Protein AF-D2VSF1-F1 (afdb_monomer)

Secondary structure (DSSP, 8-state):
--HHHHHHHHHHHHHHHHSSS-----------------EEEEEEEEEETTTTEEEEEEEEEE----TT------EEEEEEEEE-SSS-EEEEEEEEEEEPTTS-EEEEEEEEEEEEEEEEEEE--S-SSSPPTTSS-EEEEEEEGGGS-PPPPEEEEEESTT-TT-EEEEEEEEEEETTTEEEEEEEEEESS-EE---SSSPPPTT-EEEE-TTEEEEEEEEES---SSSS-EEEEEEEEEESSEEEEPPPPS--SEE-TT---SSEEEEEEE---HHHHS-TT---PPEEEEEESEEEEE-TT-TT--EEEEEEEPPPEEPPHHHHHHHHTTS-TT-EEEEEEEEESS--SEEEE--EEEE-SS---------------S-SSS--

Foldseek 3Di:
DDPVVVVVVVVVVVVVVVVPPPPPPPPPPPPVPPPVPDFQWDWDWDADDQQQKIKIKTATPDDDPDPVPQPQWFFRIWMWMAGQQFFGKIKIKTWTWHDDVVDDIFIFIFIKMKTFFKKWKKFDDQPDAFDEDPGPIGTPDMDTSRPFDKDRKDKDWADPPPDPRKIKIKIKIWTDDPQFWIKIKIKIAISAKDFDDDLAFDDDPLETEIHGNQKIKMKIKIAQGDDPDDRIWMKTKMKMWGAADKDKDDADDDDSYDYQQHHHPQKTKIWHPHPCCVRRVDPPRQYWIKMKMWTQWWFADAPVGSSDTDTFGKDKYDKDADDPVVVVVCCVVPPVNIGMTIMMIITSDDGRMIMIMMMIGTDSGRDPPPPPPDDPPDDPDDDPDDD

Organism: Naegleria gruberi (NCBI:txid5762)

Structure (mmCIF, N/CA/C/O backbone):
data_AF-D2VSF1-F1
#
_entry.id   AF-D2VSF1-F1
#
loop_
_atom_site.group_PDB
_atom_site.id
_atom_site.type_symbol
_atom_site.label_atom_id
_atom_site.label_alt_id
_atom_site.label_comp_id
_atom_site.label_asym_id
_atom_site.label_entity_id
_atom_site.label_seq_id
_atom_site.pdbx_PDB_ins_code
_atom_site.Cartn_x
_atom_site.Cartn_y
_atom_site.Cartn_z
_atom_site.occupancy
_atom_site.B_iso_or_equiv
_atom_site.auth_seq_id
_atom_site.auth_comp_id
_atom_site.auth_asym_id
_atom_site.auth_atom_id
_atom_site.pdbx_PDB_model_num
ATOM 1 N N . MET A 1 1 ? 59.001 -53.960 -41.174 1.00 55.03 1 MET A N 1
ATOM 2 C CA . MET A 1 1 ? 58.136 -52.784 -41.436 1.00 55.03 1 MET A CA 1
ATOM 3 C C . MET A 1 1 ? 59.018 -51.552 -41.547 1.00 55.03 1 MET A C 1
ATOM 5 O O . MET A 1 1 ? 59.875 -51.377 -40.692 1.00 55.03 1 MET A O 1
ATOM 9 N N . SER A 1 2 ? 58.902 -50.761 -42.620 1.00 62.88 2 SER A N 1
ATOM 10 C CA . SER A 1 2 ? 59.811 -49.626 -42.839 1.00 62.88 2 SER A CA 1
ATOM 11 C C . SER A 1 2 ? 59.546 -48.510 -41.823 1.00 62.88 2 SER A C 1
ATOM 13 O O . SER A 1 2 ? 58.395 -48.259 -41.464 1.00 62.88 2 SER A O 1
ATOM 15 N N . LYS A 1 3 ? 60.606 -47.824 -41.374 1.00 51.16 3 LYS A N 1
ATOM 16 C CA . LYS A 1 3 ? 60.522 -46.691 -40.429 1.00 51.16 3 LYS A CA 1
ATOM 17 C C . LYS A 1 3 ? 59.534 -45.610 -40.903 1.00 51.16 3 LYS A C 1
ATOM 19 O O . LYS A 1 3 ? 58.868 -44.990 -40.086 1.00 51.16 3 LYS A O 1
ATOM 24 N N . LEU A 1 4 ? 59.354 -45.482 -42.220 1.00 53.81 4 LEU A N 1
ATOM 25 C CA . LEU A 1 4 ? 58.380 -44.592 -42.851 1.00 53.81 4 LEU A CA 1
ATOM 26 C C . LEU A 1 4 ? 56.918 -44.966 -42.536 1.00 53.81 4 LEU A C 1
ATOM 28 O O . LEU A 1 4 ? 56.099 -44.080 -42.331 1.00 53.81 4 LEU A O 1
ATOM 32 N N . ARG A 1 5 ? 56.584 -46.263 -42.437 1.00 55.62 5 ARG A N 1
ATOM 33 C CA . ARG A 1 5 ? 55.226 -46.725 -42.086 1.00 55.62 5 ARG A CA 1
ATOM 34 C C . ARG A 1 5 ? 54.900 -46.525 -40.606 1.00 55.62 5 ARG A C 1
ATOM 36 O O . ARG A 1 5 ? 53.745 -46.294 -40.280 1.00 55.62 5 ARG A O 1
ATOM 43 N N . ILE A 1 6 ? 55.907 -46.569 -39.732 1.00 63.84 6 ILE A N 1
ATOM 44 C CA . ILE A 1 6 ? 55.744 -46.275 -38.300 1.00 63.84 6 ILE A CA 1
ATOM 45 C C . ILE A 1 6 ? 55.536 -44.770 -38.098 1.00 63.84 6 ILE A C 1
ATOM 47 O O . ILE A 1 6 ? 54.641 -44.379 -37.362 1.00 63.84 6 ILE A O 1
ATOM 51 N N . ILE A 1 7 ? 56.288 -43.925 -38.810 1.00 64.69 7 ILE A N 1
ATOM 52 C CA . ILE A 1 7 ? 56.118 -42.465 -38.752 1.00 64.69 7 ILE A CA 1
ATOM 53 C C . ILE A 1 7 ? 54.753 -42.050 -39.319 1.00 64.69 7 ILE A C 1
ATOM 55 O O . ILE A 1 7 ? 54.056 -41.267 -38.686 1.00 64.69 7 ILE A O 1
ATOM 59 N N . LEU A 1 8 ? 54.321 -42.623 -40.449 1.00 57.59 8 LEU A N 1
ATOM 60 C CA . LEU A 1 8 ? 52.982 -42.371 -40.998 1.00 57.59 8 LEU A CA 1
ATOM 61 C C . LEU A 1 8 ? 51.867 -42.852 -40.065 1.00 57.59 8 LEU A C 1
ATOM 63 O O . LEU A 1 8 ? 50.892 -42.134 -39.901 1.00 57.59 8 LEU A O 1
ATOM 67 N N . ALA A 1 9 ? 52.018 -44.008 -39.411 1.00 60.66 9 ALA A N 1
ATOM 68 C CA . ALA A 1 9 ? 51.038 -44.493 -38.439 1.00 60.66 9 ALA A CA 1
ATOM 69 C C . ALA A 1 9 ? 50.979 -43.613 -37.178 1.00 60.66 9 ALA A C 1
ATOM 71 O O . ALA A 1 9 ? 49.891 -43.333 -36.691 1.00 60.66 9 ALA A O 1
ATOM 72 N N . VAL A 1 10 ? 52.119 -43.120 -36.683 1.00 62.31 10 VAL A N 1
ATOM 73 C CA . VAL A 1 10 ? 52.165 -42.199 -35.533 1.00 62.31 10 VAL A CA 1
ATOM 74 C C . VAL A 1 10 ? 51.590 -40.828 -35.898 1.00 62.31 10 VAL A C 1
ATOM 76 O O . VAL A 1 10 ? 50.830 -40.274 -35.115 1.00 62.31 10 VAL A O 1
ATOM 79 N N . VAL A 1 11 ? 51.863 -40.301 -37.096 1.00 60.03 11 VAL A N 1
ATOM 80 C CA . VAL A 1 11 ? 51.269 -39.034 -37.563 1.00 60.03 11 VAL A CA 1
ATOM 81 C C . VAL A 1 11 ? 49.761 -39.179 -37.789 1.00 60.03 11 VAL A C 1
ATOM 83 O O . VAL A 1 11 ? 49.018 -38.279 -37.410 1.00 60.03 11 VAL A O 1
ATOM 86 N N . LEU A 1 12 ? 49.287 -40.316 -38.315 1.00 50.84 12 LEU A N 1
ATOM 87 C CA . LEU A 1 12 ? 47.851 -40.571 -38.479 1.00 50.84 12 LEU A CA 1
ATOM 88 C C . LEU A 1 12 ? 47.144 -40.732 -37.124 1.00 50.84 12 LEU A C 1
ATOM 90 O O . LEU A 1 12 ? 46.068 -40.182 -36.937 1.00 50.84 12 LEU A O 1
ATOM 94 N N . VAL A 1 13 ? 47.756 -41.427 -36.157 1.00 58.25 13 VAL A N 1
ATOM 95 C CA . VAL A 1 13 ? 47.206 -41.580 -34.798 1.00 58.25 13 VAL A CA 1
ATOM 96 C C . VAL A 1 13 ? 47.237 -40.252 -34.032 1.00 58.25 13 VAL A C 1
ATOM 98 O O . VAL A 1 13 ? 46.279 -39.950 -33.328 1.00 58.25 13 VAL A O 1
ATOM 101 N N . CYS A 1 14 ? 48.255 -39.407 -34.224 1.00 47.03 14 CYS A N 1
ATOM 102 C CA . CYS A 1 14 ? 48.289 -38.055 -33.657 1.00 47.03 14 CYS A CA 1
ATOM 103 C C . CYS A 1 14 ? 47.292 -37.097 -34.335 1.00 47.03 14 CYS A C 1
ATOM 105 O O . CYS A 1 14 ? 46.719 -36.262 -33.645 1.00 47.03 14 CYS A O 1
ATOM 107 N N . MET A 1 15 ? 47.025 -37.227 -35.642 1.00 43.91 15 MET A N 1
ATOM 108 C CA . MET A 1 15 ? 45.975 -36.452 -36.325 1.00 43.91 15 MET A CA 1
ATOM 109 C C . MET A 1 15 ? 44.565 -36.928 -35.952 1.00 43.91 15 MET A C 1
ATOM 111 O O . MET A 1 15 ? 43.674 -36.100 -35.807 1.00 43.91 15 MET A O 1
ATOM 115 N N . VAL A 1 16 ? 44.358 -38.227 -35.712 1.00 48.66 16 VAL A N 1
ATOM 116 C CA . VAL A 1 16 ? 43.071 -38.763 -35.227 1.00 48.66 16 VAL A CA 1
ATOM 117 C C . VAL A 1 16 ? 42.854 -38.436 -33.742 1.00 48.66 16 VAL A C 1
ATOM 119 O O . VAL A 1 16 ? 41.737 -38.111 -33.355 1.00 48.66 16 VAL A O 1
ATOM 122 N N . ALA A 1 17 ? 43.909 -38.398 -32.919 1.00 45.25 17 ALA A N 1
ATOM 123 C CA . ALA A 1 17 ? 43.830 -37.900 -31.541 1.00 45.25 17 ALA A CA 1
ATOM 124 C C . ALA A 1 17 ? 43.623 -36.372 -31.470 1.00 45.25 17 ALA A C 1
ATOM 126 O O . ALA A 1 17 ? 42.933 -35.898 -30.571 1.00 45.25 17 ALA A O 1
ATOM 127 N N . ALA A 1 18 ? 44.138 -35.608 -32.444 1.00 39.97 18 ALA A N 1
ATOM 128 C CA . ALA A 1 18 ? 43.873 -34.172 -32.585 1.00 39.97 18 ALA A CA 1
ATOM 129 C C . ALA A 1 18 ? 42.490 -33.857 -33.197 1.00 39.97 18 ALA A C 1
ATOM 131 O O . ALA A 1 18 ? 41.959 -32.779 -32.958 1.00 39.97 18 ALA A O 1
ATOM 132 N N . CYS A 1 19 ? 41.872 -34.798 -33.922 1.00 37.53 19 CYS A N 1
ATOM 133 C CA . CYS A 1 19 ? 40.499 -34.684 -34.434 1.00 37.53 19 CYS A CA 1
ATOM 134 C C . CYS A 1 19 ? 39.425 -35.275 -33.500 1.00 37.53 19 CYS A C 1
ATOM 136 O O . CYS A 1 19 ? 38.246 -35.218 -33.835 1.00 37.53 19 CYS A O 1
ATOM 138 N N . CYS A 1 20 ? 39.789 -35.834 -32.340 1.00 36.44 20 CYS A N 1
ATOM 139 C CA . CYS A 1 20 ? 38.831 -36.400 -31.376 1.00 36.44 20 CYS A CA 1
ATOM 140 C C . CYS A 1 20 ? 38.914 -35.795 -29.963 1.00 36.44 20 CYS A C 1
ATOM 142 O O . CYS A 1 20 ? 38.270 -36.305 -29.050 1.00 36.44 20 CYS A O 1
ATOM 144 N N . ILE A 1 21 ? 39.635 -34.684 -29.772 1.00 42.47 21 ILE A N 1
ATOM 145 C CA . ILE A 1 21 ? 39.568 -33.865 -28.549 1.00 42.47 21 ILE A CA 1
ATOM 146 C C . ILE A 1 21 ? 39.620 -32.376 -28.934 1.00 42.47 21 ILE A C 1
ATOM 148 O O . ILE A 1 21 ? 40.636 -31.721 -28.739 1.00 42.47 21 ILE A O 1
ATOM 152 N N . ALA A 1 22 ? 38.538 -31.875 -29.542 1.00 33.41 22 ALA A N 1
ATOM 153 C CA . ALA A 1 22 ? 38.068 -30.479 -29.475 1.00 33.41 22 ALA A CA 1
ATOM 154 C C . ALA A 1 22 ? 36.765 -30.285 -30.287 1.00 33.41 22 ALA A C 1
ATOM 156 O O . ALA A 1 22 ? 36.610 -29.316 -31.015 1.00 33.41 22 ALA A O 1
ATOM 157 N N . GLU A 1 23 ? 35.801 -31.194 -30.142 1.00 33.19 23 GLU A N 1
ATOM 158 C CA . GLU A 1 23 ? 34.385 -30.804 -30.172 1.00 33.19 23 GLU A CA 1
ATOM 159 C C . GLU A 1 23 ? 33.809 -31.089 -28.786 1.00 33.19 23 GLU A C 1
ATOM 161 O O . GLU A 1 23 ? 32.826 -31.795 -28.588 1.00 33.19 23 GLU A O 1
ATOM 166 N N . THR A 1 24 ? 34.437 -30.494 -27.772 1.00 27.78 24 THR A N 1
ATOM 167 C CA . THR A 1 24 ? 33.608 -29.892 -26.742 1.00 27.78 24 THR A CA 1
ATOM 168 C C . THR A 1 24 ? 32.911 -28.730 -27.437 1.00 27.78 24 THR A C 1
ATOM 170 O O . THR A 1 24 ? 33.431 -27.617 -27.480 1.00 27.78 24 THR A O 1
ATOM 173 N N . THR A 1 25 ? 31.702 -28.966 -27.952 1.00 27.11 25 THR A N 1
ATOM 174 C CA . THR A 1 25 ? 30.642 -28.020 -27.616 1.00 27.11 25 THR A CA 1
ATOM 175 C C . THR A 1 25 ? 30.768 -27.855 -26.114 1.00 27.11 25 THR A C 1
ATOM 177 O O . THR A 1 25 ? 30.358 -28.724 -25.343 1.00 27.11 25 THR A O 1
ATOM 180 N N . GLU A 1 26 ? 31.416 -26.773 -25.691 1.00 26.78 26 GLU A N 1
ATOM 181 C CA . GLU A 1 26 ? 30.979 -26.122 -24.484 1.00 26.78 26 GLU A CA 1
ATOM 182 C C . GLU A 1 26 ? 29.477 -25.939 -24.708 1.00 26.78 26 GLU A C 1
ATOM 184 O O . GLU A 1 26 ? 29.020 -24.967 -25.304 1.00 26.78 26 GLU A O 1
ATOM 189 N N . SER A 1 27 ? 28.674 -26.883 -24.215 1.00 27.27 27 SER A N 1
ATOM 190 C CA . SER A 1 27 ? 27.456 -26.484 -23.549 1.00 27.27 27 SER A CA 1
ATOM 191 C C . SER A 1 27 ? 27.945 -25.665 -22.361 1.00 27.27 27 SER A C 1
ATOM 193 O O . SER A 1 27 ? 27.996 -26.133 -21.223 1.00 27.27 27 SER A O 1
ATOM 195 N N . GLY A 1 28 ? 28.389 -24.441 -22.653 1.00 23.45 28 GLY A N 1
ATOM 196 C CA . GLY A 1 28 ? 28.283 -23.366 -21.717 1.00 23.45 28 GLY A CA 1
ATOM 197 C C . GLY A 1 28 ? 26.812 -23.386 -21.379 1.00 23.45 28 GLY A C 1
ATOM 198 O O . GLY A 1 28 ? 25.969 -22.936 -22.154 1.00 23.45 28 GLY A O 1
ATOM 199 N N . GLU A 1 29 ? 26.482 -23.970 -20.231 1.00 25.25 29 GLU A N 1
ATOM 200 C CA . GLU A 1 29 ? 25.423 -23.376 -19.459 1.00 25.25 29 GLU A CA 1
ATOM 201 C C . GLU A 1 29 ? 25.827 -21.909 -19.383 1.00 25.25 29 GLU A C 1
ATOM 203 O O . GLU A 1 29 ? 26.704 -21.527 -18.603 1.00 25.25 29 GLU A O 1
ATOM 208 N N . TRP A 1 30 ? 25.220 -21.083 -20.234 1.00 23.14 30 TRP A N 1
ATOM 209 C CA . TRP A 1 30 ? 25.065 -19.679 -19.946 1.00 23.14 30 TRP A CA 1
ATOM 210 C C . TRP A 1 30 ? 24.215 -19.650 -18.683 1.00 23.14 30 TRP A C 1
ATOM 212 O O . TRP A 1 30 ? 23.006 -19.436 -18.700 1.00 23.14 30 TRP A O 1
ATOM 222 N N . LYS A 1 31 ? 24.857 -19.901 -17.543 1.00 26.09 31 LYS A N 1
ATOM 223 C CA . LYS A 1 31 ? 24.429 -19.332 -16.289 1.00 26.09 31 LYS A CA 1
ATOM 224 C C . LYS A 1 31 ? 24.621 -17.854 -16.517 1.00 26.09 31 LYS A C 1
ATOM 226 O O . LYS A 1 31 ? 25.702 -17.313 -16.290 1.00 26.09 31 LYS A O 1
ATOM 231 N N . VAL A 1 32 ? 23.562 -17.222 -17.014 1.00 25.12 32 VAL A N 1
ATOM 232 C CA . VAL A 1 32 ? 23.366 -15.791 -16.889 1.00 25.12 32 VAL A CA 1
ATOM 233 C C . VAL A 1 32 ? 23.395 -15.534 -15.388 1.00 25.12 32 VAL A C 1
ATOM 235 O O . VAL A 1 32 ? 22.385 -15.577 -14.690 1.00 25.12 32 VAL A O 1
ATOM 238 N N . LYS A 1 33 ? 24.598 -15.329 -14.851 1.00 24.02 33 LYS A N 1
ATOM 239 C CA . LYS A 1 33 ? 24.764 -14.590 -13.617 1.00 24.02 33 LYS A CA 1
ATOM 240 C C . LYS A 1 33 ? 24.340 -13.185 -13.996 1.00 24.02 33 LYS A C 1
ATOM 242 O O . LYS A 1 33 ? 25.132 -12.430 -14.553 1.00 24.02 33 LYS A O 1
ATOM 247 N N . LEU A 1 34 ? 23.074 -12.874 -13.728 1.00 29.50 34 LEU A N 1
ATOM 248 C CA . LEU A 1 34 ? 22.579 -11.509 -13.651 1.00 29.50 34 LEU A CA 1
ATOM 249 C C . LEU A 1 34 ? 23.421 -10.804 -12.580 1.00 29.50 34 LEU A C 1
ATOM 251 O O . LEU A 1 34 ? 23.081 -10.796 -11.400 1.00 29.50 34 LEU A O 1
ATOM 255 N N . ARG A 1 35 ? 24.582 -10.273 -12.969 1.00 27.84 35 ARG A N 1
ATOM 256 C CA . ARG A 1 35 ? 25.297 -9.298 -12.157 1.00 27.84 35 ARG A CA 1
ATOM 257 C C . ARG A 1 35 ? 24.507 -8.013 -12.291 1.00 27.84 35 ARG A C 1
ATOM 259 O O . ARG A 1 35 ? 24.671 -7.264 -13.248 1.00 27.84 35 ARG A O 1
ATOM 266 N N . ASN A 1 36 ? 23.634 -7.782 -11.324 1.00 36.19 36 ASN A N 1
ATOM 267 C CA . ASN A 1 36 ? 22.882 -6.546 -11.153 1.00 36.19 36 ASN A CA 1
ATOM 268 C C . ASN A 1 36 ? 23.808 -5.401 -10.672 1.00 36.19 36 ASN A C 1
ATOM 270 O O . ASN A 1 36 ? 23.429 -4.616 -9.811 1.00 36.19 36 ASN A O 1
ATOM 274 N N . GLU A 1 37 ? 25.061 -5.353 -11.148 1.00 36.34 37 GLU A N 1
ATOM 275 C CA . GLU A 1 37 ? 26.127 -4.554 -10.531 1.00 36.34 37 GLU A CA 1
ATOM 276 C C . GLU A 1 37 ? 26.201 -3.097 -11.018 1.00 36.34 37 GLU A C 1
ATOM 278 O O . GLU A 1 37 ? 26.925 -2.340 -10.396 1.00 36.34 37 GLU A O 1
ATOM 283 N N . ASP A 1 38 ? 25.445 -2.627 -12.024 1.00 43.88 38 ASP A N 1
ATOM 284 C CA . ASP A 1 38 ? 25.627 -1.238 -12.510 1.00 43.88 38 ASP A CA 1
ATOM 285 C C . ASP A 1 38 ? 24.365 -0.551 -13.089 1.00 43.88 38 ASP A C 1
ATOM 287 O O . ASP A 1 38 ? 24.422 0.140 -14.109 1.00 43.88 38 ASP A O 1
ATOM 291 N N . CYS A 1 39 ? 23.203 -0.666 -12.435 1.00 48.56 39 CYS A N 1
ATOM 292 C CA . CYS A 1 39 ? 22.117 0.305 -12.649 1.00 48.56 39 CYS A CA 1
ATOM 293 C C . CYS A 1 39 ? 22.216 1.404 -11.587 1.00 48.56 39 CYS A C 1
ATOM 295 O O . CYS A 1 39 ? 21.611 1.310 -10.520 1.00 48.56 39 CYS A O 1
ATOM 297 N N . LYS A 1 40 ? 22.975 2.469 -11.873 1.00 51.78 40 LYS A N 1
ATOM 298 C CA . LYS A 1 40 ? 22.904 3.683 -11.051 1.00 51.78 40 LYS A CA 1
ATOM 299 C C . LYS A 1 40 ? 21.584 4.378 -11.346 1.00 51.78 40 LYS A C 1
ATOM 301 O O . LYS A 1 40 ? 21.291 4.675 -12.505 1.00 51.78 40 LYS A O 1
ATOM 306 N N . ARG A 1 41 ? 20.791 4.607 -10.302 1.00 59.03 41 ARG A N 1
ATOM 307 C CA . ARG A 1 41 ? 19.526 5.323 -10.419 1.00 59.03 41 ARG A CA 1
ATOM 308 C C . ARG A 1 41 ? 19.670 6.735 -9.885 1.00 59.03 41 ARG A C 1
ATOM 310 O O . ARG A 1 41 ? 20.079 6.927 -8.742 1.00 59.03 41 ARG A O 1
ATOM 317 N N . GLU A 1 42 ? 19.334 7.710 -10.714 1.00 66.31 42 GLU A N 1
ATOM 318 C CA . GLU A 1 42 ? 19.114 9.076 -10.255 1.00 66.31 42 GLU A CA 1
ATOM 319 C C . GLU A 1 42 ? 17.679 9.169 -9.738 1.00 66.31 42 GLU A C 1
ATOM 321 O O . GLU A 1 42 ? 16.765 8.640 -10.370 1.00 66.31 42 GLU A O 1
ATOM 326 N N . MET A 1 43 ? 17.482 9.796 -8.578 1.00 72.12 43 MET A N 1
ATOM 327 C CA . MET A 1 43 ? 16.149 10.059 -8.044 1.00 72.12 43 MET A CA 1
ATOM 328 C C . MET A 1 43 ? 15.854 11.550 -8.080 1.00 72.12 43 MET A C 1
ATOM 330 O O . MET A 1 43 ? 16.570 12.346 -7.465 1.00 72.12 43 MET A O 1
ATOM 334 N N . LYS A 1 44 ? 14.775 11.911 -8.768 1.00 77.94 44 LYS A N 1
ATOM 335 C CA . LYS A 1 44 ? 14.203 13.253 -8.768 1.00 77.94 44 LYS A CA 1
ATOM 336 C C . LYS A 1 44 ? 12.928 13.242 -7.959 1.00 77.94 44 LYS A C 1
ATOM 338 O O . LYS A 1 44 ? 12.171 12.278 -7.973 1.00 77.94 44 LYS A O 1
ATOM 343 N N . PHE A 1 45 ? 12.725 14.329 -7.237 1.00 81.75 45 PHE A N 1
ATOM 344 C CA . PHE A 1 45 ? 11.588 14.490 -6.360 1.00 81.75 45 PHE A CA 1
ATOM 345 C C . PHE A 1 45 ? 10.859 15.781 -6.702 1.00 81.75 45 PHE A C 1
ATOM 347 O O . PHE A 1 45 ? 11.501 16.819 -6.887 1.00 81.75 45 PHE A O 1
ATOM 354 N N . SER A 1 46 ? 9.533 15.719 -6.743 1.00 86.12 46 SER A N 1
ATOM 355 C CA . SER A 1 46 ? 8.688 16.897 -6.872 1.00 86.12 46 SER A CA 1
ATOM 356 C C . SER A 1 46 ? 7.456 16.812 -5.970 1.00 86.12 46 SER A C 1
ATOM 358 O O . SER A 1 46 ? 6.971 15.729 -5.633 1.00 86.12 46 SER A O 1
ATOM 360 N N . LEU A 1 47 ? 6.974 17.987 -5.563 1.00 87.19 47 LEU A N 1
ATOM 361 C CA . LEU A 1 47 ? 5.682 18.172 -4.913 1.00 87.19 47 LEU A CA 1
ATOM 362 C C . LEU A 1 47 ? 4.795 19.003 -5.827 1.00 87.19 47 LEU A C 1
ATOM 364 O O . LEU A 1 47 ? 5.230 20.020 -6.369 1.00 87.19 47 LEU A O 1
ATOM 368 N N . SER A 1 48 ? 3.541 18.598 -5.947 1.00 87.12 48 SER A N 1
ATOM 369 C CA . SER A 1 48 ? 2.523 19.319 -6.702 1.00 87.12 48 SER A CA 1
ATOM 370 C C . SER A 1 48 ? 1.206 19.364 -5.923 1.00 87.12 48 SER A C 1
ATOM 372 O O . SER A 1 48 ? 1.102 18.852 -4.801 1.00 87.12 48 SER A O 1
ATOM 374 N N . ASP A 1 49 ? 0.213 20.069 -6.477 1.00 84.50 49 ASP A N 1
ATOM 375 C CA . ASP A 1 49 ? -1.131 20.190 -5.897 1.00 84.50 49 ASP A CA 1
ATOM 376 C C . ASP A 1 49 ? -1.128 20.642 -4.427 1.00 84.50 49 ASP A C 1
ATOM 378 O O . ASP A 1 49 ? -1.686 19.985 -3.551 1.00 84.50 49 ASP A O 1
ATOM 382 N N . SER A 1 50 ? -0.447 21.752 -4.128 1.00 87.00 50 SER A N 1
ATOM 383 C CA . SER A 1 50 ? -0.309 22.260 -2.751 1.00 87.00 50 SER A CA 1
ATOM 384 C C . SER A 1 50 ? 0.283 21.224 -1.778 1.00 87.00 50 SER A C 1
ATOM 386 O O . SER A 1 50 ? -0.110 21.156 -0.609 1.00 87.00 50 SER A O 1
ATOM 388 N N . ASN A 1 51 ? 1.245 20.433 -2.267 1.00 89.31 51 ASN A N 1
ATOM 389 C CA . ASN A 1 51 ? 1.931 19.348 -1.561 1.00 89.31 51 ASN A CA 1
ATOM 390 C C . ASN A 1 51 ? 0.996 18.184 -1.198 1.00 89.31 51 ASN A C 1
ATOM 392 O O . ASN A 1 51 ? 1.114 17.600 -0.121 1.00 89.31 51 ASN A O 1
ATOM 396 N N . LYS A 1 52 ? 0.037 17.865 -2.074 1.00 90.25 52 LYS A N 1
ATOM 397 C CA . LYS A 1 52 ? -0.871 16.707 -1.947 1.00 90.25 52 LYS A CA 1
ATOM 398 C C . LYS A 1 52 ? -0.513 15.545 -2.855 1.00 90.25 52 LYS A C 1
ATOM 400 O O . LYS A 1 52 ? -1.047 14.451 -2.676 1.00 90.25 52 LYS A O 1
ATOM 405 N N . VAL A 1 53 ? 0.410 15.781 -3.777 1.00 88.00 53 VAL A N 1
ATOM 406 C CA . VAL A 1 53 ? 0.997 14.767 -4.639 1.00 88.00 53 VAL A CA 1
ATOM 407 C C . VAL A 1 53 ? 2.513 14.880 -4.528 1.00 88.00 53 VAL A C 1
ATOM 409 O O . VAL A 1 53 ? 3.077 15.972 -4.623 1.00 88.00 53 VAL A O 1
ATOM 412 N N . ALA A 1 54 ? 3.155 13.748 -4.268 1.00 85.50 54 ALA A N 1
ATOM 413 C CA . ALA A 1 54 ? 4.595 13.579 -4.253 1.00 85.50 54 ALA A CA 1
ATOM 414 C C . ALA A 1 54 ? 4.984 12.594 -5.349 1.00 85.50 54 ALA A C 1
ATOM 416 O O . ALA A 1 54 ? 4.499 11.462 -5.376 1.00 85.50 54 ALA A O 1
ATOM 417 N N . GLU A 1 55 ? 5.882 13.017 -6.225 1.00 84.50 55 GLU A N 1
ATOM 418 C CA . GLU A 1 55 ? 6.405 12.188 -7.305 1.00 84.50 55 GLU A CA 1
ATOM 419 C C . GLU A 1 55 ? 7.889 11.956 -7.070 1.00 84.50 55 GLU A C 1
ATOM 421 O O . GLU A 1 55 ? 8.660 12.896 -6.852 1.00 84.50 55 GLU A O 1
ATOM 426 N N . ILE A 1 56 ? 8.277 10.684 -7.082 1.00 77.31 56 ILE A N 1
ATOM 427 C CA . ILE A 1 56 ? 9.663 10.250 -7.006 1.00 77.31 56 ILE A CA 1
ATOM 428 C C . ILE A 1 56 ? 9.965 9.498 -8.293 1.00 77.31 56 ILE A C 1
ATOM 430 O O . ILE A 1 56 ? 9.594 8.337 -8.465 1.00 77.31 56 ILE A O 1
ATOM 434 N N . GLU A 1 57 ? 10.648 10.168 -9.208 1.00 72.44 57 GLU A N 1
ATOM 435 C CA . GLU A 1 57 ? 11.114 9.561 -10.444 1.00 72.44 57 GLU A CA 1
ATOM 436 C C . GLU A 1 57 ? 12.499 8.963 -10.219 1.00 72.44 57 GLU A C 1
ATOM 438 O O . GLU A 1 57 ? 13.411 9.626 -9.731 1.00 72.44 57 GLU A O 1
ATOM 443 N N . SER A 1 58 ? 12.657 7.699 -10.582 1.00 69.00 58 SER A N 1
ATOM 444 C CA . SER A 1 58 ? 13.904 6.959 -10.568 1.00 69.00 58 SER A CA 1
ATOM 445 C C . SER A 1 58 ? 14.313 6.627 -12.001 1.00 69.00 58 SER A C 1
ATOM 447 O O . SER A 1 58 ? 13.782 5.709 -12.629 1.00 69.00 58 SER A O 1
ATOM 449 N N . THR A 1 59 ? 15.276 7.373 -12.528 1.00 63.03 59 THR A N 1
ATOM 450 C CA . THR A 1 59 ? 15.828 7.164 -13.871 1.00 63.03 59 THR A CA 1
ATOM 451 C C . THR A 1 59 ? 17.010 6.204 -13.767 1.00 63.03 59 THR A C 1
ATOM 453 O O . THR A 1 59 ? 18.000 6.493 -13.091 1.00 63.03 59 THR A O 1
ATOM 456 N N . GLY A 1 60 ? 16.914 5.040 -14.404 1.00 55.81 60 GLY A N 1
ATOM 457 C CA . GLY A 1 60 ? 17.962 4.026 -14.430 1.00 55.81 60 GLY A CA 1
ATOM 458 C C . GLY A 1 60 ? 18.952 4.254 -15.567 1.00 55.81 60 GLY A C 1
ATOM 459 O O . GLY A 1 60 ? 18.647 4.022 -16.732 1.00 55.81 60 GLY A O 1
ATOM 460 N N . GLY A 1 61 ? 20.189 4.618 -15.230 1.00 47.12 61 GLY A N 1
ATOM 461 C CA . GLY A 1 61 ? 21.323 4.564 -16.151 1.00 47.12 61 GLY A CA 1
ATOM 462 C C . GLY A 1 61 ? 21.905 3.153 -16.209 1.00 47.12 61 GLY A C 1
ATOM 463 O O . GLY A 1 61 ? 23.039 2.944 -15.783 1.00 47.12 61 GLY A O 1
ATOM 464 N N . CYS A 1 62 ? 21.135 2.166 -16.670 1.00 48.69 62 CYS A N 1
ATOM 465 C CA . CYS A 1 62 ? 21.649 0.807 -16.830 1.00 48.69 62 CYS A CA 1
ATOM 466 C C . CYS A 1 62 ? 22.588 0.772 -18.046 1.00 48.69 62 CYS A C 1
ATOM 468 O O . CYS A 1 62 ? 22.141 0.834 -19.193 1.00 48.69 62 CYS A O 1
ATOM 470 N N . LYS A 1 63 ? 23.906 0.697 -17.816 1.00 37.88 63 LYS A N 1
ATOM 471 C CA . LYS A 1 63 ? 24.876 0.496 -18.902 1.00 37.88 63 LYS A CA 1
ATOM 472 C C . LYS A 1 63 ? 24.754 -0.939 -19.416 1.00 37.88 63 LYS A C 1
ATOM 474 O O . LYS A 1 63 ? 25.369 -1.844 -18.861 1.00 37.88 63 LYS A O 1
ATOM 479 N N . SER A 1 64 ? 23.994 -1.149 -20.490 1.00 40.12 64 SER A N 1
ATOM 480 C CA . SER A 1 64 ? 24.157 -2.363 -21.296 1.00 40.12 64 SER A CA 1
ATOM 481 C C . SER A 1 64 ? 25.570 -2.353 -21.890 1.00 40.12 64 SER A C 1
ATOM 483 O O . SER A 1 64 ? 25.928 -1.428 -22.618 1.00 40.12 64 SER A O 1
ATOM 485 N N . LYS A 1 65 ? 26.390 -3.351 -21.549 1.00 35.12 65 LYS A N 1
ATOM 486 C CA . LYS A 1 65 ? 27.666 -3.639 -22.226 1.00 35.12 65 LYS A CA 1
ATOM 487 C C . LYS A 1 65 ? 27.510 -4.721 -23.302 1.00 35.12 65 LYS A C 1
ATOM 489 O O . LYS A 1 65 ? 28.509 -5.319 -23.685 1.00 35.12 65 LYS A O 1
ATOM 494 N N . ASP A 1 66 ? 26.290 -4.987 -23.768 1.00 38.81 66 ASP A N 1
ATOM 495 C CA . ASP A 1 66 ? 26.054 -6.017 -24.777 1.00 38.81 66 ASP A CA 1
ATOM 496 C C . ASP A 1 66 ? 25.901 -5.395 -26.184 1.00 38.81 66 ASP A C 1
ATOM 498 O O . ASP A 1 66 ? 24.946 -4.640 -26.410 1.00 38.81 66 ASP A O 1
ATOM 502 N N . PRO A 1 67 ? 26.836 -5.645 -27.123 1.00 33.00 67 PRO A N 1
ATOM 503 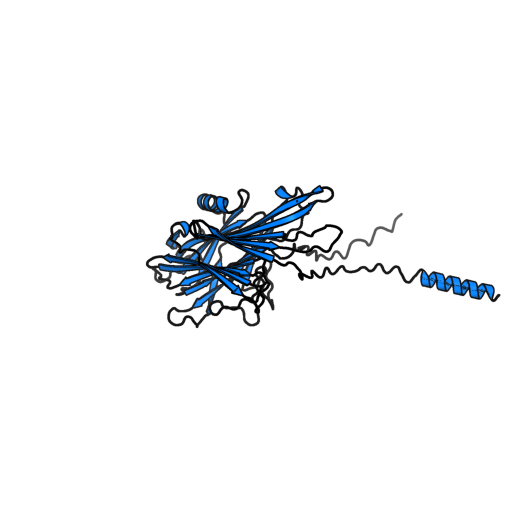C CA . PRO A 1 67 ? 26.798 -5.090 -28.477 1.00 33.00 67 PRO A CA 1
ATOM 504 C C . PRO A 1 67 ? 25.663 -5.644 -29.359 1.00 33.00 67 PRO A C 1
ATOM 506 O O . PRO A 1 67 ? 25.403 -5.066 -30.414 1.00 33.00 67 PRO A O 1
ATOM 509 N N . GLU A 1 68 ? 24.952 -6.701 -28.947 1.00 34.84 68 GLU A N 1
ATOM 510 C CA . GLU A 1 68 ? 23.884 -7.317 -29.758 1.00 34.84 68 GLU A CA 1
ATOM 511 C C . GLU A 1 68 ? 22.470 -6.758 -29.504 1.00 34.84 68 GLU A C 1
ATOM 513 O O . GLU A 1 68 ? 21.524 -7.078 -30.228 1.00 34.84 68 GLU A O 1
ATOM 518 N N . GLY A 1 69 ? 22.293 -5.856 -28.532 1.00 33.88 69 GLY A N 1
ATOM 519 C CA . GLY A 1 69 ? 21.055 -5.074 -28.389 1.00 33.88 69 GLY A CA 1
ATOM 520 C C . GLY A 1 69 ? 19.780 -5.877 -28.077 1.00 33.88 69 GLY A C 1
ATOM 521 O O . GLY A 1 69 ? 18.681 -5.321 -28.151 1.00 33.88 69 GLY A O 1
ATOM 522 N N . LEU A 1 70 ? 19.895 -7.153 -27.701 1.00 35.31 70 LEU A N 1
ATOM 523 C CA . LEU A 1 70 ? 18.811 -7.928 -27.099 1.00 35.31 70 LEU A CA 1
ATOM 524 C C . LEU A 1 70 ? 18.753 -7.613 -25.602 1.00 35.31 70 LEU A C 1
ATOM 526 O O . LEU A 1 70 ? 19.219 -8.368 -24.755 1.00 35.31 70 LEU A O 1
ATOM 530 N N . ILE A 1 71 ? 18.179 -6.461 -25.259 1.00 42.44 71 ILE A N 1
ATOM 531 C CA . ILE A 1 71 ? 17.810 -6.195 -23.870 1.00 42.44 71 ILE A CA 1
ATOM 532 C C . ILE A 1 71 ? 16.597 -7.075 -23.549 1.00 42.44 71 ILE A C 1
ATOM 534 O O . ILE A 1 71 ? 15.470 -6.768 -23.936 1.00 42.44 71 ILE A O 1
ATOM 538 N N . GLN A 1 72 ? 16.826 -8.167 -22.821 1.00 45.97 72 GLN A N 1
ATOM 539 C CA . GLN A 1 72 ? 15.802 -8.783 -21.980 1.00 45.97 72 GLN A CA 1
ATOM 540 C C . GLN A 1 72 ? 15.236 -7.667 -21.086 1.00 45.97 72 GLN A C 1
ATOM 542 O O . GLN A 1 72 ? 16.004 -7.063 -20.341 1.00 45.97 72 GLN A O 1
ATOM 547 N N . GLY A 1 73 ? 13.945 -7.334 -21.240 1.00 48.44 73 GLY A N 1
ATOM 548 C CA . GLY A 1 73 ? 13.336 -6.058 -20.830 1.00 48.44 73 GLY A CA 1
ATOM 549 C C . GLY A 1 73 ? 13.823 -5.520 -19.485 1.00 48.44 73 GLY A C 1
ATOM 550 O O . GLY A 1 73 ? 13.292 -5.871 -18.436 1.00 48.44 73 GLY A O 1
ATOM 551 N N . SER A 1 74 ? 14.837 -4.657 -19.499 1.00 57.19 74 SER A N 1
ATOM 552 C CA . SER A 1 74 ? 15.296 -3.963 -18.303 1.00 57.19 74 SER A CA 1
ATOM 553 C C . SER A 1 74 ? 14.509 -2.666 -18.170 1.00 57.19 74 SER A C 1
ATOM 555 O O . SER A 1 74 ? 14.115 -2.036 -19.158 1.00 57.19 74 SER A O 1
ATOM 557 N N . ILE A 1 75 ? 14.191 -2.293 -16.934 1.00 64.81 75 ILE A N 1
ATOM 558 C CA . ILE A 1 75 ? 13.404 -1.092 -16.680 1.00 64.81 75 ILE A CA 1
ATOM 559 C C . ILE A 1 75 ? 14.330 0.115 -16.777 1.00 64.81 75 ILE A C 1
ATOM 561 O O . ILE A 1 75 ? 15.238 0.265 -15.958 1.00 64.81 75 ILE A O 1
ATOM 565 N N . ALA A 1 76 ? 14.086 0.962 -17.776 1.00 64.31 76 ALA A N 1
ATOM 566 C CA . ALA A 1 76 ? 14.852 2.176 -18.007 1.00 64.31 76 ALA A CA 1
ATOM 567 C C . ALA A 1 76 ? 14.495 3.243 -16.969 1.00 64.31 76 ALA A C 1
ATOM 569 O O . ALA A 1 76 ? 15.384 3.805 -16.346 1.00 64.31 76 ALA A O 1
ATOM 570 N N . ASN A 1 77 ? 13.201 3.467 -16.727 1.00 70.62 77 ASN A N 1
ATOM 571 C CA . ASN A 1 77 ? 12.709 4.461 -15.772 1.00 70.62 77 ASN A CA 1
ATOM 572 C C . ASN A 1 77 ? 11.601 3.864 -14.912 1.00 70.62 77 ASN A C 1
ATOM 574 O O . ASN A 1 77 ? 10.749 3.141 -15.434 1.00 70.62 77 ASN A O 1
ATOM 578 N N . ILE A 1 78 ? 11.600 4.193 -13.623 1.00 77.94 78 ILE A N 1
ATOM 579 C CA . ILE A 1 78 ? 10.512 3.906 -12.689 1.00 77.94 78 ILE A CA 1
ATOM 580 C C . ILE A 1 78 ? 10.064 5.212 -12.063 1.00 77.94 78 ILE A C 1
ATOM 582 O O . ILE A 1 78 ? 10.841 5.883 -11.404 1.00 77.94 78 ILE A O 1
ATOM 586 N N . GLU A 1 79 ? 8.801 5.545 -12.224 1.00 84.62 79 GLU A N 1
ATOM 587 C CA . GLU A 1 79 ? 8.135 6.636 -11.541 1.00 84.62 79 GLU A CA 1
ATOM 588 C C . GLU A 1 79 ? 7.301 6.055 -10.405 1.00 84.62 79 GLU A C 1
ATOM 590 O O . GLU A 1 79 ? 6.473 5.161 -10.608 1.00 84.62 79 GLU A O 1
ATOM 595 N N . PHE A 1 80 ? 7.525 6.571 -9.206 1.00 87.38 80 PHE A N 1
ATOM 596 C CA . PHE A 1 80 ? 6.675 6.336 -8.060 1.00 87.38 80 PHE A CA 1
ATOM 597 C C . PHE A 1 80 ? 5.879 7.592 -7.742 1.00 87.38 80 PHE A C 1
ATOM 599 O O . PHE A 1 80 ? 6.409 8.700 -7.774 1.00 87.38 80 PHE A O 1
ATOM 606 N N . GLN A 1 81 ? 4.619 7.416 -7.372 1.00 89.25 81 GLN A N 1
ATOM 607 C CA . GLN A 1 81 ? 3.764 8.511 -6.936 1.00 89.25 81 GLN A CA 1
ATOM 608 C C . GLN A 1 81 ? 3.114 8.150 -5.604 1.00 89.25 81 GLN A C 1
ATOM 610 O O . GLN A 1 81 ? 2.661 7.021 -5.419 1.00 89.25 81 GLN A O 1
ATOM 615 N N . PHE A 1 82 ? 3.068 9.119 -4.696 1.00 90.12 82 PHE A N 1
ATOM 616 C CA . PHE A 1 82 ? 2.338 9.095 -3.434 1.00 90.12 82 PHE A CA 1
ATOM 617 C C . PHE A 1 82 ? 1.336 10.253 -3.448 1.00 90.12 82 PHE A C 1
ATOM 619 O O . PHE A 1 82 ? 1.727 11.418 -3.536 1.00 90.12 82 PHE A O 1
ATOM 626 N N . ASN A 1 83 ? 0.043 9.944 -3.412 1.00 91.69 83 ASN A N 1
ATOM 627 C CA . ASN A 1 83 ? -1.030 10.911 -3.635 1.00 91.69 83 ASN A CA 1
ATOM 628 C C . ASN A 1 83 ? -2.071 10.804 -2.517 1.00 91.69 83 ASN A C 1
ATOM 630 O O . ASN A 1 83 ? -2.542 9.714 -2.210 1.00 91.69 83 ASN A O 1
ATOM 634 N N . VAL A 1 84 ? -2.423 11.943 -1.916 1.00 92.75 84 VAL A N 1
ATOM 635 C CA . VAL A 1 84 ? -3.481 12.076 -0.896 1.00 92.75 84 VAL A CA 1
ATOM 636 C C . VAL A 1 84 ? -4.467 13.206 -1.229 1.00 92.75 84 VAL A C 1
ATOM 638 O O . VAL A 1 84 ? -5.142 13.740 -0.350 1.00 92.75 84 VAL A O 1
ATOM 641 N N . LYS A 1 85 ? -4.515 13.635 -2.496 1.00 88.38 85 LYS A N 1
ATOM 642 C CA . LYS A 1 85 ? -5.392 14.709 -2.987 1.00 88.38 85 LYS A CA 1
ATOM 643 C C . LYS A 1 85 ? -6.851 14.266 -3.080 1.00 88.38 85 LYS A C 1
ATOM 645 O O . LYS A 1 85 ? -7.739 15.037 -2.730 1.00 88.38 85 LYS A O 1
ATOM 650 N N . LYS A 1 86 ? -7.080 13.062 -3.608 1.00 84.31 86 LYS A N 1
ATOM 651 C CA . LYS A 1 86 ? -8.394 12.414 -3.713 1.00 84.31 86 LYS A CA 1
ATOM 652 C C . LYS A 1 86 ? -8.369 11.162 -2.833 1.00 84.31 86 LYS A C 1
ATOM 654 O O . LYS A 1 86 ? -8.375 11.264 -1.614 1.00 84.31 86 LYS A O 1
ATOM 659 N N . VAL A 1 87 ? -8.267 9.988 -3.452 1.00 86.56 87 VAL A N 1
ATOM 660 C CA . VAL A 1 87 ? -8.062 8.710 -2.771 1.00 86.56 87 VAL A CA 1
ATOM 661 C C . VAL A 1 87 ? -6.581 8.587 -2.387 1.00 86.56 87 VAL A C 1
ATOM 663 O O . VAL A 1 87 ? -5.732 8.746 -3.264 1.00 86.56 87 VAL A O 1
ATOM 666 N N . PRO A 1 88 ? -6.249 8.294 -1.117 1.00 92.44 88 PRO A N 1
ATOM 667 C CA . PRO A 1 88 ? -4.887 7.975 -0.703 1.00 92.44 88 PRO A CA 1
ATOM 668 C C . PRO A 1 88 ? -4.368 6.764 -1.469 1.00 92.44 88 PRO A C 1
ATOM 670 O O . PRO A 1 88 ? -4.918 5.665 -1.352 1.00 92.44 88 PRO A O 1
ATOM 673 N N . LEU A 1 89 ? -3.329 6.961 -2.270 1.00 92.19 89 LEU A N 1
ATOM 674 C CA . LEU A 1 89 ? -2.814 5.929 -3.155 1.00 92.19 89 LEU A CA 1
ATOM 675 C C . LEU A 1 89 ? -1.315 6.050 -3.388 1.00 92.19 89 LEU A C 1
ATOM 677 O O . LEU A 1 89 ? -0.695 7.104 -3.222 1.00 92.19 89 LEU A O 1
ATOM 681 N N . VAL A 1 90 ? -0.749 4.928 -3.809 1.00 91.00 90 VAL A N 1
ATOM 682 C CA . VAL A 1 90 ? 0.585 4.825 -4.373 1.00 91.00 90 VAL A CA 1
ATOM 683 C C . VAL A 1 90 ? 0.524 4.202 -5.746 1.00 91.00 90 VAL A C 1
ATOM 685 O O . VAL A 1 90 ? -0.263 3.295 -6.014 1.00 91.00 90 VAL A O 1
ATOM 688 N N . ARG A 1 91 ? 1.402 4.665 -6.620 1.00 88.88 91 ARG A N 1
ATOM 689 C CA . ARG A 1 91 ? 1.524 4.154 -7.977 1.00 88.88 91 ARG A CA 1
ATOM 690 C C . ARG A 1 91 ? 2.977 3.896 -8.299 1.00 88.88 91 ARG A C 1
ATOM 692 O O . ARG A 1 91 ? 3.853 4.655 -7.898 1.00 88.88 91 ARG A O 1
ATOM 699 N N . MET A 1 92 ? 3.197 2.837 -9.062 1.00 87.50 92 MET A N 1
ATOM 700 C CA . MET A 1 92 ? 4.430 2.596 -9.783 1.00 87.50 92 MET A CA 1
ATOM 701 C C . MET A 1 92 ? 4.110 2.565 -11.273 1.00 87.50 92 MET A C 1
ATOM 703 O O . MET A 1 92 ? 3.204 1.849 -11.708 1.00 87.50 92 MET A O 1
ATOM 707 N N . LYS A 1 93 ? 4.869 3.326 -12.052 1.00 84.56 93 LYS A N 1
ATOM 708 C CA . LYS A 1 93 ? 4.883 3.263 -13.508 1.00 84.56 93 LYS A CA 1
ATOM 709 C C . LYS A 1 93 ? 6.313 3.027 -13.958 1.00 84.56 93 LYS A C 1
ATOM 711 O O . LYS A 1 93 ? 7.220 3.737 -13.550 1.00 84.56 93 LYS A O 1
ATOM 716 N N . ALA A 1 94 ? 6.520 2.047 -14.814 1.00 78.19 94 ALA A N 1
ATOM 717 C CA . ALA A 1 94 ? 7.821 1.698 -15.338 1.00 78.19 94 ALA A CA 1
ATOM 718 C C . ALA A 1 94 ? 7.805 1.694 -16.865 1.00 78.19 94 ALA A C 1
ATOM 720 O O . ALA A 1 94 ? 6.825 1.301 -17.504 1.00 78.19 94 ALA A O 1
ATOM 721 N N . HIS A 1 95 ? 8.925 2.123 -17.434 1.00 75.75 95 HIS A N 1
ATOM 722 C CA . HIS A 1 95 ? 9.163 2.172 -18.867 1.00 75.75 95 HIS A CA 1
ATOM 723 C C . HIS A 1 95 ? 10.287 1.209 -19.231 1.00 75.75 95 HIS A C 1
ATOM 725 O O . HIS A 1 95 ? 11.374 1.255 -18.650 1.00 75.75 95 HIS A O 1
ATOM 731 N N . THR A 1 96 ? 10.043 0.358 -20.220 1.00 70.88 96 THR A N 1
ATOM 732 C CA . THR A 1 96 ? 11.057 -0.530 -20.796 1.00 70.88 96 THR A CA 1
ATOM 733 C C . THR A 1 96 ? 11.024 -0.446 -22.316 1.00 70.88 96 THR A C 1
ATOM 735 O O . THR A 1 96 ? 9.990 -0.128 -22.905 1.00 70.88 96 THR A O 1
ATOM 738 N N . ALA A 1 97 ? 12.159 -0.698 -22.958 1.00 69.06 97 ALA A N 1
ATOM 739 C CA . ALA A 1 97 ? 12.269 -0.757 -24.407 1.00 69.06 97 ALA A CA 1
ATOM 740 C C . ALA A 1 97 ? 12.476 -2.212 -24.828 1.00 69.06 97 ALA A C 1
ATOM 742 O O . ALA A 1 97 ? 13.371 -2.886 -24.324 1.00 69.06 97 ALA A O 1
ATOM 743 N N . VAL A 1 98 ? 11.652 -2.684 -25.759 1.00 67.44 98 VAL A N 1
ATOM 744 C CA . VAL A 1 98 ? 11.678 -4.062 -26.252 1.00 67.44 98 VAL A CA 1
ATOM 745 C C . VAL A 1 98 ? 11.899 -4.050 -27.752 1.00 67.44 98 VAL A C 1
ATOM 747 O O . VAL A 1 98 ? 11.195 -3.350 -28.480 1.00 67.44 98 VAL A O 1
ATOM 750 N N . LYS A 1 99 ? 12.838 -4.863 -28.229 1.00 64.56 99 LYS A N 1
ATOM 751 C CA . LYS A 1 99 ? 12.984 -5.162 -29.652 1.00 64.56 99 LYS A CA 1
ATOM 752 C C . LYS A 1 99 ? 12.119 -6.374 -29.993 1.00 64.56 99 LYS A C 1
ATOM 754 O O . LYS A 1 99 ? 12.294 -7.434 -29.405 1.00 64.56 99 LYS A O 1
ATOM 759 N N . VAL A 1 100 ? 11.165 -6.201 -30.902 1.00 65.50 100 VAL A N 1
ATOM 760 C CA . VAL A 1 100 ? 10.366 -7.313 -31.440 1.00 65.50 100 VAL A CA 1
ATOM 761 C C . VAL A 1 100 ? 11.142 -7.923 -32.606 1.00 65.50 100 VAL A C 1
ATOM 763 O O . VAL A 1 100 ? 11.734 -7.173 -33.381 1.00 65.50 100 VAL A O 1
ATOM 766 N N . ASP A 1 101 ? 11.162 -9.251 -32.731 1.00 62.59 101 ASP A N 1
ATOM 767 C CA . ASP A 1 101 ? 11.887 -9.948 -33.803 1.00 62.59 101 ASP A CA 1
ATOM 768 C C . ASP A 1 101 ? 11.570 -9.349 -35.180 1.00 62.59 101 ASP A C 1
ATOM 770 O O . ASP A 1 101 ? 10.408 -9.227 -35.570 1.00 62.59 101 ASP A O 1
ATOM 774 N N . ASN A 1 102 ? 12.619 -8.941 -35.904 1.00 64.31 102 ASN A N 1
ATOM 775 C CA . ASN A 1 102 ? 12.545 -8.264 -37.207 1.00 64.31 102 ASN A CA 1
ATOM 776 C C . ASN A 1 102 ? 11.693 -6.972 -37.244 1.00 64.31 102 ASN A C 1
ATOM 778 O O . ASN A 1 102 ? 11.320 -6.510 -38.322 1.00 64.31 102 ASN A O 1
ATOM 782 N N . GLY A 1 103 ? 11.397 -6.367 -36.089 1.00 64.19 103 GLY A N 1
ATOM 783 C CA . GLY A 1 103 ? 10.586 -5.157 -35.945 1.00 64.19 103 GLY A CA 1
ATOM 784 C C . GLY A 1 103 ? 11.310 -3.992 -35.253 1.00 64.19 103 GLY A C 1
ATOM 785 O O . GLY A 1 103 ? 12.445 -4.130 -34.787 1.00 64.19 103 GLY A O 1
ATOM 786 N N . PRO A 1 104 ? 10.665 -2.811 -35.178 1.00 66.19 104 PRO A N 1
ATOM 787 C CA . PRO A 1 104 ? 11.214 -1.660 -34.469 1.00 66.19 104 PRO A CA 1
ATOM 788 C C . PRO A 1 104 ? 11.242 -1.893 -32.953 1.00 66.19 104 PRO A C 1
ATOM 790 O O . PRO A 1 104 ? 10.415 -2.625 -32.404 1.00 66.19 104 PRO A O 1
ATOM 793 N N . THR A 1 105 ? 12.152 -1.204 -32.262 1.00 70.38 105 THR A N 1
ATOM 794 C CA . THR A 1 105 ? 12.114 -1.095 -30.800 1.00 70.38 105 THR A CA 1
ATOM 795 C C . THR A 1 105 ? 10.844 -0.366 -30.375 1.00 70.38 105 THR A C 1
ATOM 797 O O . THR A 1 105 ? 10.555 0.730 -30.858 1.00 70.38 105 THR A O 1
ATOM 800 N N . LYS A 1 106 ? 10.093 -0.959 -29.449 1.00 71.19 106 LYS A N 1
ATOM 801 C CA . LYS A 1 106 ? 8.868 -0.396 -28.883 1.00 71.19 106 LYS A CA 1
ATOM 802 C C . LYS A 1 106 ? 9.068 -0.064 -27.413 1.00 71.19 106 LYS A C 1
ATOM 804 O O . LYS A 1 106 ? 9.683 -0.831 -26.676 1.00 71.19 106 LYS A O 1
ATOM 809 N N . VAL A 1 107 ? 8.526 1.074 -26.989 1.00 73.69 107 VAL A N 1
ATOM 810 C CA . VAL A 1 107 ? 8.462 1.446 -25.573 1.00 73.69 107 VAL A CA 1
ATOM 811 C C . VAL A 1 107 ? 7.206 0.833 -24.978 1.00 73.69 107 VAL A C 1
ATOM 813 O O . VAL A 1 107 ? 6.109 1.031 -25.499 1.00 73.69 107 VAL A O 1
ATOM 816 N N . VAL A 1 108 ? 7.379 0.089 -23.894 1.00 73.44 108 VAL A N 1
ATOM 817 C CA . VAL A 1 108 ? 6.302 -0.575 -23.174 1.00 73.44 108 VAL A CA 1
ATOM 818 C C . VAL A 1 108 ? 6.183 0.026 -21.784 1.00 73.44 108 VAL A C 1
ATOM 820 O O . VAL A 1 108 ? 7.169 0.173 -21.057 1.00 73.44 108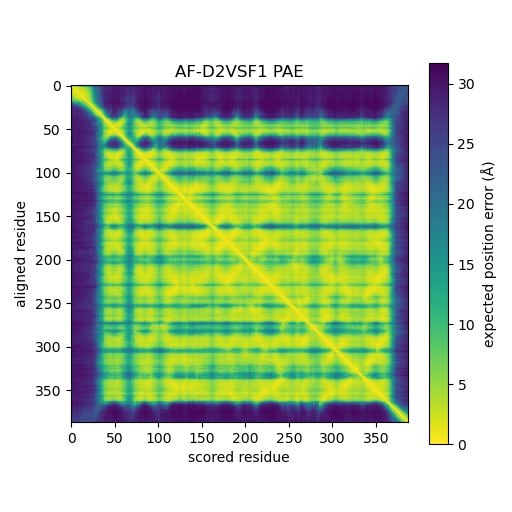 VAL A O 1
ATOM 823 N N . ASN A 1 109 ? 4.950 0.360 -21.428 1.00 77.81 109 ASN A N 1
ATOM 824 C CA . ASN A 1 109 ? 4.570 0.846 -20.117 1.00 77.81 109 ASN A CA 1
ATOM 825 C C . ASN A 1 109 ? 4.038 -0.323 -19.289 1.00 77.81 109 ASN A C 1
ATOM 827 O O . ASN A 1 109 ? 3.141 -1.056 -19.720 1.00 77.81 109 ASN A O 1
ATOM 831 N N . MET A 1 110 ? 4.571 -0.458 -18.084 1.00 79.50 110 MET A N 1
ATOM 832 C CA . MET A 1 110 ? 4.094 -1.383 -17.063 1.00 79.50 110 MET A CA 1
ATOM 833 C C . MET A 1 110 ? 3.899 -0.630 -15.752 1.00 79.50 110 MET A C 1
ATOM 835 O O . MET A 1 110 ? 4.370 0.494 -15.595 1.00 79.50 110 MET A O 1
ATOM 839 N N . GLY A 1 111 ? 3.194 -1.232 -14.807 1.00 81.19 111 GLY A N 1
ATOM 840 C CA . GLY A 1 111 ? 2.954 -0.592 -13.528 1.00 81.19 111 GLY A CA 1
ATOM 841 C C . GLY A 1 111 ? 1.704 -1.099 -12.846 1.00 81.19 111 GLY A C 1
ATOM 842 O O . GLY A 1 111 ? 0.971 -1.939 -13.374 1.00 81.19 111 GLY A O 1
ATOM 843 N N . GLY A 1 112 ? 1.472 -0.542 -11.671 1.00 86.38 112 GLY A N 1
ATOM 844 C CA . GLY A 1 112 ? 0.291 -0.793 -10.874 1.00 86.38 112 GLY A CA 1
ATOM 845 C C . GLY A 1 112 ? 0.055 0.353 -9.907 1.00 86.38 112 GLY A C 1
ATOM 846 O O . GLY A 1 112 ? 0.964 1.116 -9.573 1.00 86.38 112 GLY A O 1
ATOM 847 N N . LEU A 1 113 ? -1.186 0.467 -9.469 1.00 88.75 113 LEU A N 1
ATOM 848 C CA . LEU A 1 113 ? -1.609 1.387 -8.430 1.00 88.75 113 LEU A CA 1
ATOM 849 C C . LEU A 1 113 ? -2.242 0.590 -7.301 1.00 88.75 113 LEU A C 1
ATOM 851 O O . LEU A 1 113 ? -2.897 -0.431 -7.531 1.00 88.75 113 LEU A O 1
ATOM 855 N N . PHE A 1 114 ? -2.050 1.081 -6.089 1.00 90.12 114 PHE A N 1
ATOM 856 C CA . PHE A 1 114 ? -2.680 0.585 -4.884 1.00 90.12 114 PHE A CA 1
ATOM 857 C C . PHE A 1 114 ? -3.169 1.764 -4.043 1.00 90.12 114 PHE A C 1
ATOM 859 O O . PHE A 1 114 ? -2.434 2.730 -3.864 1.00 90.12 114 PHE A O 1
ATOM 866 N N . GLY A 1 115 ? -4.391 1.704 -3.525 1.00 91.50 115 GLY A N 1
ATOM 867 C CA . GLY A 1 115 ? -4.963 2.780 -2.722 1.00 91.50 115 GLY A CA 1
ATOM 868 C C . GLY A 1 115 ? -5.954 2.302 -1.673 1.00 91.50 115 GLY A C 1
ATOM 869 O O . GLY A 1 115 ? -6.307 1.122 -1.607 1.00 91.50 115 GLY A O 1
ATOM 870 N N . PHE A 1 116 ? -6.406 3.248 -0.857 1.00 94.12 116 PHE A N 1
ATOM 871 C CA . PHE A 1 116 ? -7.298 3.022 0.274 1.00 94.12 116 PHE A CA 1
ATOM 872 C C . PHE A 1 116 ? -8.560 3.857 0.099 1.00 94.12 116 PHE A C 1
ATOM 874 O O . PHE A 1 116 ? -8.510 5.082 0.118 1.00 94.12 116 PHE A O 1
ATOM 881 N N . GLU A 1 117 ? -9.704 3.203 -0.057 1.00 93.06 117 GLU A N 1
ATOM 882 C CA . GLU A 1 117 ? -10.970 3.887 -0.326 1.00 93.06 117 GLU A CA 1
ATOM 883 C C . GLU A 1 117 ? -11.733 4.200 0.951 1.00 93.06 117 GLU A C 1
ATOM 885 O O . GLU A 1 117 ? -12.300 5.278 1.096 1.00 93.06 117 GLU A O 1
ATOM 890 N N . ARG A 1 118 ? -11.791 3.240 1.878 1.00 95.06 118 ARG A N 1
ATOM 891 C CA . ARG A 1 118 ? -12.613 3.364 3.083 1.00 95.06 118 ARG A CA 1
ATOM 892 C C . ARG A 1 118 ? -11.929 2.756 4.279 1.00 95.06 118 ARG A C 1
ATOM 894 O O . ARG A 1 118 ? -11.362 1.671 4.187 1.00 95.06 118 ARG A O 1
ATOM 901 N N . LEU A 1 119 ? -12.093 3.418 5.411 1.00 97.56 119 LEU A N 1
ATOM 902 C CA . LEU A 1 119 ? -11.923 2.808 6.718 1.00 97.56 119 LEU A CA 1
ATOM 903 C C . LEU A 1 119 ? -13.314 2.449 7.244 1.00 97.56 119 LEU A C 1
ATOM 905 O O . LEU A 1 119 ? -14.263 3.226 7.090 1.00 97.56 119 LEU A O 1
ATOM 909 N N . PHE A 1 120 ? -13.469 1.264 7.819 1.00 97.75 120 PHE A N 1
ATOM 910 C CA . PHE A 1 120 ? -14.750 0.820 8.352 1.00 97.75 120 PHE A CA 1
ATOM 911 C C . PHE A 1 120 ? -14.590 -0.012 9.619 1.00 97.75 120 PHE A C 1
ATOM 913 O O . PHE A 1 120 ? -13.582 -0.671 9.852 1.00 97.75 120 PHE A O 1
ATOM 920 N N . GLU A 1 121 ? -15.611 0.060 10.454 1.00 97.56 121 GLU A N 1
ATOM 921 C CA . GLU A 1 121 ? -15.803 -0.747 11.644 1.00 97.56 121 GLU A CA 1
ATOM 922 C C . GLU A 1 121 ? -16.928 -1.738 11.341 1.00 97.56 121 GLU A C 1
ATOM 924 O O . GLU A 1 121 ? -17.980 -1.329 10.843 1.00 97.56 121 GLU A O 1
ATOM 929 N N . TYR A 1 122 ? -16.719 -3.025 11.606 1.00 97.19 122 TYR A N 1
ATOM 930 C CA . TYR A 1 122 ? -17.672 -4.086 11.277 1.00 97.19 122 TYR A CA 1
ATOM 931 C C . TYR A 1 122 ? -17.835 -5.087 12.419 1.00 97.19 122 TYR A C 1
ATOM 933 O O . TYR A 1 122 ? -16.945 -5.227 13.248 1.00 97.19 122 TYR A O 1
ATOM 941 N N . ILE A 1 123 ? -18.965 -5.784 12.471 1.00 95.88 123 ILE A N 1
ATOM 942 C CA . ILE A 1 123 ? -19.188 -6.931 13.357 1.00 95.88 123 ILE A CA 1
ATOM 943 C C . ILE A 1 123 ? -19.173 -8.185 12.489 1.00 95.88 123 ILE A C 1
ATOM 945 O O . ILE A 1 123 ? -19.946 -8.270 11.533 1.00 95.88 123 ILE A O 1
ATOM 949 N N . ASN A 1 124 ? -18.296 -9.128 12.835 1.00 92.94 124 ASN A N 1
ATOM 950 C CA . ASN A 1 124 ? -18.253 -10.447 12.217 1.00 92.94 124 ASN A CA 1
ATOM 951 C C . ASN A 1 124 ? -19.438 -11.280 12.720 1.00 92.94 124 ASN A C 1
ATOM 953 O O . ASN A 1 124 ? -19.541 -11.537 13.923 1.00 92.94 124 ASN A O 1
ATOM 957 N N . ASN A 1 125 ? -20.323 -11.671 11.809 1.00 91.62 125 ASN A N 1
ATOM 958 C CA . ASN A 1 125 ? -21.513 -12.464 12.128 1.00 91.62 125 ASN A CA 1
ATOM 959 C C . ASN A 1 125 ? -21.527 -13.827 11.435 1.00 91.62 125 ASN A C 1
ATOM 961 O O . ASN A 1 125 ? -22.347 -14.670 11.794 1.00 91.62 125 ASN A O 1
ATOM 965 N N . ASP A 1 126 ? -20.691 -14.034 10.417 1.00 86.50 126 ASP A N 1
ATOM 966 C CA . ASP A 1 126 ? -20.719 -15.256 9.609 1.00 86.50 126 ASP A CA 1
ATOM 967 C C . ASP A 1 126 ? -19.717 -16.329 10.067 1.00 86.50 126 ASP A C 1
ATOM 969 O O . ASP A 1 126 ? -19.748 -17.456 9.564 1.00 86.50 126 ASP A O 1
ATOM 973 N N . GLY A 1 127 ? -18.862 -16.003 11.043 1.00 83.88 127 GLY A N 1
ATOM 974 C CA . GLY A 1 127 ? -17.884 -16.922 11.621 1.00 83.88 127 GLY A CA 1
ATOM 975 C C . GLY A 1 127 ? -16.699 -17.225 10.703 1.00 83.88 127 GLY A C 1
ATOM 976 O O . GLY A 1 127 ? -15.941 -18.151 10.996 1.00 83.88 127 GLY A O 1
ATOM 977 N N . LYS A 1 128 ? -16.533 -16.485 9.600 1.00 89.69 128 LYS A N 1
ATOM 978 C CA . LYS A 1 128 ? -15.361 -16.570 8.722 1.00 89.69 128 LYS A CA 1
ATOM 979 C C . LYS A 1 128 ? -14.323 -15.534 9.122 1.00 89.69 128 LYS A C 1
ATOM 981 O O . LYS A 1 128 ? -14.647 -14.479 9.658 1.00 89.69 128 LYS A O 1
ATOM 986 N N . ASP A 1 129 ? -13.059 -15.824 8.843 1.00 90.88 129 ASP A N 1
ATOM 987 C CA . ASP A 1 129 ? -11.982 -14.896 9.164 1.00 90.88 129 ASP A CA 1
ATOM 988 C C . ASP A 1 129 ? -12.046 -13.650 8.275 1.00 90.88 129 ASP A C 1
ATOM 990 O O . ASP A 1 129 ? -11.899 -13.707 7.051 1.00 90.88 129 ASP A O 1
ATOM 994 N N . GLY A 1 130 ? -12.217 -12.502 8.925 1.00 92.00 130 GLY A N 1
ATOM 995 C CA . GLY A 1 130 ? -12.226 -11.190 8.298 1.00 92.00 130 GLY A CA 1
ATOM 996 C C . GLY A 1 130 ? -13.545 -10.843 7.623 1.00 92.00 130 GLY A C 1
ATOM 997 O O . GLY A 1 130 ? -14.420 -11.683 7.447 1.00 92.00 130 GLY A O 1
ATOM 998 N N . TYR A 1 131 ? -13.657 -9.582 7.218 1.00 94.50 131 TYR A N 1
ATOM 999 C CA . TYR A 1 131 ? -14.855 -9.037 6.600 1.00 94.50 131 TYR A CA 1
ATOM 1000 C C . TYR A 1 131 ? -15.180 -9.724 5.269 1.00 94.50 131 TYR A C 1
ATOM 1002 O O . TYR A 1 131 ? -14.377 -9.689 4.326 1.00 94.50 131 TYR A O 1
ATOM 1010 N N . GLN A 1 132 ? -16.387 -10.277 5.165 1.00 90.62 132 GLN A N 1
ATOM 1011 C CA . GLN A 1 132 ? -16.860 -10.949 3.959 1.00 90.62 132 GLN A CA 1
ATOM 1012 C C . GLN A 1 132 ? -17.786 -10.058 3.134 1.00 90.62 132 GLN A C 1
ATOM 1014 O O . GLN A 1 132 ? -18.899 -9.702 3.527 1.00 90.62 132 GLN A O 1
ATOM 1019 N N . VAL A 1 133 ? -17.353 -9.749 1.912 1.00 82.50 133 VAL A N 1
ATOM 1020 C CA . VAL A 1 133 ? -18.177 -9.024 0.941 1.00 82.50 133 VAL A CA 1
ATOM 1021 C C . VAL A 1 133 ? -19.379 -9.896 0.571 1.00 82.50 133 VAL A C 1
ATOM 1023 O O . VAL A 1 133 ? -19.209 -10.981 0.019 1.00 82.50 133 VAL A O 1
ATOM 1026 N N . ASN A 1 134 ? -20.589 -9.405 0.851 1.00 83.62 134 ASN A N 1
ATOM 1027 C CA . ASN A 1 134 ? -21.861 -10.133 0.709 1.00 83.62 134 ASN A CA 1
ATOM 1028 C C . ASN A 1 134 ? -22.080 -11.269 1.731 1.00 83.62 134 ASN A C 1
ATOM 1030 O O . ASN A 1 134 ? -22.952 -12.114 1.519 1.00 83.62 134 ASN A O 1
ATOM 1034 N N . GLY A 1 135 ? -21.303 -11.303 2.817 1.00 87.12 135 GLY A N 1
ATOM 1035 C CA . GLY A 1 135 ? -21.596 -12.131 3.987 1.00 87.12 135 GLY A CA 1
ATOM 1036 C C . GLY A 1 135 ? -22.714 -11.539 4.850 1.00 87.12 135 GLY A C 1
ATOM 1037 O O . GLY A 1 135 ? -23.424 -10.618 4.441 1.00 87.12 135 GLY A O 1
ATOM 1038 N N . THR A 1 136 ? -22.862 -12.058 6.069 1.00 92.62 136 THR A N 1
ATOM 1039 C CA . THR A 1 136 ? -23.809 -11.518 7.065 1.00 92.62 136 THR A CA 1
ATOM 1040 C C . THR A 1 136 ? -23.172 -10.487 8.001 1.00 92.62 136 THR A C 1
ATOM 1042 O O . THR A 1 136 ? -23.800 -10.062 8.972 1.00 92.62 136 THR A O 1
ATOM 1045 N N . ASP A 1 137 ? -21.928 -10.095 7.732 1.00 94.38 137 ASP A N 1
ATOM 1046 C CA . ASP A 1 137 ? -21.214 -9.071 8.488 1.00 94.38 137 ASP A CA 1
ATOM 1047 C C . ASP A 1 137 ? -21.902 -7.712 8.382 1.00 94.38 137 ASP A C 1
ATOM 1049 O O . ASP A 1 137 ? -22.385 -7.304 7.323 1.00 94.38 137 ASP A O 1
ATOM 1053 N N . THR A 1 138 ? -21.901 -6.973 9.488 1.00 94.50 138 THR A N 1
ATOM 1054 C CA . THR A 1 138 ? -22.558 -5.664 9.561 1.00 94.50 138 THR A CA 1
ATOM 1055 C C . THR A 1 138 ? -21.523 -4.562 9.682 1.00 94.50 138 THR A C 1
ATOM 1057 O O . THR A 1 138 ? -20.726 -4.565 10.616 1.00 94.50 138 THR A O 1
ATOM 1060 N N . ILE A 1 139 ? -21.573 -3.568 8.793 1.00 95.88 139 ILE A N 1
ATOM 1061 C CA . ILE A 1 139 ? -20.796 -2.332 8.945 1.00 95.88 139 ILE A CA 1
ATOM 1062 C C . ILE A 1 139 ? -21.470 -1.456 10.008 1.00 95.88 139 ILE A C 1
ATOM 1064 O O . ILE A 1 139 ? -22.613 -1.038 9.847 1.00 95.88 139 ILE A O 1
ATOM 1068 N N . VAL A 1 140 ? -20.742 -1.161 11.083 1.00 96.12 140 VAL A N 1
ATOM 1069 C CA . VAL A 1 140 ? -21.180 -0.301 12.195 1.00 96.12 140 VAL A CA 1
ATOM 1070 C C . VAL A 1 140 ? -20.955 1.172 11.864 1.00 96.12 140 VAL A C 1
ATOM 1072 O O . VAL A 1 140 ? -21.794 2.024 12.143 1.00 96.12 140 VAL A O 1
ATOM 1075 N N . ARG A 1 141 ? -19.806 1.479 11.258 1.00 96.31 141 ARG A N 1
ATOM 1076 C CA . ARG A 1 141 ? -19.399 2.832 10.869 1.00 96.31 141 ARG A CA 1
ATOM 1077 C C . ARG A 1 141 ? -18.429 2.745 9.699 1.00 96.31 141 ARG A C 1
ATOM 1079 O O . ARG A 1 141 ? -17.614 1.832 9.641 1.00 96.31 141 ARG A O 1
ATOM 1086 N N . SER A 1 142 ? -18.475 3.704 8.781 1.00 96.81 142 SER A N 1
ATOM 1087 C CA . SER A 1 142 ? -17.506 3.808 7.690 1.00 96.81 142 SER A CA 1
ATOM 1088 C C . SER A 1 142 ? -17.223 5.266 7.357 1.00 96.81 142 SER A C 1
ATOM 1090 O O . SER A 1 142 ? -18.077 6.128 7.552 1.00 96.81 142 SER A O 1
ATOM 1092 N N . ILE A 1 143 ? -16.016 5.531 6.870 1.00 96.56 143 ILE A N 1
ATOM 1093 C CA . ILE A 1 143 ? -15.607 6.821 6.329 1.00 96.56 143 ILE A CA 1
ATOM 1094 C C . ILE A 1 143 ? -14.947 6.601 4.974 1.00 96.56 143 ILE A C 1
ATOM 1096 O O . ILE A 1 143 ? -14.112 5.708 4.805 1.00 96.56 143 ILE A O 1
ATOM 1100 N N . ASP A 1 144 ? -15.342 7.427 4.014 1.00 94.44 144 ASP A N 1
ATOM 1101 C CA . ASP A 1 144 ? -14.708 7.494 2.707 1.00 94.44 144 ASP A CA 1
ATOM 1102 C C . ASP A 1 144 ? -13.435 8.335 2.807 1.00 94.44 144 ASP A C 1
ATOM 1104 O O . ASP A 1 144 ? -13.486 9.524 3.133 1.00 94.44 144 ASP A O 1
ATOM 1108 N N . LEU A 1 145 ? -12.288 7.713 2.544 1.00 94.19 145 LEU A N 1
ATOM 1109 C CA . LEU A 1 145 ? -10.979 8.341 2.690 1.00 94.19 145 LEU A CA 1
ATOM 1110 C C . LEU A 1 145 ? -10.747 9.455 1.661 1.00 94.19 145 LEU A C 1
ATOM 1112 O O . LEU A 1 145 ? -9.893 10.307 1.905 1.00 94.19 145 LEU A O 1
ATOM 1116 N N . SER A 1 146 ? -11.537 9.512 0.580 1.00 90.25 146 SER A N 1
ATOM 1117 C CA . SER A 1 146 ? -11.530 10.638 -0.365 1.00 90.25 146 SER A CA 1
ATOM 1118 C C . SER A 1 146 ? -12.153 11.918 0.201 1.00 90.25 146 SER A C 1
ATOM 1120 O O . SER A 1 146 ? -11.888 13.011 -0.294 1.00 90.25 146 SER A O 1
ATOM 1122 N N . THR A 1 147 ? -12.961 11.802 1.260 1.00 91.88 147 THR A N 1
ATOM 1123 C CA . THR A 1 147 ? -13.619 12.944 1.927 1.00 91.88 147 THR A CA 1
ATOM 1124 C C . THR A 1 147 ? -12.823 13.487 3.112 1.00 91.88 147 THR A C 1
ATOM 1126 O O . THR A 1 147 ? -13.179 14.508 3.702 1.00 91.88 147 THR A O 1
ATOM 1129 N N . VAL A 1 148 ? -11.739 12.804 3.476 1.00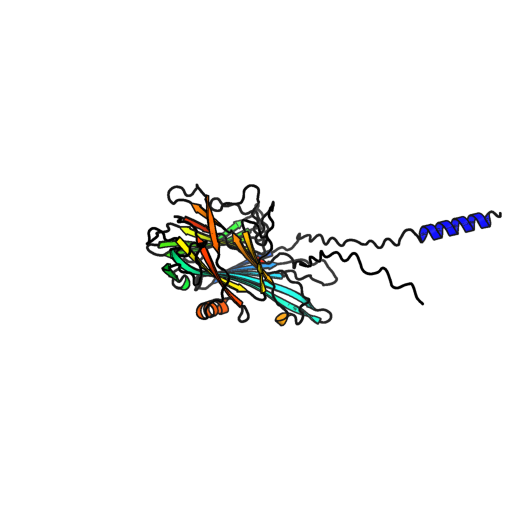 94.31 148 VAL A N 1
ATOM 1130 C CA . VAL A 1 148 ? -10.925 13.122 4.644 1.00 94.31 148 VAL A CA 1
ATOM 1131 C C . VAL A 1 148 ? -9.880 14.182 4.292 1.00 94.31 148 VAL A C 1
ATOM 1133 O O . VAL A 1 148 ? -9.192 14.100 3.277 1.00 94.31 148 VAL A O 1
ATOM 1136 N N . SER A 1 149 ? -9.710 15.175 5.167 1.00 94.44 149 SER A N 1
ATOM 1137 C CA . SER A 1 149 ? -8.666 16.190 5.006 1.00 94.44 149 SER A CA 1
ATOM 1138 C C . SER A 1 149 ? -7.309 15.666 5.476 1.00 94.44 149 SER A C 1
ATOM 1140 O O . SER A 1 149 ? -7.014 15.639 6.671 1.00 94.44 149 SER A O 1
ATOM 1142 N N . TRP A 1 150 ? -6.455 15.307 4.525 1.00 96.00 150 TRP A N 1
ATOM 1143 C CA . TRP A 1 150 ? -5.068 14.919 4.781 1.00 96.00 150 TRP A CA 1
ATOM 1144 C C . TRP A 1 150 ? -4.190 16.120 5.158 1.00 96.00 150 TRP A C 1
ATOM 1146 O O . TRP A 1 150 ? -4.504 17.267 4.831 1.00 96.00 150 TRP A O 1
ATOM 1156 N N . SER A 1 151 ? -3.044 15.885 5.789 1.00 96.88 151 SER A N 1
ATOM 1157 C CA . SER A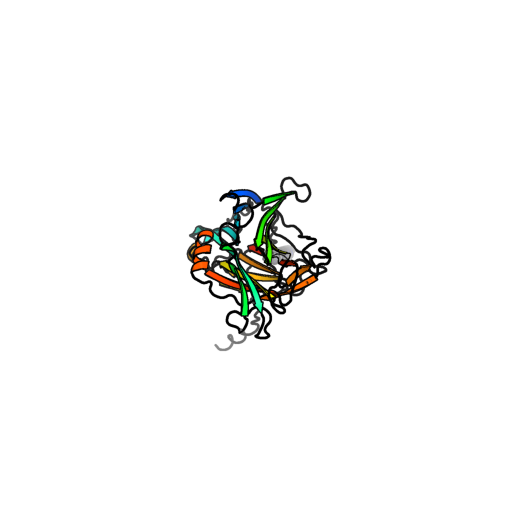 1 151 ? -1.988 16.884 5.952 1.00 96.88 151 SER A CA 1
ATOM 1158 C C . SER A 1 151 ? -1.270 17.119 4.622 1.00 96.88 151 SER A C 1
ATOM 1160 O O . SER A 1 151 ? -1.453 16.380 3.647 1.00 96.88 151 SER A O 1
ATOM 1162 N N . GLN A 1 152 ? -0.464 18.175 4.538 1.00 95.12 152 GLN A N 1
ATOM 1163 C CA . GLN A 1 152 ? 0.511 18.272 3.451 1.00 95.12 152 GLN A CA 1
ATOM 1164 C C . GLN A 1 152 ? 1.490 17.099 3.538 1.00 95.12 152 GLN A C 1
ATOM 1166 O O . GLN A 1 152 ? 1.760 16.590 4.631 1.00 95.12 152 GLN A O 1
ATOM 1171 N N . ILE A 1 153 ? 1.984 16.665 2.384 1.00 94.44 153 ILE A N 1
ATOM 1172 C CA . ILE A 1 153 ? 3.021 15.649 2.303 1.00 94.44 153 ILE A CA 1
ATOM 1173 C C . ILE A 1 153 ? 4.336 16.274 2.759 1.00 94.44 153 ILE A C 1
ATOM 1175 O O . ILE A 1 153 ? 4.769 17.301 2.235 1.00 94.44 153 ILE A O 1
ATOM 1179 N N . THR A 1 154 ? 4.982 15.624 3.718 1.00 92.12 154 THR A N 1
ATOM 1180 C CA . THR A 1 154 ? 6.355 15.922 4.124 1.00 92.12 154 THR A CA 1
ATOM 1181 C C . THR A 1 154 ? 7.283 14.874 3.543 1.00 92.12 154 THR A C 1
ATOM 1183 O O . THR A 1 154 ? 6.948 13.691 3.580 1.00 92.12 154 THR A O 1
ATOM 1186 N N . VAL A 1 155 ? 8.452 15.285 3.051 1.00 87.44 155 VAL A N 1
ATOM 1187 C CA . VAL A 1 155 ? 9.445 14.356 2.503 1.00 87.44 155 VAL A CA 1
ATOM 1188 C C . VAL A 1 155 ? 10.768 14.491 3.227 1.00 87.44 155 VAL A C 1
ATOM 1190 O O . VAL A 1 155 ? 11.296 15.591 3.384 1.00 87.44 155 VAL A O 1
ATOM 1193 N N . GLN A 1 156 ? 11.294 13.355 3.667 1.00 89.69 156 GLN A N 1
ATOM 1194 C CA . GLN A 1 156 ? 12.592 13.240 4.309 1.00 89.69 156 GLN A CA 1
ATOM 1195 C C . GLN A 1 156 ? 13.544 12.466 3.404 1.00 89.69 156 GLN A C 1
ATOM 1197 O O . GLN A 1 156 ? 13.170 11.464 2.797 1.00 89.69 156 GLN A O 1
ATOM 1202 N N . LYS A 1 157 ? 14.785 12.949 3.321 1.00 87.12 157 LYS A N 1
ATOM 1203 C CA . LYS A 1 157 ? 15.873 12.318 2.576 1.00 87.12 157 LYS A CA 1
ATOM 1204 C C . LYS A 1 157 ? 16.972 11.921 3.555 1.00 87.12 157 LYS A C 1
ATOM 1206 O O . LYS A 1 157 ? 17.599 12.792 4.157 1.00 87.12 157 LYS A O 1
ATOM 1211 N N . THR A 1 158 ? 17.238 10.626 3.657 1.00 86.25 158 THR A N 1
ATOM 1212 C CA . THR A 1 158 ? 18.243 10.059 4.564 1.00 86.25 158 THR A CA 1
ATOM 1213 C C . THR A 1 158 ? 19.388 9.464 3.759 1.00 86.25 158 THR A C 1
ATOM 1215 O O . THR A 1 158 ? 19.161 8.710 2.815 1.00 86.25 158 THR A O 1
ATOM 1218 N N . VAL A 1 159 ? 20.626 9.808 4.114 1.00 81.38 159 VAL A N 1
ATOM 1219 C CA . VAL A 1 159 ? 21.839 9.280 3.470 1.00 81.38 159 VAL A CA 1
ATOM 1220 C C . VAL A 1 159 ? 22.090 7.844 3.925 1.00 81.38 159 VAL A C 1
ATOM 1222 O O . VAL A 1 159 ? 22.076 7.561 5.120 1.00 81.38 159 VAL A O 1
ATOM 1225 N N . LEU A 1 160 ? 22.370 6.947 2.981 1.00 73.62 160 LEU A N 1
ATOM 1226 C CA . LEU A 1 160 ? 22.734 5.559 3.254 1.00 73.62 160 LEU A CA 1
ATOM 1227 C C . LEU A 1 160 ? 24.250 5.385 3.289 1.00 73.62 160 LEU A C 1
ATOM 1229 O O . LEU A 1 160 ? 24.950 5.813 2.370 1.00 73.62 160 LEU A O 1
ATOM 1233 N N . ASN A 1 161 ? 24.753 4.704 4.323 1.00 70.38 161 ASN A N 1
ATOM 1234 C CA . ASN A 1 161 ? 26.155 4.278 4.448 1.00 70.38 161 ASN A CA 1
ATOM 1235 C C . ASN A 1 161 ? 27.189 5.407 4.236 1.00 70.38 161 ASN A C 1
ATOM 1237 O O . ASN A 1 161 ? 28.281 5.160 3.733 1.00 70.38 161 ASN A O 1
ATOM 1241 N N . GLY A 1 162 ? 26.834 6.659 4.556 1.00 63.09 162 GLY A N 1
ATOM 1242 C CA . GLY A 1 162 ? 27.698 7.830 4.347 1.00 63.09 162 GLY A CA 1
ATOM 1243 C C . GLY A 1 162 ? 28.027 8.145 2.878 1.00 63.09 162 GLY A C 1
ATOM 1244 O O . GLY A 1 162 ? 28.900 8.968 2.614 1.00 63.09 162 GLY A O 1
ATOM 1245 N N . SER A 1 163 ? 27.352 7.505 1.918 1.00 65.12 163 SER A N 1
ATOM 1246 C CA . SER A 1 163 ? 27.575 7.688 0.482 1.00 65.12 163 SER A CA 1
ATOM 1247 C C . SER A 1 163 ? 26.777 8.876 -0.049 1.00 65.12 163 SER A C 1
ATOM 1249 O O . SER A 1 163 ? 25.566 8.952 0.139 1.00 65.12 163 SER A O 1
ATOM 1251 N N . SER A 1 164 ? 27.412 9.764 -0.819 1.00 66.69 164 SER A N 1
ATOM 1252 C CA . SER A 1 164 ? 26.723 10.883 -1.484 1.00 66.69 164 SER A CA 1
ATOM 1253 C C . SER A 1 164 ? 25.771 10.451 -2.608 1.00 66.69 164 SER A C 1
ATOM 1255 O O . SER A 1 164 ? 25.132 11.303 -3.217 1.00 66.69 164 SER A O 1
ATOM 1257 N N . ASN A 1 165 ? 25.697 9.152 -2.913 1.00 66.69 165 ASN A N 1
ATOM 1258 C CA . ASN A 1 165 ? 24.951 8.608 -4.048 1.00 66.69 165 ASN A CA 1
ATOM 1259 C C . ASN A 1 165 ? 23.915 7.553 -3.630 1.00 66.69 165 ASN A C 1
ATOM 1261 O O . ASN A 1 165 ? 23.365 6.870 -4.492 1.00 66.69 165 ASN A O 1
ATOM 1265 N N . SER A 1 166 ? 23.677 7.364 -2.329 1.00 71.12 166 SER A N 1
ATOM 1266 C CA . SER A 1 166 ? 22.699 6.392 -1.842 1.00 71.12 166 SER A CA 1
ATOM 1267 C C . SER A 1 166 ? 21.789 7.012 -0.794 1.00 71.12 166 SER A C 1
ATOM 1269 O O . SER A 1 166 ? 22.263 7.549 0.205 1.00 71.12 166 SER A O 1
ATOM 1271 N N . PHE A 1 167 ? 20.481 6.945 -1.026 1.00 79.62 167 PHE A N 1
ATOM 1272 C CA . PHE A 1 167 ? 19.484 7.616 -0.202 1.00 79.62 167 PHE A CA 1
ATOM 1273 C C . PHE A 1 167 ? 18.241 6.750 0.022 1.00 79.62 167 PHE A C 1
ATOM 1275 O O . PHE A 1 167 ? 17.885 5.911 -0.811 1.00 79.62 167 PHE A O 1
ATOM 1282 N N . ILE A 1 168 ? 17.562 7.004 1.138 1.00 84.88 168 ILE A N 1
ATOM 1283 C CA . ILE A 1 168 ? 16.158 6.653 1.356 1.00 84.88 168 ILE A CA 1
ATOM 1284 C C . ILE A 1 168 ? 15.346 7.942 1.289 1.00 84.88 168 ILE A C 1
ATOM 1286 O O . ILE A 1 168 ? 15.719 8.941 1.909 1.00 84.88 168 ILE A O 1
ATOM 1290 N N . TYR A 1 169 ? 14.242 7.901 0.553 1.00 87.19 169 TYR A N 1
ATOM 1291 C CA . TYR A 1 169 ? 13.227 8.943 0.561 1.00 87.19 169 TYR A CA 1
ATOM 1292 C C . TYR A 1 169 ? 11.981 8.396 1.249 1.00 87.19 169 TYR A C 1
ATOM 1294 O O . TYR A 1 169 ? 11.465 7.355 0.843 1.00 87.19 169 TYR A O 1
ATOM 1302 N N . GLU A 1 170 ? 11.503 9.099 2.272 1.00 90.94 170 GLU A N 1
ATOM 1303 C CA . GLU A 1 170 ? 10.222 8.826 2.922 1.00 90.94 170 GLU A CA 1
ATOM 1304 C C . GLU A 1 170 ? 9.289 10.016 2.704 1.00 90.94 170 GLU A C 1
ATOM 1306 O O . GLU A 1 170 ? 9.587 11.127 3.145 1.00 90.94 170 GLU A O 1
ATOM 1311 N N . ALA A 1 171 ? 8.166 9.784 2.029 1.00 91.25 171 ALA A N 1
ATOM 1312 C CA . ALA A 1 171 ? 7.072 10.736 1.906 1.00 91.25 171 ALA A CA 1
ATOM 1313 C C . ALA A 1 171 ? 5.941 10.331 2.847 1.00 91.25 171 ALA A C 1
ATOM 1315 O O . ALA A 1 171 ? 5.513 9.184 2.822 1.00 91.25 171 ALA A O 1
ATOM 1316 N N . SER A 1 172 ? 5.434 11.251 3.662 1.00 95.31 172 SER A N 1
ATOM 1317 C CA . SER A 1 172 ? 4.387 10.936 4.635 1.00 95.31 172 SER A CA 1
ATOM 1318 C C . SER A 1 172 ? 3.286 11.980 4.676 1.00 95.31 172 SER A C 1
ATOM 1320 O O . SER A 1 172 ? 3.546 13.178 4.559 1.00 95.31 172 SER A O 1
ATOM 1322 N N . SER A 1 173 ? 2.061 11.525 4.909 1.00 96.88 173 SER A N 1
ATOM 1323 C CA . SER A 1 173 ? 0.905 12.363 5.217 1.00 96.88 173 SER A CA 1
ATOM 1324 C C . SER A 1 173 ? 0.019 11.658 6.241 1.00 96.88 173 SER A C 1
ATOM 1326 O O . SER A 1 173 ? 0.092 10.440 6.419 1.00 96.88 173 SER A O 1
ATOM 1328 N N . GLN A 1 174 ? -0.806 12.420 6.943 1.00 97.62 174 GLN A N 1
ATOM 1329 C CA . GLN A 1 174 ? -1.731 11.882 7.930 1.00 97.62 174 GLN A CA 1
ATOM 1330 C C . GLN A 1 174 ? -3.065 12.613 7.909 1.00 97.62 174 GLN A C 1
ATOM 1332 O O . GLN A 1 174 ? -3.145 13.777 7.525 1.00 97.62 174 GLN A O 1
ATOM 1337 N N . ALA A 1 175 ? -4.097 11.950 8.401 1.00 97.44 175 ALA A N 1
ATOM 1338 C CA . ALA A 1 175 ? -5.396 12.529 8.649 1.00 97.44 175 ALA A CA 1
ATOM 1339 C C . ALA A 1 175 ? -5.916 12.130 10.029 1.00 97.44 175 ALA A C 1
ATOM 1341 O O . ALA A 1 175 ? -5.794 10.980 10.451 1.00 97.44 175 ALA A O 1
ATOM 1342 N N . THR A 1 176 ? -6.544 13.081 10.715 1.00 97.44 176 THR A N 1
ATOM 1343 C CA . THR A 1 176 ? -7.263 12.816 11.962 1.00 97.44 176 THR A CA 1
ATOM 1344 C C . THR A 1 176 ? -8.736 12.613 11.645 1.00 97.44 176 THR A C 1
ATOM 1346 O O . THR A 1 176 ? -9.405 13.525 11.160 1.00 97.44 176 THR A O 1
ATOM 1349 N N . ILE A 1 177 ? -9.251 11.425 11.941 1.00 96.25 177 ILE A N 1
ATOM 1350 C CA . ILE A 1 177 ? -10.660 11.075 11.786 1.00 96.25 177 ILE A CA 1
ATOM 1351 C C . ILE A 1 177 ? -11.309 11.266 13.155 1.00 96.25 177 ILE A C 1
ATOM 1353 O O . ILE A 1 177 ? -11.071 10.494 14.088 1.00 96.25 177 ILE A O 1
ATOM 1357 N N . ALA A 1 178 ? -12.075 12.351 13.289 1.00 94.12 178 ALA A N 1
ATOM 1358 C CA . ALA A 1 178 ? -12.624 12.789 14.568 1.00 94.12 178 ALA A CA 1
ATOM 1359 C C . ALA A 1 178 ? -13.397 11.664 15.276 1.00 94.12 178 ALA A C 1
ATOM 1361 O O . ALA A 1 178 ? -14.212 10.975 14.664 1.00 94.12 178 ALA A O 1
ATOM 1362 N N . ASN A 1 179 ? -13.138 11.499 16.578 1.00 92.38 179 ASN A N 1
ATOM 1363 C CA . ASN A 1 179 ? -13.746 10.466 17.428 1.00 92.38 179 ASN A CA 1
ATOM 1364 C C . ASN A 1 179 ? -13.544 9.027 16.913 1.00 92.38 179 ASN A C 1
ATOM 1366 O O . ASN A 1 179 ? -14.361 8.141 17.184 1.00 92.38 179 ASN A O 1
ATOM 1370 N N . TRP A 1 180 ? -12.481 8.787 16.141 1.00 95.75 180 TRP A N 1
ATOM 1371 C CA . TRP A 1 180 ? -12.171 7.458 15.633 1.00 95.75 180 TRP A CA 1
ATOM 1372 C C . TRP A 1 180 ? -10.692 7.112 15.731 1.00 95.75 180 TRP A C 1
ATOM 1374 O O . TRP A 1 180 ? -10.358 6.218 16.495 1.00 95.75 180 TRP A O 1
ATOM 1384 N N . CYS A 1 181 ? -9.815 7.762 14.970 1.00 97.38 181 CYS A N 1
ATOM 1385 C CA . CYS A 1 181 ? -8.389 7.427 14.937 1.00 97.38 181 CYS A CA 1
ATOM 1386 C C . CYS A 1 181 ? -7.582 8.486 14.180 1.00 97.38 181 CYS A C 1
ATOM 1388 O O . CYS A 1 181 ? -8.136 9.323 13.464 1.00 97.38 181 CYS A O 1
ATOM 1390 N N . THR A 1 182 ? -6.259 8.384 14.249 1.00 97.94 182 THR A N 1
ATOM 1391 C CA . THR A 1 182 ? -5.362 9.025 13.280 1.00 97.94 182 THR A CA 1
ATOM 1392 C C . THR A 1 182 ? -4.902 7.987 12.268 1.00 97.94 182 THR A C 1
ATOM 1394 O O . THR A 1 182 ? -4.385 6.943 12.660 1.00 97.94 182 THR A O 1
ATOM 1397 N N . PHE A 1 183 ? -5.071 8.288 10.983 1.00 97.75 183 PHE A N 1
ATOM 1398 C CA . PHE A 1 183 ? -4.578 7.490 9.865 1.00 97.75 183 PHE A CA 1
ATOM 1399 C C . PHE A 1 183 ? -3.329 8.170 9.311 1.00 97.75 183 PHE A C 1
ATOM 1401 O O . PHE A 1 183 ? -3.406 9.278 8.783 1.00 97.75 183 PHE A O 1
ATOM 1408 N N . LYS A 1 184 ? -2.178 7.511 9.394 1.00 97.19 184 LYS A N 1
ATOM 1409 C CA . LYS A 1 184 ? -0.931 7.956 8.775 1.00 97.19 184 LYS A CA 1
ATOM 1410 C C . LYS A 1 184 ? -0.526 6.999 7.661 1.00 97.19 184 LYS A C 1
ATOM 1412 O O . LYS A 1 184 ? -0.624 5.785 7.801 1.00 97.19 184 LYS A O 1
ATOM 1417 N N . MET A 1 185 ? -0.046 7.564 6.563 1.00 95.62 185 MET A N 1
ATOM 1418 C CA . MET A 1 185 ? 0.493 6.827 5.430 1.00 95.62 185 MET A CA 1
ATOM 1419 C C . MET A 1 185 ? 1.892 7.363 5.120 1.00 95.62 185 MET A C 1
ATOM 1421 O O . MET A 1 185 ? 2.064 8.569 4.929 1.00 95.62 185 MET A O 1
ATOM 1425 N N . SER A 1 186 ? 2.882 6.475 5.084 1.00 93.75 186 SER A N 1
ATOM 1426 C CA . SER A 1 186 ? 4.263 6.779 4.690 1.00 93.75 186 SER A CA 1
ATOM 1427 C C . SER A 1 186 ? 4.667 5.898 3.513 1.00 93.75 186 SER A C 1
ATOM 1429 O O . SER A 1 186 ? 4.500 4.688 3.584 1.00 93.75 186 SER A O 1
ATOM 1431 N N . ALA A 1 187 ? 5.231 6.473 2.460 1.00 91.69 187 ALA A N 1
ATOM 1432 C CA . ALA A 1 187 ? 5.806 5.781 1.315 1.00 91.69 187 ALA A CA 1
ATOM 1433 C C . ALA A 1 187 ? 7.333 5.904 1.341 1.00 91.69 187 ALA A C 1
ATOM 1435 O O . ALA A 1 187 ? 7.864 7.008 1.446 1.00 91.69 187 ALA A O 1
ATOM 1436 N N . VAL A 1 188 ? 8.031 4.778 1.224 1.00 90.19 188 VAL A N 1
ATOM 1437 C CA . VAL A 1 188 ? 9.486 4.672 1.334 1.00 90.19 188 VAL A CA 1
ATOM 1438 C C . VAL A 1 188 ? 10.056 4.050 0.066 1.00 90.19 188 VAL A C 1
ATOM 1440 O O . VAL A 1 188 ? 9.654 2.958 -0.343 1.00 90.19 188 VAL A O 1
ATOM 1443 N N . VAL A 1 189 ? 11.031 4.731 -0.530 1.00 87.88 189 VAL A N 1
ATOM 1444 C CA . VAL A 1 189 ? 11.812 4.246 -1.676 1.00 87.88 189 VAL A CA 1
ATOM 1445 C C . VAL A 1 189 ? 13.299 4.421 -1.403 1.00 87.88 189 VAL A C 1
ATOM 1447 O O . VAL A 1 189 ? 13.711 5.321 -0.667 1.00 87.88 189 VAL A O 1
ATOM 1450 N N . SER A 1 190 ? 14.124 3.576 -2.016 1.00 83.94 190 SER A N 1
ATOM 1451 C CA . SER A 1 190 ? 15.577 3.674 -1.902 1.00 83.94 190 SER A CA 1
ATOM 1452 C C . SER A 1 190 ? 16.257 3.635 -3.262 1.00 83.94 190 SER A C 1
ATOM 1454 O O . SER A 1 190 ? 15.805 2.965 -4.185 1.00 83.94 190 SER A O 1
ATOM 1456 N N . THR A 1 191 ? 17.373 4.348 -3.392 1.00 77.19 191 THR A N 1
ATOM 1457 C CA . THR A 1 191 ? 18.242 4.279 -4.576 1.00 77.19 191 THR A CA 1
ATOM 1458 C C . THR A 1 191 ? 18.994 2.952 -4.687 1.00 77.19 191 THR A C 1
ATOM 1460 O O . THR A 1 191 ? 19.492 2.634 -5.764 1.00 77.19 191 THR A O 1
ATOM 1463 N N . SER A 1 192 ? 19.106 2.207 -3.583 1.00 74.50 192 SER A N 1
ATOM 1464 C CA . SER A 1 192 ? 19.882 0.968 -3.469 1.00 74.50 192 SER A CA 1
ATOM 1465 C C . SER A 1 192 ? 19.065 -0.110 -2.753 1.00 74.50 192 SER A C 1
ATOM 1467 O O . SER A 1 192 ? 18.059 0.189 -2.116 1.00 74.50 192 SER A O 1
ATOM 1469 N N . GLU A 1 193 ? 19.477 -1.371 -2.865 1.00 81.38 193 GLU A N 1
ATOM 1470 C CA . GLU A 1 193 ? 18.914 -2.421 -2.014 1.00 81.38 193 GLU A CA 1
ATOM 1471 C C . GLU A 1 193 ? 19.330 -2.156 -0.560 1.00 81.38 193 GLU A C 1
ATOM 1473 O O . GLU A 1 193 ? 20.509 -1.912 -0.284 1.00 81.38 193 GLU A O 1
ATOM 1478 N N . VAL A 1 194 ? 18.362 -2.136 0.355 1.00 81.81 194 VAL A N 1
ATOM 1479 C CA . VAL A 1 194 ? 18.598 -1.861 1.777 1.00 81.81 194 VAL A CA 1
ATOM 1480 C C . VAL A 1 194 ? 17.823 -2.820 2.658 1.00 81.81 194 VAL A C 1
ATOM 1482 O O . VAL A 1 194 ? 16.679 -3.167 2.370 1.00 81.81 194 VAL A O 1
ATOM 1485 N N . GLN A 1 195 ? 18.429 -3.197 3.779 1.00 85.81 195 GLN A N 1
ATOM 1486 C CA . GLN A 1 195 ? 17.713 -3.870 4.848 1.00 85.81 195 GLN A CA 1
ATOM 1487 C C . GLN A 1 195 ? 16.774 -2.877 5.536 1.00 85.81 195 GLN A C 1
ATOM 1489 O O . GLN A 1 195 ? 17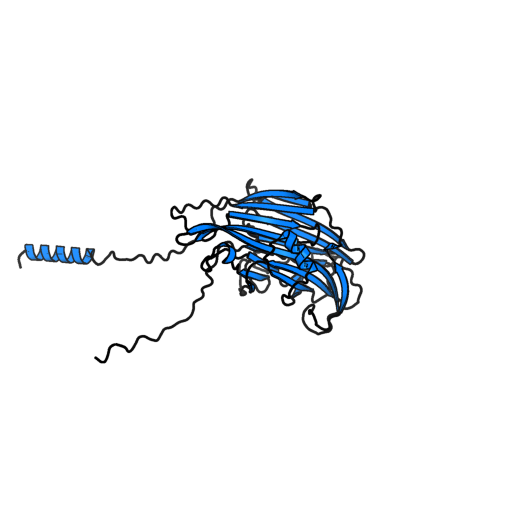.183 -1.780 5.924 1.00 85.81 195 GLN A O 1
ATOM 1494 N N . VAL A 1 196 ? 15.519 -3.278 5.716 1.00 78.88 196 VAL A N 1
ATOM 1495 C CA . VAL A 1 196 ? 14.532 -2.500 6.460 1.00 78.88 196 VAL A CA 1
ATOM 1496 C C . VAL A 1 196 ? 14.494 -3.007 7.894 1.00 78.88 196 VAL A C 1
ATOM 1498 O O . VAL A 1 196 ? 14.171 -4.162 8.160 1.00 78.88 196 VAL A O 1
ATOM 1501 N N . THR A 1 197 ? 14.807 -2.120 8.830 1.00 73.81 197 THR A N 1
ATOM 1502 C CA . THR A 1 197 ? 14.604 -2.338 10.263 1.00 73.81 197 THR A CA 1
ATOM 1503 C C . THR A 1 197 ? 13.742 -1.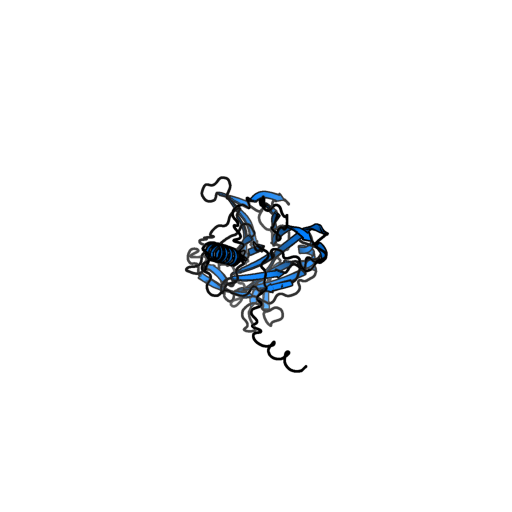212 10.802 1.00 73.81 197 THR A C 1
ATOM 1505 O O . THR A 1 197 ? 14.071 -0.042 10.609 1.00 73.81 197 THR A O 1
ATOM 1508 N N . SER A 1 198 ? 12.655 -1.543 11.493 1.00 75.31 198 SER A N 1
ATOM 1509 C CA . SER A 1 198 ? 11.791 -0.558 12.139 1.00 75.31 198 SER A CA 1
ATOM 1510 C C . SER A 1 198 ? 11.405 -1.048 13.527 1.00 75.31 198 SER A C 1
ATOM 1512 O O . SER A 1 198 ? 11.139 -2.226 13.742 1.00 75.31 198 SER A O 1
ATOM 1514 N N . ASN A 1 199 ? 11.376 -0.120 14.478 1.00 74.19 199 ASN A N 1
ATOM 1515 C CA . ASN A 1 199 ? 10.949 -0.360 15.853 1.00 74.19 199 ASN A CA 1
ATOM 1516 C C . ASN A 1 199 ? 9.421 -0.335 16.016 1.00 74.19 199 ASN A C 1
ATOM 1518 O O . ASN A 1 199 ? 8.945 -0.280 17.142 1.00 74.19 199 ASN A O 1
ATOM 1522 N N . LYS A 1 200 ? 8.660 -0.305 14.917 1.00 77.00 200 LYS A N 1
ATOM 1523 C CA . LYS A 1 200 ? 7.189 -0.348 14.912 1.00 77.00 200 LYS A CA 1
ATOM 1524 C C . LYS A 1 200 ? 6.621 -1.510 14.100 1.00 77.00 200 LYS A C 1
ATOM 1526 O O . LYS A 1 200 ? 5.426 -1.775 14.168 1.00 77.00 200 LYS A O 1
ATOM 1531 N N . THR A 1 201 ? 7.462 -2.196 13.331 1.00 81.94 201 THR A N 1
ATOM 1532 C CA . THR A 1 201 ? 7.067 -3.309 12.466 1.00 81.94 201 THR A CA 1
ATOM 1533 C C . THR A 1 201 ? 7.805 -4.564 12.896 1.00 81.94 201 THR A C 1
ATOM 1535 O O . THR A 1 201 ? 9.028 -4.549 13.026 1.00 81.94 201 THR A O 1
ATOM 1538 N N . LEU A 1 202 ? 7.079 -5.657 13.096 1.00 83.25 202 LEU A N 1
ATOM 1539 C CA . LEU A 1 202 ? 7.679 -6.954 13.366 1.00 83.25 202 LEU A CA 1
ATOM 1540 C C . LEU A 1 202 ? 8.170 -7.584 12.071 1.00 83.25 202 LEU A C 1
ATOM 1542 O O . LEU A 1 202 ? 7.399 -7.755 11.133 1.00 83.25 202 LEU A O 1
ATOM 1546 N N . SER A 1 203 ? 9.427 -8.010 12.062 1.00 74.31 203 SER A N 1
ATOM 1547 C CA . SER A 1 203 ? 9.934 -8.966 11.085 1.00 74.31 203 SER A CA 1
ATOM 1548 C C . SER A 1 203 ? 9.831 -10.390 11.636 1.00 74.31 203 SER A C 1
ATOM 1550 O O . SER A 1 203 ? 9.714 -10.615 12.846 1.00 74.31 203 SER A O 1
ATOM 1552 N N . ARG A 1 204 ? 9.855 -11.384 10.745 1.00 76.00 204 ARG A N 1
ATOM 1553 C CA . ARG A 1 204 ? 9.992 -12.786 11.149 1.00 76.00 204 ARG A CA 1
ATOM 1554 C C . ARG A 1 204 ? 11.394 -13.013 11.718 1.00 76.00 204 ARG A C 1
ATOM 1556 O O . ARG A 1 204 ? 12.385 -12.561 11.149 1.00 76.00 204 ARG A O 1
ATOM 1563 N N . SER A 1 205 ? 11.478 -13.726 12.842 1.00 78.69 205 SER A N 1
ATOM 1564 C CA . SER A 1 205 ? 12.767 -14.056 13.459 1.00 78.69 205 SER A CA 1
ATOM 1565 C C . SER A 1 205 ? 13.668 -14.803 12.469 1.00 78.69 205 SER A C 1
ATOM 1567 O O . SER A 1 205 ? 13.225 -15.750 11.821 1.00 78.69 205 SER A O 1
ATOM 1569 N N . GLY A 1 206 ? 14.923 -14.366 12.352 1.00 77.75 206 GLY A N 1
ATOM 1570 C CA . GLY A 1 206 ? 15.904 -14.948 11.433 1.00 77.75 206 GLY A CA 1
ATOM 1571 C C . GLY A 1 206 ? 15.717 -14.581 9.959 1.00 77.75 206 GLY A C 1
ATOM 1572 O O . GLY A 1 206 ? 16.383 -15.180 9.119 1.00 77.75 206 GLY A O 1
ATOM 1573 N N . VAL A 1 207 ? 14.840 -13.623 9.638 1.00 82.75 207 VAL A N 1
ATOM 1574 C CA . VAL A 1 207 ? 14.560 -13.210 8.257 1.00 82.75 207 VAL A CA 1
ATOM 1575 C C . VAL A 1 207 ? 14.834 -11.734 8.084 1.00 82.75 207 VAL A C 1
ATOM 1577 O O . VAL A 1 207 ? 14.355 -10.893 8.848 1.00 82.75 207 VAL A O 1
ATOM 1580 N N . ILE A 1 208 ? 15.611 -11.432 7.055 1.00 85.00 208 ILE A N 1
ATOM 1581 C CA . ILE A 1 208 ? 15.985 -10.071 6.699 1.00 85.00 208 ILE A CA 1
ATOM 1582 C C . ILE A 1 208 ? 14.945 -9.529 5.719 1.00 85.00 208 ILE A C 1
ATOM 1584 O O . ILE A 1 208 ? 14.762 -10.092 4.643 1.00 85.00 208 ILE A O 1
ATOM 1588 N N . GLN A 1 209 ? 14.268 -8.440 6.087 1.00 86.12 209 GLN A N 1
ATOM 1589 C CA . GLN A 1 209 ? 13.381 -7.717 5.175 1.00 86.12 209 GLN A CA 1
ATOM 1590 C C . GLN A 1 209 ? 14.188 -6.737 4.333 1.00 86.12 209 GLN A C 1
ATOM 1592 O O . GLN A 1 209 ? 14.997 -5.969 4.862 1.00 86.12 209 GLN A O 1
ATOM 1597 N N . VAL A 1 210 ? 13.942 -6.745 3.028 1.00 87.12 210 VAL A N 1
ATOM 1598 C CA . VAL A 1 210 ? 14.703 -5.955 2.060 1.00 87.12 210 VAL A CA 1
ATOM 1599 C C . VAL A 1 210 ? 13.779 -5.014 1.297 1.00 87.12 210 VAL A C 1
ATOM 1601 O O . VAL A 1 210 ? 12.710 -5.405 0.840 1.00 87.12 210 VAL A O 1
ATOM 1604 N N . LEU A 1 211 ? 14.202 -3.762 1.130 1.00 85.12 211 LEU A N 1
ATOM 1605 C CA . LEU A 1 211 ? 13.607 -2.812 0.194 1.00 85.12 211 LEU A CA 1
ATOM 1606 C C . LEU A 1 211 ? 14.504 -2.719 -1.037 1.00 85.12 211 LEU A C 1
ATOM 1608 O O . LEU A 1 211 ? 15.705 -2.478 -0.925 1.00 85.12 211 LEU A O 1
ATOM 1612 N N . THR A 1 212 ? 13.907 -2.876 -2.217 1.00 84.19 212 THR A N 1
ATOM 1613 C CA . THR A 1 212 ? 14.626 -2.781 -3.493 1.00 84.19 212 THR A CA 1
ATOM 1614 C C . THR A 1 212 ? 14.347 -1.442 -4.183 1.00 84.19 212 THR A C 1
ATOM 1616 O O . THR A 1 212 ? 13.271 -0.866 -3.993 1.00 84.19 212 THR A O 1
ATOM 1619 N N . PRO A 1 213 ? 15.240 -0.957 -5.064 1.00 79.69 213 PRO A N 1
ATOM 1620 C CA . PRO A 1 213 ? 14.990 0.272 -5.818 1.00 79.69 213 PRO A CA 1
ATOM 1621 C C . PRO A 1 213 ? 13.794 0.204 -6.771 1.00 79.69 213 PRO A C 1
ATOM 1623 O O . PRO A 1 213 ? 13.307 1.238 -7.223 1.00 79.69 213 PRO A O 1
ATOM 1626 N N . SER A 1 214 ? 13.337 -0.997 -7.141 1.00 80.94 214 SER A N 1
ATOM 1627 C CA . SER A 1 214 ? 12.159 -1.213 -7.993 1.00 80.94 214 SER A CA 1
ATOM 1628 C C . SER A 1 214 ? 10.856 -1.360 -7.211 1.00 80.94 214 SER A C 1
ATOM 1630 O O . SER A 1 214 ? 9.839 -1.728 -7.797 1.00 80.94 214 SER A O 1
ATOM 1632 N N . SER A 1 215 ? 10.865 -1.037 -5.919 1.00 86.88 215 SER A N 1
ATOM 1633 C CA . SER A 1 215 ? 9.699 -1.111 -5.044 1.00 86.88 215 SER A CA 1
ATOM 1634 C C . SER A 1 215 ? 9.527 0.148 -4.200 1.00 86.88 215 SER A C 1
ATOM 1636 O O . SER A 1 215 ? 10.504 0.789 -3.814 1.00 86.88 215 SER A O 1
ATOM 1638 N N . LEU A 1 216 ? 8.274 0.447 -3.879 1.00 88.94 216 LEU A N 1
ATOM 1639 C CA . LEU A 1 216 ? 7.852 1.456 -2.921 1.00 88.94 216 LEU A CA 1
ATOM 1640 C C . LEU A 1 216 ? 7.096 0.757 -1.796 1.00 88.94 216 LEU A C 1
ATOM 1642 O O . LEU A 1 216 ? 5.987 0.258 -2.007 1.00 88.94 216 LEU A O 1
ATOM 1646 N N . LYS A 1 217 ? 7.706 0.726 -0.608 1.00 91.81 217 LYS A N 1
ATOM 1647 C CA . LYS A 1 217 ? 7.074 0.206 0.609 1.00 91.81 217 LYS A CA 1
ATOM 1648 C C . LYS A 1 217 ? 6.184 1.287 1.201 1.00 91.81 217 LYS A C 1
ATOM 1650 O O . LYS A 1 217 ? 6.602 2.433 1.332 1.00 91.81 217 LYS A O 1
ATOM 1655 N N . VAL A 1 218 ? 4.970 0.928 1.570 1.00 92.38 218 VAL A N 1
ATOM 1656 C CA . VAL A 1 218 ? 4.011 1.793 2.249 1.00 92.38 218 VAL A CA 1
ATOM 1657 C C . VAL A 1 218 ? 3.857 1.303 3.675 1.00 92.38 218 VAL A C 1
ATOM 1659 O O . VAL A 1 218 ? 3.699 0.115 3.896 1.00 92.38 218 VAL A O 1
ATOM 1662 N N . ASN A 1 219 ? 3.859 2.213 4.640 1.00 93.75 219 ASN A N 1
ATOM 1663 C CA . ASN A 1 219 ? 3.434 1.945 6.005 1.00 93.75 219 ASN A CA 1
ATOM 1664 C C . ASN A 1 219 ? 2.117 2.681 6.250 1.00 93.75 219 ASN A C 1
ATOM 1666 O O . ASN A 1 219 ? 2.051 3.907 6.137 1.00 93.75 219 ASN A O 1
ATOM 1670 N N . VAL A 1 220 ? 1.082 1.923 6.583 1.00 95.81 220 VAL A N 1
ATOM 1671 C CA . VAL A 1 220 ? -0.231 2.397 7.010 1.00 95.81 220 VAL A CA 1
ATOM 1672 C C . VAL A 1 220 ? -0.299 2.246 8.518 1.00 95.81 220 VAL A C 1
ATOM 1674 O O . VAL A 1 220 ? -0.361 1.132 9.029 1.00 95.81 220 VAL A O 1
ATOM 1677 N N . GLU A 1 221 ? -0.264 3.362 9.231 1.00 96.50 221 GLU A N 1
ATOM 1678 C CA . GLU A 1 221 ? -0.297 3.404 10.690 1.00 96.50 221 GLU A CA 1
ATOM 1679 C C . GLU A 1 221 ? -1.640 3.985 11.141 1.00 96.50 221 GLU A C 1
ATOM 1681 O O . GLU A 1 221 ? -1.954 5.142 10.854 1.00 96.50 221 GLU A O 1
ATOM 1686 N N . LEU A 1 222 ? -2.435 3.188 11.857 1.00 97.50 222 LEU A N 1
ATOM 1687 C CA . LEU A 1 222 ? -3.624 3.667 12.554 1.00 97.50 222 LEU A CA 1
ATOM 1688 C C . LEU A 1 222 ? -3.344 3.727 14.048 1.00 97.50 222 LEU A C 1
ATOM 1690 O O . LEU A 1 222 ? -2.870 2.758 14.637 1.00 97.50 222 LEU A O 1
ATOM 1694 N N . THR A 1 223 ? -3.655 4.867 14.661 1.00 96.75 223 THR A N 1
ATOM 1695 C CA . THR A 1 223 ? -3.427 5.096 16.094 1.00 96.75 223 THR A CA 1
ATOM 1696 C C . THR A 1 223 ? -4.655 5.639 16.800 1.00 96.75 223 THR A C 1
ATOM 1698 O O . THR A 1 223 ? -5.502 6.300 16.188 1.00 96.75 223 THR A O 1
ATOM 1701 N N . ASN A 1 224 ? -4.712 5.396 18.110 1.00 95.56 224 ASN A N 1
ATOM 1702 C CA . ASN A 1 224 ? -5.775 5.831 19.011 1.00 95.56 224 ASN A CA 1
ATOM 1703 C C . ASN A 1 224 ? -7.165 5.361 18.563 1.00 95.56 224 ASN A C 1
ATOM 1705 O O . ASN A 1 224 ? -8.126 6.127 18.646 1.00 95.56 224 ASN A O 1
ATOM 1709 N N . ILE A 1 225 ? -7.272 4.124 18.075 1.00 96.94 225 ILE A N 1
ATOM 1710 C CA . ILE A 1 225 ? -8.513 3.579 17.522 1.00 96.94 225 ILE A CA 1
ATOM 1711 C C . ILE A 1 225 ? -9.594 3.519 18.609 1.00 96.94 225 ILE A C 1
ATOM 1713 O O . ILE A 1 225 ? -9.433 2.868 19.636 1.00 96.94 225 ILE A O 1
ATOM 1717 N N . GLN A 1 226 ? -10.716 4.191 18.359 1.00 96.38 226 GLN A N 1
ATOM 1718 C CA . GLN A 1 226 ? -11.912 4.192 19.198 1.00 96.38 226 GLN A CA 1
ATOM 1719 C C . GLN A 1 226 ? -13.019 3.397 18.506 1.00 96.38 226 GLN A C 1
ATOM 1721 O O . GLN A 1 226 ? -13.536 3.824 17.469 1.00 96.38 226 GLN A O 1
ATOM 1726 N N . TYR A 1 227 ? -13.391 2.254 19.081 1.00 96.06 227 TYR A N 1
ATOM 1727 C CA . TYR A 1 227 ? -14.518 1.440 18.616 1.00 96.06 227 TYR A CA 1
ATOM 1728 C C . TYR A 1 227 ? -15.835 1.973 19.183 1.00 96.06 227 TYR A C 1
ATOM 1730 O O . TYR A 1 227 ? -15.887 2.450 20.316 1.00 96.06 227 TYR A O 1
ATOM 1738 N N . THR A 1 228 ? -16.904 1.879 18.396 1.00 95.25 228 THR A N 1
ATOM 1739 C CA . THR A 1 228 ? -18.249 2.337 18.778 1.00 95.25 228 THR A CA 1
ATOM 1740 C C . THR A 1 228 ? -19.139 1.205 19.285 1.00 95.25 228 THR A C 1
ATOM 1742 O O . THR A 1 228 ? -19.996 1.445 20.132 1.00 95.25 228 THR A O 1
ATOM 1745 N N . ALA A 1 229 ? -18.920 -0.030 18.826 1.00 93.44 229 ALA A N 1
ATOM 1746 C CA . ALA A 1 229 ? -19.562 -1.226 19.379 1.00 93.44 229 ALA A CA 1
ATOM 1747 C C . ALA A 1 229 ? -18.612 -1.992 20.321 1.00 93.44 229 ALA A C 1
ATOM 1749 O O . ALA A 1 229 ? -17.436 -1.652 20.431 1.00 93.44 229 ALA A O 1
ATOM 1750 N N . GLY A 1 230 ? -19.102 -3.017 21.031 1.00 90.94 230 GLY A N 1
ATOM 1751 C CA . GLY A 1 230 ? -18.312 -3.819 21.986 1.00 90.94 230 GLY A CA 1
ATOM 1752 C C . GLY A 1 230 ? -17.567 -5.018 21.378 1.00 90.94 230 GLY A C 1
ATOM 1753 O O . GLY A 1 230 ? -16.555 -5.448 21.919 1.00 90.94 230 GLY A O 1
ATOM 1754 N N . ASN A 1 231 ? -18.031 -5.526 20.236 1.00 92.62 231 ASN A N 1
ATOM 1755 C CA . ASN A 1 231 ? -17.488 -6.697 19.533 1.00 92.62 231 ASN A CA 1
ATOM 1756 C C . ASN A 1 231 ? -17.108 -6.414 18.067 1.00 92.62 231 ASN A C 1
ATOM 1758 O O . ASN A 1 231 ? -16.787 -7.332 17.322 1.00 92.62 231 ASN A O 1
ATOM 1762 N N . SER A 1 232 ? -17.156 -5.155 17.637 1.00 95.94 232 SER A N 1
ATOM 1763 C CA . SER A 1 232 ? -16.702 -4.750 16.310 1.00 95.94 232 SER A CA 1
ATOM 1764 C C . SER A 1 232 ? -15.182 -4.805 16.146 1.00 95.94 232 SER A C 1
ATOM 1766 O O . SER A 1 232 ? -14.428 -4.691 17.116 1.00 95.94 232 SER A O 1
ATOM 1768 N N . LEU A 1 233 ? -14.764 -4.927 14.896 1.00 96.25 233 LEU A N 1
ATOM 1769 C CA . LEU A 1 233 ? -13.405 -5.012 14.387 1.00 96.25 233 LEU A CA 1
ATOM 1770 C C . LEU A 1 233 ? -13.207 -3.933 13.316 1.00 96.25 233 LEU A C 1
ATOM 1772 O O . LEU A 1 233 ? -14.165 -3.295 12.876 1.00 96.25 233 LEU A O 1
ATOM 1776 N N . LEU A 1 234 ? -11.964 -3.714 12.896 1.00 97.25 234 LEU A N 1
ATOM 1777 C CA . LEU A 1 234 ? -11.623 -2.686 11.915 1.00 97.25 234 LEU A CA 1
ATOM 1778 C C . LEU A 1 234 ? -11.216 -3.309 10.580 1.00 97.25 234 LEU A C 1
ATOM 1780 O O . LEU A 1 234 ? -10.539 -4.335 10.543 1.00 97.25 234 LEU A O 1
ATOM 1784 N N . GLY A 1 235 ? -11.624 -2.680 9.484 1.00 96.75 235 GLY A N 1
ATOM 1785 C CA . GLY A 1 235 ? -11.245 -3.061 8.134 1.00 96.75 235 GLY A CA 1
ATOM 1786 C C . GLY A 1 235 ? -10.953 -1.860 7.247 1.00 96.75 235 GLY A C 1
ATOM 1787 O O . GLY A 1 235 ? -11.392 -0.735 7.497 1.00 96.75 235 GLY A O 1
ATOM 1788 N N . ILE A 1 236 ? -10.178 -2.117 6.201 1.00 96.81 236 ILE A N 1
ATOM 1789 C CA . ILE A 1 236 ? -9.758 -1.157 5.191 1.00 96.81 236 ILE A CA 1
ATOM 1790 C C . ILE A 1 236 ? -10.194 -1.698 3.829 1.00 96.81 236 ILE A C 1
ATOM 1792 O O . ILE A 1 236 ? -9.848 -2.816 3.445 1.00 96.81 236 ILE A O 1
ATOM 1796 N N . SER A 1 237 ? -10.991 -0.910 3.109 1.00 95.31 237 SER A N 1
ATOM 1797 C CA . SER A 1 237 ? -11.305 -1.154 1.702 1.00 95.31 237 SER A CA 1
ATOM 1798 C C . SER A 1 237 ? -10.141 -0.640 0.880 1.00 95.31 237 SER A C 1
ATOM 1800 O O . SER A 1 237 ? -9.835 0.555 0.911 1.00 95.31 237 SER A O 1
ATOM 1802 N N . SER A 1 238 ? -9.521 -1.537 0.133 1.00 93.50 238 SER A N 1
ATOM 1803 C CA . SER A 1 238 ? -8.365 -1.260 -0.695 1.00 93.50 238 SER A CA 1
ATOM 1804 C C . SER A 1 238 ? -8.674 -1.514 -2.160 1.00 93.50 238 SER A C 1
ATOM 1806 O O . SER A 1 238 ? -9.480 -2.371 -2.522 1.00 93.50 238 SER A O 1
ATOM 1808 N N . ILE A 1 239 ? -7.999 -0.770 -3.021 1.00 91.81 239 ILE A N 1
ATOM 1809 C CA . ILE A 1 239 ? -8.199 -0.832 -4.461 1.00 91.81 239 ILE A CA 1
ATOM 1810 C C . ILE A 1 239 ? -6.863 -0.970 -5.162 1.00 91.81 239 ILE A C 1
ATOM 1812 O O . ILE A 1 239 ? -5.859 -0.402 -4.738 1.00 91.81 239 ILE A O 1
ATOM 1816 N N . THR A 1 240 ? -6.844 -1.738 -6.240 1.00 90.44 240 THR A N 1
ATOM 1817 C CA . THR A 1 240 ? -5.679 -1.874 -7.100 1.00 90.44 240 THR A CA 1
ATOM 1818 C C . THR A 1 240 ? -6.076 -1.707 -8.555 1.00 90.44 240 THR A C 1
ATOM 1820 O O . THR A 1 240 ? -7.119 -2.205 -8.985 1.00 90.44 240 THR A O 1
ATOM 1823 N N . ALA A 1 241 ? -5.247 -0.997 -9.314 1.00 89.00 241 ALA A N 1
ATOM 1824 C CA . ALA A 1 241 ? -5.370 -0.909 -10.760 1.00 89.00 241 ALA A CA 1
ATOM 1825 C C . ALA A 1 241 ? -4.115 -1.468 -11.424 1.00 89.00 241 ALA A C 1
ATOM 1827 O O . ALA A 1 241 ? -2.995 -1.142 -11.029 1.00 89.00 241 ALA A O 1
ATOM 1828 N N . TYR A 1 242 ? -4.307 -2.322 -12.423 1.00 86.75 242 TYR A N 1
ATOM 1829 C CA . TYR A 1 242 ? -3.222 -3.036 -13.089 1.00 86.75 242 TYR A CA 1
ATOM 1830 C C . TYR A 1 242 ? -3.587 -3.388 -14.533 1.00 86.75 242 TYR A C 1
ATOM 1832 O O . TYR A 1 242 ? -4.758 -3.423 -14.922 1.00 86.75 242 TYR A O 1
ATOM 1840 N N . ARG A 1 243 ? -2.571 -3.671 -15.349 1.00 80.50 243 ARG A N 1
ATOM 1841 C CA . ARG A 1 243 ? -2.739 -4.259 -16.686 1.00 80.50 243 ARG A CA 1
ATOM 1842 C C . ARG A 1 243 ? -2.523 -5.769 -16.629 1.00 80.50 243 ARG A C 1
ATOM 1844 O O . ARG A 1 243 ? -1.725 -6.255 -15.835 1.00 80.50 243 ARG A O 1
ATOM 1851 N N . GLY A 1 244 ? -3.208 -6.495 -17.512 1.00 79.56 244 GLY A N 1
ATOM 1852 C CA . GLY A 1 244 ? -3.018 -7.933 -17.672 1.00 79.56 244 GLY A CA 1
ATOM 1853 C C . GLY A 1 244 ? -3.802 -8.795 -16.682 1.00 79.56 244 GLY A C 1
ATOM 1854 O O . GLY A 1 244 ? -4.971 -8.511 -16.389 1.00 79.56 244 GLY A O 1
ATOM 1855 N N . ASN A 1 245 ? -3.195 -9.888 -16.225 1.00 82.44 245 ASN A N 1
ATOM 1856 C CA . ASN A 1 245 ? -3.837 -10.869 -15.350 1.00 82.44 245 ASN A CA 1
ATOM 1857 C C . ASN A 1 245 ? -3.255 -10.831 -13.939 1.00 82.44 245 ASN A C 1
ATOM 1859 O O . ASN A 1 245 ? -2.043 -10.794 -13.756 1.00 82.44 245 ASN A O 1
ATOM 1863 N N . LEU A 1 246 ? -4.147 -10.864 -12.951 1.00 86.50 246 LEU A N 1
ATOM 1864 C CA . LEU A 1 246 ? -3.792 -11.004 -11.547 1.00 86.50 246 LEU A CA 1
ATOM 1865 C C . LEU A 1 246 ? -3.445 -12.461 -11.257 1.00 86.50 246 LEU A C 1
ATOM 1867 O O . LEU A 1 246 ? -4.246 -13.351 -11.553 1.00 86.50 246 LEU A O 1
ATOM 1871 N N . LYS A 1 247 ? -2.282 -12.693 -10.656 1.00 88.25 247 LYS A N 1
ATOM 1872 C CA . LYS A 1 247 ? -1.856 -14.015 -10.210 1.00 88.25 247 LYS A CA 1
ATOM 1873 C C . LYS A 1 247 ? -1.169 -13.923 -8.856 1.00 88.25 247 LYS A C 1
ATOM 1875 O O . LYS A 1 247 ? -0.209 -13.178 -8.694 1.00 88.25 247 LYS A O 1
ATOM 1880 N N . GLU A 1 248 ? -1.615 -14.731 -7.908 1.00 90.00 248 GLU A N 1
ATOM 1881 C CA . GLU A 1 248 ? -0.912 -14.906 -6.641 1.00 90.00 248 GLU A CA 1
ATOM 1882 C C . GLU A 1 248 ? 0.412 -15.657 -6.869 1.00 90.00 248 GLU A C 1
ATOM 1884 O O . GLU A 1 248 ? 0.461 -16.676 -7.573 1.00 90.00 248 GLU A O 1
ATOM 1889 N N . LYS A 1 249 ? 1.513 -15.127 -6.328 1.00 90.69 249 LYS A N 1
ATOM 1890 C CA . LYS A 1 249 ? 2.830 -15.767 -6.407 1.00 90.69 249 LYS A CA 1
ATOM 1891 C C . LYS A 1 249 ? 2.858 -16.945 -5.419 1.00 90.69 249 LYS A C 1
ATOM 1893 O O . LYS A 1 249 ? 2.442 -16.773 -4.278 1.00 90.69 249 LYS A O 1
ATOM 1898 N N . PRO A 1 250 ? 3.375 -18.121 -5.814 1.00 89.56 250 PRO A N 1
ATOM 1899 C CA . PRO A 1 250 ? 3.504 -19.255 -4.903 1.00 89.56 250 PRO A CA 1
ATOM 1900 C C . PRO A 1 250 ? 4.383 -18.932 -3.690 1.00 89.56 250 PRO A C 1
ATOM 1902 O O . PRO A 1 250 ? 5.466 -18.365 -3.849 1.00 89.56 250 PRO A O 1
ATOM 1905 N N . THR A 1 251 ? 3.933 -19.343 -2.506 1.00 90.31 251 THR A N 1
ATOM 1906 C CA . THR A 1 251 ? 4.636 -19.163 -1.231 1.00 90.31 251 THR A CA 1
ATOM 1907 C C . THR A 1 251 ? 5.923 -19.984 -1.153 1.00 90.31 251 THR A C 1
ATOM 1909 O O . THR A 1 251 ? 5.945 -21.169 -1.483 1.00 90.31 251 THR A O 1
ATOM 1912 N N . GLN A 1 252 ? 6.994 -19.364 -0.657 1.00 85.75 252 GLN A N 1
ATOM 1913 C CA . GLN A 1 252 ? 8.222 -20.028 -0.236 1.00 85.75 252 GLN A CA 1
ATOM 1914 C C . GLN A 1 252 ? 8.236 -20.160 1.294 1.00 85.75 252 GLN A C 1
ATOM 1916 O O . GLN A 1 252 ? 8.215 -19.161 2.008 1.00 85.75 252 GLN A O 1
ATOM 1921 N N . ASP A 1 253 ? 8.325 -21.384 1.821 1.00 81.00 253 ASP A N 1
ATOM 1922 C CA . ASP A 1 253 ? 8.128 -21.628 3.263 1.00 81.00 253 ASP A CA 1
ATOM 1923 C C . ASP A 1 253 ? 9.274 -21.111 4.153 1.00 81.00 253 ASP A C 1
ATOM 1925 O O . ASP A 1 253 ? 9.067 -20.692 5.297 1.00 81.00 253 ASP A O 1
ATOM 1929 N N . LYS A 1 254 ? 10.515 -21.130 3.647 1.00 79.81 254 LYS A N 1
ATOM 1930 C CA . LYS A 1 254 ? 11.727 -20.839 4.439 1.00 79.81 254 LYS A CA 1
ATOM 1931 C C . LYS A 1 254 ? 12.686 -19.835 3.777 1.00 79.81 254 LYS A C 1
ATOM 1933 O O . LYS A 1 254 ? 13.833 -20.194 3.508 1.00 79.81 254 LYS A O 1
ATOM 1938 N N . PRO A 1 255 ? 12.258 -18.590 3.497 1.00 81.81 255 PRO A N 1
ATOM 1939 C CA . PRO A 1 255 ? 13.185 -17.562 3.042 1.00 81.81 255 PRO A CA 1
ATOM 1940 C C . PRO A 1 255 ? 14.141 -17.139 4.165 1.00 81.81 255 PRO A C 1
ATOM 1942 O O . PRO A 1 255 ? 13.711 -16.965 5.304 1.00 81.81 255 PRO A O 1
ATOM 1945 N N . VAL A 1 256 ? 15.423 -16.970 3.827 1.00 83.19 256 VAL A N 1
ATOM 1946 C CA . VAL A 1 256 ? 16.441 -16.310 4.678 1.00 83.19 256 VAL A CA 1
ATOM 1947 C C . VAL A 1 256 ? 16.354 -14.784 4.527 1.00 83.19 256 VAL A C 1
ATOM 1949 O O . VAL A 1 256 ? 16.634 -14.025 5.453 1.00 83.19 256 VAL A O 1
ATOM 1952 N N . GLU A 1 257 ? 15.900 -14.346 3.359 1.00 84.81 257 GLU A N 1
ATOM 1953 C CA . GLU A 1 257 ? 15.671 -12.962 2.977 1.00 84.81 257 GLU A CA 1
ATOM 1954 C C . GLU A 1 257 ? 14.280 -12.860 2.353 1.00 84.81 257 GLU A C 1
ATOM 1956 O O . GLU A 1 257 ? 13.867 -13.764 1.624 1.00 84.81 257 GLU A O 1
ATOM 1961 N N . GLU A 1 258 ? 13.559 -11.787 2.653 1.00 87.81 258 GLU A N 1
ATOM 1962 C CA . GLU A 1 258 ? 12.235 -11.505 2.107 1.00 87.81 258 GLU A CA 1
ATOM 1963 C C . GLU A 1 258 ? 12.285 -10.187 1.329 1.00 87.81 258 GLU A C 1
ATOM 1965 O O . GLU A 1 258 ? 12.311 -9.098 1.917 1.00 87.81 258 GLU A O 1
ATOM 1970 N N . LYS A 1 259 ? 12.329 -10.292 -0.007 1.00 89.31 259 LYS A N 1
ATOM 1971 C CA . LYS A 1 259 ? 12.163 -9.143 -0.905 1.00 89.31 259 LYS A CA 1
ATOM 1972 C C . LYS A 1 259 ? 10.687 -8.809 -1.059 1.00 89.31 259 LYS A C 1
ATOM 1974 O O . LYS A 1 259 ? 9.835 -9.668 -0.829 1.00 89.31 259 LYS A O 1
ATOM 1979 N N . PRO A 1 260 ? 10.336 -7.593 -1.506 1.00 88.25 260 PRO A N 1
ATOM 1980 C CA . PRO A 1 260 ? 8.934 -7.212 -1.582 1.00 88.25 260 PRO A CA 1
ATOM 1981 C C . PRO A 1 260 ? 8.135 -8.014 -2.613 1.00 88.25 260 PRO A C 1
ATOM 1983 O O . PRO A 1 260 ? 6.915 -8.059 -2.518 1.00 88.25 260 PRO A O 1
ATOM 1986 N N . ASP A 1 261 ? 8.786 -8.651 -3.588 1.00 89.12 261 ASP A N 1
ATOM 1987 C CA . ASP A 1 261 ? 8.129 -9.532 -4.548 1.00 89.12 261 ASP A CA 1
ATOM 1988 C C . ASP A 1 261 ? 8.164 -11.013 -4.152 1.00 89.12 261 ASP A C 1
ATOM 1990 O O . ASP A 1 261 ? 7.692 -11.828 -4.941 1.00 89.12 261 ASP A O 1
ATOM 1994 N N . ASP A 1 262 ? 8.671 -11.391 -2.974 1.00 90.31 262 ASP A N 1
ATOM 1995 C CA . ASP A 1 262 ? 8.738 -12.783 -2.510 1.00 90.31 262 ASP A CA 1
ATOM 1996 C C . ASP A 1 262 ? 7.540 -13.173 -1.648 1.00 90.31 262 ASP A C 1
ATOM 1998 O O . ASP A 1 262 ? 7.315 -12.622 -0.578 1.00 90.31 262 ASP A O 1
ATOM 2002 N N . ALA A 1 263 ? 6.756 -14.151 -2.108 1.00 91.12 263 ALA A N 1
ATOM 2003 C CA . ALA A 1 263 ? 5.660 -14.677 -1.308 1.00 91.12 263 ALA A CA 1
ATOM 2004 C C . ALA A 1 263 ? 6.205 -15.600 -0.217 1.00 91.12 263 ALA A C 1
ATOM 2006 O O . ALA A 1 263 ? 6.977 -16.522 -0.491 1.00 91.12 263 ALA A O 1
ATOM 2007 N N . SER A 1 264 ? 5.768 -15.371 1.013 1.00 91.44 264 SER A N 1
ATOM 2008 C CA . SER A 1 264 ? 6.117 -16.149 2.199 1.00 91.44 264 SER A CA 1
ATOM 2009 C C . SER A 1 264 ? 4.846 -16.390 3.029 1.00 91.44 264 SER A C 1
ATOM 2011 O O . SER A 1 264 ? 3.798 -15.828 2.715 1.00 91.44 264 SER A O 1
ATOM 2013 N N . PRO A 1 265 ? 4.884 -17.215 4.088 1.00 88.75 265 PRO A N 1
ATOM 2014 C CA . PRO A 1 265 ? 3.739 -17.352 4.992 1.00 88.75 265 PRO A CA 1
ATOM 2015 C C . PRO A 1 265 ? 3.279 -16.016 5.607 1.00 88.75 265 PRO A C 1
ATOM 2017 O O . PRO A 1 265 ? 2.107 -15.847 5.938 1.00 88.75 265 PRO A O 1
ATOM 2020 N N . ASP A 1 266 ? 4.209 -15.072 5.739 1.00 89.25 266 ASP A N 1
ATOM 2021 C CA . ASP A 1 266 ? 4.000 -13.763 6.348 1.00 89.25 266 ASP A CA 1
ATOM 2022 C C . ASP A 1 266 ? 3.748 -12.664 5.297 1.00 89.25 266 ASP A C 1
ATOM 2024 O O . ASP A 1 266 ? 3.268 -11.595 5.656 1.00 89.25 266 ASP A O 1
ATOM 2028 N N . GLN A 1 267 ? 4.013 -12.918 4.007 1.00 91.25 267 GLN A N 1
ATOM 2029 C CA . GLN A 1 267 ? 3.884 -11.943 2.922 1.00 91.25 267 GLN A CA 1
ATOM 2030 C C . GLN A 1 267 ? 3.117 -12.512 1.726 1.00 91.25 267 GLN A C 1
ATOM 2032 O O . GLN A 1 267 ? 3.599 -13.399 1.018 1.00 91.25 267 GLN A O 1
ATOM 2037 N N . ALA A 1 268 ? 1.951 -11.936 1.441 1.00 92.31 268 ALA A N 1
ATOM 2038 C CA . ALA A 1 268 ? 1.206 -12.222 0.223 1.00 92.31 268 ALA A CA 1
ATOM 2039 C C . ALA A 1 268 ? 1.753 -11.374 -0.930 1.00 92.31 268 ALA A C 1
ATOM 2041 O O . ALA A 1 268 ? 2.010 -10.179 -0.765 1.00 92.31 268 ALA A O 1
ATOM 2042 N N . VAL A 1 269 ? 1.898 -11.970 -2.116 1.00 93.31 269 VAL A N 1
ATOM 2043 C CA . VAL A 1 269 ? 2.349 -11.261 -3.321 1.00 93.31 269 VAL A CA 1
ATOM 2044 C C . VAL A 1 269 ? 1.416 -11.570 -4.476 1.00 93.31 269 VAL A C 1
ATOM 2046 O O . VAL A 1 269 ? 1.273 -12.712 -4.904 1.00 93.31 269 VAL A O 1
ATOM 2049 N N . ASN A 1 270 ? 0.832 -10.520 -5.030 1.00 91.56 270 ASN A N 1
ATOM 2050 C CA . ASN A 1 270 ? 0.035 -10.550 -6.239 1.00 91.56 270 ASN A CA 1
ATOM 2051 C C . ASN A 1 270 ? 0.858 -9.969 -7.386 1.00 91.56 270 ASN A C 1
ATOM 2053 O O . ASN A 1 270 ? 1.219 -8.794 -7.370 1.00 91.56 270 ASN A O 1
ATOM 2057 N N . GLN A 1 271 ? 1.159 -10.789 -8.385 1.00 89.56 271 GLN A N 1
ATOM 2058 C CA . GLN A 1 271 ? 1.824 -10.367 -9.610 1.00 89.56 271 GLN A CA 1
ATOM 2059 C C . GLN A 1 271 ? 0.797 -10.024 -10.686 1.00 89.56 271 GLN A C 1
ATOM 2061 O O . GLN A 1 271 ? -0.248 -10.667 -10.816 1.00 89.56 271 GLN A O 1
ATOM 2066 N N . PHE A 1 272 ? 1.126 -9.012 -11.477 1.00 84.38 272 PHE A N 1
ATOM 2067 C CA . PHE A 1 272 ? 0.353 -8.597 -12.632 1.00 84.38 272 PHE A CA 1
ATOM 2068 C C . PHE A 1 272 ? 1.108 -9.027 -13.887 1.00 84.38 272 PHE A C 1
ATOM 2070 O O . PHE A 1 272 ? 2.114 -8.426 -14.278 1.00 84.38 272 PHE A O 1
ATOM 2077 N N . ASP A 1 273 ? 0.625 -10.098 -14.509 1.00 72.50 273 ASP A N 1
ATOM 2078 C CA . ASP A 1 273 ? 1.125 -10.584 -15.789 1.00 72.50 273 ASP A CA 1
ATOM 2079 C C . ASP A 1 273 ? 0.614 -9.639 -16.870 1.00 72.50 273 ASP A C 1
ATOM 2081 O O . ASP A 1 273 ? -0.476 -9.836 -17.411 1.00 72.50 273 ASP A O 1
ATOM 2085 N N . GLY A 1 274 ? 1.367 -8.564 -17.112 1.00 65.81 274 GLY A N 1
ATOM 2086 C CA . GLY A 1 274 ? 1.032 -7.545 -18.096 1.00 65.81 274 GLY A CA 1
ATOM 2087 C C . GLY A 1 274 ? 0.887 -8.163 -19.482 1.00 65.81 274 GLY A C 1
ATOM 2088 O O . GLY A 1 274 ? 1.884 -8.475 -20.125 1.00 65.81 274 GLY A O 1
ATOM 2089 N N . ASP A 1 275 ? -0.349 -8.312 -19.958 1.00 67.06 275 ASP A N 1
ATOM 2090 C CA . ASP A 1 275 ? -0.591 -8.513 -21.381 1.00 67.06 275 ASP A CA 1
ATOM 2091 C C . ASP A 1 275 ? -0.223 -7.208 -22.082 1.00 67.06 275 ASP A C 1
ATOM 2093 O O . ASP A 1 275 ? -0.914 -6.194 -21.961 1.00 67.06 275 ASP A O 1
ATOM 2097 N N . VAL A 1 276 ? 0.935 -7.228 -22.731 1.00 69.62 276 VAL A N 1
ATOM 2098 C CA . VAL A 1 276 ? 1.477 -6.096 -23.480 1.00 69.62 276 VAL A CA 1
ATOM 2099 C C . VAL A 1 276 ? 1.303 -6.284 -24.975 1.00 69.62 276 VAL A C 1
ATOM 2101 O O . VAL A 1 276 ? 1.876 -5.514 -25.739 1.00 69.62 276 VAL A O 1
ATOM 2104 N N . THR A 1 277 ? 0.509 -7.267 -25.411 1.00 73.19 277 THR A N 1
ATOM 2105 C CA . THR A 1 277 ? 0.259 -7.532 -26.834 1.00 73.19 277 THR A CA 1
ATOM 2106 C C . THR A 1 277 ? -0.311 -6.296 -27.532 1.00 73.19 277 THR A C 1
ATOM 2108 O O . THR A 1 277 ? 0.030 -6.030 -28.681 1.00 73.19 277 THR A O 1
ATOM 2111 N N . ASP A 1 278 ? -1.101 -5.478 -26.829 1.00 74.62 278 ASP A N 1
ATOM 2112 C CA . ASP A 1 278 ? -1.616 -4.200 -27.336 1.00 74.62 278 ASP A CA 1
ATOM 2113 C C . ASP A 1 278 ? -0.516 -3.150 -27.587 1.00 74.62 278 ASP A C 1
ATOM 2115 O O . ASP A 1 278 ? -0.674 -2.286 -28.449 1.00 74.62 278 ASP A O 1
ATOM 2119 N N . GLN A 1 279 ? 0.602 -3.227 -26.862 1.00 74.38 279 GLN A N 1
ATOM 2120 C CA . GLN A 1 279 ? 1.749 -2.322 -26.979 1.00 74.38 279 GLN A CA 1
ATOM 2121 C C . GLN A 1 279 ? 2.828 -2.881 -27.917 1.00 74.38 279 GLN A C 1
ATOM 2123 O O . GLN A 1 279 ? 3.402 -2.148 -28.722 1.00 74.38 279 GLN A O 1
ATOM 2128 N N . THR A 1 280 ? 3.105 -4.182 -27.853 1.00 72.75 280 THR A N 1
ATOM 2129 C CA . THR A 1 280 ? 4.202 -4.844 -28.572 1.00 72.75 280 THR A CA 1
ATOM 2130 C C . THR A 1 280 ? 3.753 -5.448 -29.899 1.00 72.75 280 THR A C 1
ATOM 2132 O O . THR A 1 280 ? 4.558 -5.536 -30.827 1.00 72.75 280 THR A O 1
ATOM 2135 N N . GLY A 1 281 ? 2.478 -5.813 -30.043 1.00 70.94 281 GLY A N 1
ATOM 2136 C CA . GLY A 1 281 ? 1.974 -6.636 -31.147 1.00 70.94 281 GLY A CA 1
ATOM 2137 C C . GLY A 1 281 ? 2.421 -8.102 -31.075 1.00 70.94 281 GLY A C 1
ATOM 2138 O O . GLY A 1 281 ? 2.263 -8.823 -32.054 1.00 70.94 281 GLY A O 1
ATOM 2139 N N . SER A 1 282 ? 3.013 -8.533 -29.955 1.00 69.12 282 SER A N 1
ATOM 2140 C CA . SER A 1 282 ? 3.528 -9.891 -29.758 1.00 69.12 282 SER A CA 1
ATOM 2141 C C . SER A 1 282 ? 3.359 -10.347 -28.310 1.00 69.12 282 SER A C 1
ATOM 2143 O O . SER A 1 282 ? 3.793 -9.665 -27.379 1.00 69.12 282 SER A O 1
ATOM 2145 N N . SER A 1 283 ? 2.800 -11.543 -28.130 1.00 68.69 283 SER A N 1
ATOM 2146 C CA . SER A 1 283 ? 2.664 -12.205 -26.829 1.00 68.69 283 SER A CA 1
ATOM 2147 C C . SER A 1 283 ? 3.954 -12.885 -26.351 1.00 68.69 283 SER A C 1
ATOM 2149 O O . SER A 1 283 ? 3.984 -13.428 -25.252 1.00 68.69 283 SER A O 1
ATOM 2151 N N . ALA A 1 284 ? 5.015 -12.895 -27.168 1.00 64.81 284 ALA A N 1
ATOM 2152 C CA . ALA A 1 284 ? 6.289 -13.549 -26.851 1.00 64.81 284 ALA A CA 1
ATOM 2153 C C . ALA A 1 284 ? 7.245 -12.665 -26.026 1.00 64.81 284 ALA A C 1
ATOM 2155 O O . ALA A 1 284 ? 8.334 -13.099 -25.657 1.00 64.81 284 ALA A O 1
ATOM 2156 N N . VAL A 1 285 ? 6.860 -11.418 -25.743 1.00 65.94 285 VAL A N 1
ATOM 2157 C CA . VAL A 1 285 ? 7.700 -10.473 -25.006 1.00 65.94 285 VAL A CA 1
ATOM 2158 C C . VAL A 1 285 ? 7.654 -10.774 -23.509 1.00 65.94 285 VAL A C 1
ATOM 2160 O O . VAL A 1 285 ? 6.609 -10.659 -22.873 1.00 65.94 285 VAL A O 1
ATOM 2163 N N . VAL A 1 286 ? 8.813 -11.096 -22.934 1.00 67.75 286 VAL A N 1
ATOM 2164 C CA . VAL A 1 286 ? 8.972 -11.291 -21.489 1.00 67.75 286 VAL A CA 1
ATOM 2165 C C . VAL A 1 286 ? 9.399 -9.979 -20.842 1.00 67.75 286 VAL A C 1
ATOM 2167 O O . VAL A 1 286 ? 10.464 -9.441 -21.148 1.00 67.75 286 VAL A O 1
ATOM 2170 N N . LEU A 1 287 ? 8.572 -9.482 -19.925 1.00 70.25 287 LEU A N 1
ATOM 2171 C CA . LEU A 1 287 ? 8.823 -8.258 -19.173 1.00 70.25 287 LEU A CA 1
ATOM 2172 C C . LEU A 1 287 ? 8.925 -8.528 -17.671 1.00 70.25 287 LEU A C 1
ATOM 2174 O O . LEU A 1 287 ? 8.346 -9.499 -17.175 1.00 70.25 287 LEU A O 1
ATOM 2178 N N . PRO A 1 288 ? 9.619 -7.650 -16.931 1.00 74.56 288 PRO A N 1
ATOM 2179 C CA . PRO A 1 288 ? 9.434 -7.510 -15.499 1.00 74.56 288 PRO A CA 1
ATOM 2180 C C . PRO A 1 288 ? 7.952 -7.402 -15.146 1.00 74.56 288 PRO A C 1
ATOM 2182 O O . PRO A 1 288 ? 7.167 -6.768 -15.856 1.00 74.56 288 PRO A O 1
ATOM 2185 N N . LYS A 1 289 ? 7.567 -8.053 -14.051 1.00 81.56 289 LYS A N 1
ATOM 2186 C CA . LYS A 1 289 ? 6.179 -8.109 -13.605 1.00 81.56 289 LYS A CA 1
ATOM 2187 C C . LYS A 1 289 ? 5.979 -7.083 -12.511 1.00 81.56 289 LYS A C 1
ATOM 2189 O O . LYS A 1 289 ? 6.665 -7.125 -11.488 1.00 81.56 289 LYS A O 1
ATOM 2194 N N . ALA A 1 290 ? 5.016 -6.192 -12.718 1.00 86.31 290 ALA A N 1
ATOM 2195 C CA . ALA A 1 290 ? 4.525 -5.363 -11.634 1.00 86.31 290 ALA A CA 1
ATOM 2196 C C . ALA A 1 290 ? 3.879 -6.262 -10.568 1.00 86.31 290 ALA A C 1
ATOM 2198 O O . ALA A 1 290 ? 3.309 -7.308 -10.887 1.00 86.31 290 ALA A O 1
ATOM 2199 N N . PHE A 1 291 ? 3.965 -5.862 -9.309 1.00 90.12 291 PHE A N 1
ATOM 2200 C CA . PHE A 1 291 ? 3.363 -6.588 -8.205 1.00 90.12 291 PHE A CA 1
ATOM 2201 C C . PHE A 1 291 ? 2.783 -5.634 -7.166 1.00 90.12 291 PHE A C 1
ATOM 2203 O O . PHE A 1 291 ? 3.189 -4.473 -7.046 1.00 90.12 291 PHE A O 1
ATOM 2210 N N . PHE A 1 292 ? 1.852 -6.177 -6.399 1.00 92.06 292 PHE A N 1
ATOM 2211 C CA . PHE A 1 292 ? 1.393 -5.647 -5.131 1.00 92.06 292 PHE A CA 1
ATOM 2212 C C . PHE A 1 292 ? 1.587 -6.724 -4.065 1.00 92.06 292 PHE A C 1
ATOM 2214 O O . PHE A 1 292 ? 1.171 -7.868 -4.254 1.00 92.06 292 PHE A O 1
ATOM 2221 N N . SER A 1 293 ? 2.216 -6.373 -2.955 1.00 93.12 293 SER A N 1
ATOM 2222 C CA . SER A 1 293 ? 2.456 -7.276 -1.836 1.00 93.12 293 SER A CA 1
ATOM 2223 C C . SER A 1 293 ? 2.136 -6.615 -0.511 1.00 93.12 293 SER A C 1
ATOM 2225 O O . SER A 1 293 ? 1.999 -5.398 -0.430 1.00 93.12 293 SER A O 1
ATOM 2227 N N . PHE A 1 294 ? 1.951 -7.416 0.526 1.00 92.75 294 PHE A N 1
ATOM 2228 C CA . PHE A 1 294 ? 1.660 -6.932 1.870 1.00 92.75 294 PHE A CA 1
ATOM 2229 C C . PHE A 1 294 ? 1.895 -8.046 2.884 1.00 92.75 294 PHE A C 1
ATOM 2231 O O . PHE A 1 294 ? 1.759 -9.226 2.543 1.00 92.75 294 PHE A O 1
ATOM 2238 N N . GLN A 1 295 ? 2.201 -7.692 4.135 1.00 91.56 295 GLN A N 1
ATOM 2239 C CA . GLN A 1 295 ? 2.233 -8.698 5.190 1.00 91.56 295 GLN A CA 1
ATOM 2240 C C . GLN A 1 295 ? 0.811 -9.157 5.529 1.00 91.56 295 GLN A C 1
ATOM 2242 O O . GLN A 1 295 ? -0.120 -8.349 5.600 1.00 91.56 295 GLN A O 1
ATOM 2247 N N . THR A 1 296 ? 0.644 -10.454 5.770 1.00 91.19 296 THR A N 1
ATOM 2248 C CA . THR A 1 296 ? -0.629 -11.105 6.142 1.00 91.19 296 THR A CA 1
ATOM 2249 C C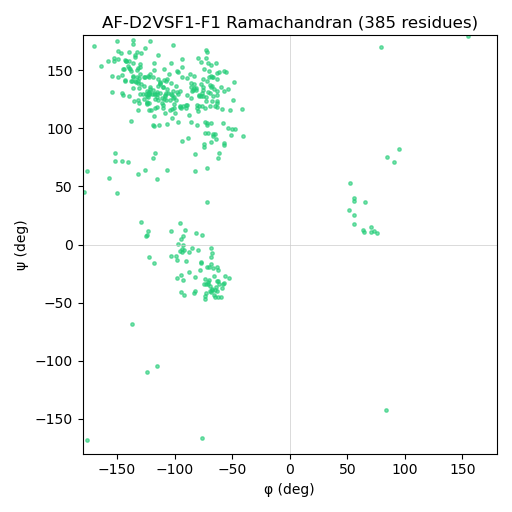 . THR A 1 296 ? -1.019 -10.859 7.606 1.00 91.19 296 THR A C 1
ATOM 2251 O O . THR A 1 296 ? -1.986 -11.421 8.123 1.00 91.19 296 THR A O 1
ATOM 2254 N N . PHE A 1 297 ? -0.281 -9.984 8.286 1.00 93.50 297 PHE A N 1
ATOM 2255 C CA . PHE A 1 297 ? -0.522 -9.531 9.645 1.00 93.50 297 PHE A CA 1
ATOM 2256 C C . PHE A 1 297 ? -0.256 -8.026 9.758 1.00 93.50 297 PHE A C 1
ATOM 2258 O O . PHE A 1 297 ? 0.389 -7.413 8.907 1.00 93.50 297 PHE A O 1
ATOM 2265 N N . VAL A 1 298 ? -0.714 -7.437 10.858 1.00 95.12 298 VAL A N 1
ATOM 2266 C CA . VAL A 1 298 ? -0.301 -6.103 11.298 1.00 95.12 298 VAL A CA 1
ATOM 2267 C C . VAL A 1 298 ? 0.563 -6.193 12.543 1.00 95.12 298 VAL A C 1
ATOM 2269 O O . VAL A 1 298 ? 0.421 -7.095 13.376 1.00 95.12 298 VAL A O 1
ATOM 2272 N N . SER A 1 299 ? 1.451 -5.220 12.689 1.00 94.88 299 SER A N 1
ATOM 2273 C CA . SER A 1 299 ? 2.200 -5.006 13.923 1.00 94.88 299 SER A CA 1
ATOM 2274 C C . SER A 1 299 ? 1.359 -4.139 14.852 1.00 94.88 299 SER A C 1
ATOM 2276 O O . SER A 1 299 ? 1.209 -2.946 14.596 1.00 94.88 299 SER A O 1
ATOM 2278 N N . LYS A 1 300 ? 0.773 -4.728 15.899 1.00 94.31 300 LYS A N 1
ATOM 2279 C CA . LYS A 1 300 ? -0.059 -4.018 16.883 1.00 94.31 300 LYS A CA 1
ATOM 2280 C C . LYS A 1 300 ? 0.737 -3.649 18.129 1.00 94.31 300 LYS A C 1
ATOM 2282 O O . LYS A 1 300 ? 1.635 -4.386 18.541 1.00 94.31 300 LYS A O 1
ATOM 2287 N N . TYR A 1 301 ? 0.367 -2.538 18.753 1.00 92.75 301 TYR A N 1
ATOM 2288 C CA . TYR A 1 301 ? 0.951 -2.081 20.014 1.00 92.75 301 TYR A CA 1
ATOM 2289 C C . TYR A 1 301 ? -0.083 -1.306 20.846 1.00 92.75 301 TYR A C 1
ATOM 2291 O O . TYR A 1 301 ? -0.924 -0.588 20.291 1.00 92.75 301 TYR A O 1
ATOM 2299 N N . PRO A 1 302 ? -0.054 -1.442 22.182 1.00 88.44 302 PRO A N 1
ATOM 2300 C CA . PRO A 1 302 ? -0.968 -0.725 23.060 1.00 88.44 302 PRO A CA 1
ATOM 2301 C C . PRO A 1 302 ? -0.579 0.752 23.168 1.00 88.44 302 PRO A C 1
ATOM 2303 O O . PRO A 1 302 ? 0.601 1.108 23.119 1.00 88.44 302 PRO A O 1
ATOM 2306 N N . THR A 1 303 ? -1.563 1.617 23.407 1.00 85.81 303 THR A N 1
ATOM 2307 C CA . THR A 1 303 ? -1.319 3.062 23.591 1.00 85.81 303 THR A CA 1
ATOM 2308 C C . THR A 1 303 ? -0.440 3.348 24.814 1.00 85.81 303 THR A C 1
ATOM 2310 O O . THR A 1 303 ? 0.357 4.282 24.808 1.00 85.81 303 THR A O 1
ATOM 2313 N N . SER A 1 304 ? -0.538 2.518 25.856 1.00 85.50 304 SER A N 1
ATOM 2314 C CA . SER A 1 304 ? 0.240 2.642 27.095 1.00 85.50 304 SER A CA 1
ATOM 2315 C C . SER A 1 304 ? 1.693 2.163 26.984 1.00 85.50 304 SER A C 1
ATOM 2317 O O . SER A 1 304 ? 2.498 2.477 27.860 1.00 85.50 304 SER A O 1
ATOM 2319 N N . SER A 1 305 ? 2.050 1.398 25.945 1.00 80.69 305 SER A N 1
ATOM 2320 C CA . SER A 1 305 ? 3.399 0.841 25.774 1.00 80.69 305 SER A CA 1
ATOM 2321 C C . SER A 1 305 ? 3.733 0.632 24.287 1.00 80.69 305 SER A C 1
ATOM 2323 O O . SER A 1 305 ? 3.685 -0.493 23.786 1.00 80.69 305 SER A O 1
ATOM 2325 N N . PRO A 1 306 ? 4.104 1.701 23.556 1.00 74.00 306 PRO A N 1
ATOM 2326 C CA . PRO A 1 306 ? 4.332 1.645 22.108 1.00 74.00 306 PRO A CA 1
ATOM 2327 C C . PRO A 1 306 ? 5.559 0.817 21.694 1.00 74.00 306 PRO A C 1
ATOM 2329 O O . PRO A 1 306 ? 5.782 0.599 20.509 1.00 74.00 306 PRO A O 1
ATOM 2332 N N . THR A 1 307 ? 6.368 0.361 22.653 1.00 78.12 307 THR A N 1
ATOM 2333 C CA . THR A 1 307 ? 7.531 -0.505 22.422 1.00 78.12 307 THR A CA 1
ATOM 2334 C C . THR A 1 307 ? 7.193 -1.996 22.489 1.00 78.12 307 THR A C 1
ATOM 2336 O O . THR A 1 307 ? 7.998 -2.815 22.049 1.00 78.12 307 THR A O 1
ATOM 2339 N N . SER A 1 308 ? 6.021 -2.367 23.018 1.00 85.12 308 SER A N 1
ATOM 2340 C CA . SER A 1 308 ? 5.548 -3.753 23.054 1.00 85.12 308 SER A CA 1
ATOM 2341 C C . SER A 1 308 ? 4.777 -4.070 21.775 1.00 85.12 308 SER A C 1
ATOM 2343 O O . SER A 1 308 ? 3.573 -3.825 21.676 1.00 85.12 308 SER A O 1
ATOM 2345 N N . ILE A 1 309 ? 5.488 -4.577 20.769 1.00 88.19 309 ILE A N 1
ATOM 2346 C CA . ILE A 1 309 ? 4.919 -4.883 19.455 1.00 88.19 309 ILE A CA 1
ATOM 2347 C C . ILE A 1 309 ? 4.579 -6.370 19.388 1.00 88.19 309 ILE A C 1
ATOM 2349 O O . ILE A 1 309 ? 5.411 -7.225 19.689 1.00 88.19 309 ILE A O 1
ATOM 2353 N N . SER A 1 310 ? 3.366 -6.688 18.948 1.00 91.00 310 SER A N 1
ATOM 2354 C CA . SER A 1 310 ? 2.911 -8.063 18.715 1.00 91.00 310 SER A CA 1
ATOM 2355 C C . SER A 1 310 ? 2.214 -8.189 17.359 1.00 91.00 310 SER A C 1
ATOM 2357 O O . SER A 1 310 ? 1.905 -7.189 16.711 1.00 91.00 310 SER A O 1
ATOM 2359 N N . ARG A 1 311 ? 2.012 -9.424 16.894 1.00 92.81 311 ARG A N 1
ATOM 2360 C CA . ARG A 1 311 ? 1.329 -9.697 15.624 1.00 92.81 311 ARG A CA 1
ATOM 2361 C C . ARG A 1 311 ? -0.179 -9.769 15.827 1.00 92.81 311 ARG A C 1
ATOM 2363 O O . ARG A 1 311 ? -0.645 -10.256 16.856 1.00 92.81 311 ARG A O 1
ATOM 2370 N N . SER A 1 312 ? -0.914 -9.328 14.817 1.00 92.69 312 SER A N 1
ATOM 2371 C CA . SER A 1 312 ? -2.345 -9.573 14.671 1.00 92.69 312 SER A CA 1
ATOM 2372 C C . SER A 1 312 ? -2.639 -9.984 13.239 1.00 92.69 312 SER A C 1
ATOM 2374 O O . SER A 1 312 ? -2.261 -9.275 12.308 1.00 92.69 312 SER A O 1
ATOM 2376 N N . THR A 1 313 ? -3.257 -11.145 13.059 1.00 91.69 313 THR A N 1
ATOM 2377 C CA . THR A 1 313 ? -3.557 -11.694 11.734 1.00 91.69 313 THR A CA 1
ATOM 2378 C C . THR A 1 313 ? -4.580 -10.832 10.999 1.00 91.69 313 THR A C 1
ATOM 2380 O O . THR A 1 313 ? -5.511 -10.291 11.603 1.00 91.69 313 THR A O 1
ATOM 2383 N N . LEU A 1 314 ? -4.414 -10.731 9.681 1.00 93.06 314 LEU A N 1
ATOM 2384 C CA . LEU A 1 314 ? -5.356 -10.079 8.785 1.00 93.06 314 LEU A CA 1
ATOM 2385 C C . LEU A 1 314 ? -6.214 -11.107 8.052 1.00 93.06 314 LEU A C 1
ATOM 2387 O O . LEU A 1 314 ? -5.698 -12.042 7.445 1.00 93.06 314 LEU A O 1
ATOM 2391 N N . GLY A 1 315 ? -7.523 -10.881 8.042 1.00 93.12 315 GLY A N 1
ATOM 2392 C CA . GLY A 1 315 ? -8.410 -11.479 7.054 1.00 93.12 315 GLY A CA 1
ATOM 2393 C C . GLY A 1 315 ? -8.359 -10.674 5.757 1.00 93.12 315 GLY A C 1
ATOM 2394 O O . GLY A 1 315 ? -8.403 -9.440 5.788 1.00 93.12 315 GLY A O 1
ATOM 2395 N N . VAL A 1 316 ? -8.264 -11.369 4.625 1.00 91.94 316 VAL A N 1
ATOM 2396 C CA . VAL A 1 316 ? -8.226 -10.768 3.287 1.00 91.94 316 VAL A CA 1
ATOM 2397 C C . VAL A 1 316 ? -9.356 -11.362 2.462 1.00 91.94 316 VAL A C 1
ATOM 2399 O O . VAL A 1 316 ? -9.419 -12.571 2.253 1.00 91.94 316 VAL A O 1
ATOM 2402 N N . SER A 1 317 ? -10.254 -10.508 1.984 1.00 91.44 317 SER A N 1
ATOM 2403 C CA . SER A 1 317 ? -11.325 -10.948 1.086 1.00 91.44 317 SER A CA 1
ATOM 2404 C C . SER A 1 317 ? -10.810 -11.178 -0.344 1.00 91.44 317 SER A C 1
ATOM 2406 O O . SER A 1 317 ? -9.807 -10.582 -0.750 1.00 91.44 317 SER A O 1
ATOM 2408 N N . PRO A 1 318 ? -11.509 -11.997 -1.149 1.00 88.56 318 PRO A N 1
ATOM 2409 C CA . PRO A 1 318 ? -11.215 -12.126 -2.571 1.00 88.56 318 PRO A CA 1
ATOM 2410 C C . PRO A 1 318 ? -11.293 -10.785 -3.313 1.00 88.56 318 PRO A C 1
ATOM 2412 O O . PRO A 1 318 ? -12.112 -9.922 -2.992 1.00 88.56 318 PRO A O 1
ATOM 2415 N N . PHE A 1 319 ? -10.491 -10.639 -4.369 1.00 89.56 319 PHE A N 1
ATOM 2416 C CA . PHE A 1 319 ? -10.566 -9.478 -5.255 1.00 89.56 319 PHE A CA 1
ATOM 2417 C C . PHE A 1 319 ? -11.886 -9.474 -6.037 1.00 89.56 319 PHE A C 1
ATOM 2419 O O . PHE A 1 319 ? -12.178 -10.398 -6.797 1.00 89.56 319 PHE A O 1
ATOM 2426 N N . VAL A 1 320 ? -12.646 -8.390 -5.912 1.00 91.00 320 VAL A N 1
ATOM 2427 C CA . VAL A 1 320 ? -13.907 -8.144 -6.625 1.00 91.00 320 VAL A CA 1
ATOM 2428 C C . VAL A 1 320 ? -13.769 -6.957 -7.576 1.00 91.00 320 VAL A C 1
ATOM 2430 O O . VAL A 1 320 ? -12.825 -6.172 -7.478 1.00 91.00 320 VAL A O 1
ATOM 2433 N N . ASP A 1 321 ? -14.684 -6.818 -8.533 1.00 90.31 321 ASP A N 1
ATOM 2434 C CA . ASP A 1 321 ? -14.711 -5.629 -9.389 1.00 90.31 321 ASP A CA 1
ATOM 2435 C C . ASP A 1 321 ? -14.993 -4.365 -8.569 1.00 90.31 321 ASP A C 1
ATOM 2437 O O . ASP A 1 321 ? -15.893 -4.330 -7.725 1.00 90.31 321 ASP A O 1
ATOM 2441 N N . ALA A 1 322 ? -14.192 -3.323 -8.802 1.00 88.81 322 ALA A N 1
ATOM 2442 C CA . ALA A 1 322 ? -14.455 -2.013 -8.224 1.00 88.81 322 ALA A CA 1
ATOM 2443 C C . ALA A 1 322 ? -15.694 -1.386 -8.887 1.00 88.81 322 ALA A C 1
ATOM 2445 O O . ALA A 1 322 ? -15.970 -1.619 -10.064 1.00 88.81 322 ALA A O 1
ATOM 2446 N N . ASN A 1 323 ? -16.439 -0.573 -8.135 1.00 86.12 323 ASN A N 1
ATOM 2447 C CA . ASN A 1 323 ? -17.584 0.149 -8.693 1.00 86.12 323 ASN A CA 1
ATOM 2448 C C . ASN A 1 323 ? -17.126 1.291 -9.627 1.00 86.12 323 ASN A C 1
ATOM 2450 O O . ASN A 1 323 ? -15.959 1.688 -9.623 1.00 86.12 323 ASN A O 1
ATOM 2454 N N . GLU A 1 324 ? -18.049 1.831 -10.428 1.00 84.94 324 GLU A N 1
ATOM 2455 C CA . GLU A 1 324 ? -17.715 2.863 -11.418 1.00 84.94 324 GLU A CA 1
ATOM 2456 C C . GLU A 1 324 ? -17.095 4.128 -10.821 1.00 84.94 324 GLU A C 1
ATOM 2458 O O . GLU A 1 324 ? -16.215 4.716 -11.447 1.00 84.94 324 GLU A O 1
ATOM 2463 N N . ASP A 1 325 ? -17.540 4.564 -9.644 1.00 82.19 325 ASP A N 1
ATOM 2464 C CA . ASP A 1 325 ? -17.049 5.800 -9.028 1.00 82.19 325 ASP A CA 1
ATOM 2465 C C . ASP A 1 325 ? -15.569 5.680 -8.671 1.00 82.19 325 ASP A C 1
ATOM 2467 O O . ASP A 1 325 ? -14.763 6.541 -9.025 1.00 82.19 325 ASP A O 1
ATOM 2471 N N . SER A 1 326 ? -15.187 4.556 -8.073 1.00 79.12 326 SER A N 1
ATOM 2472 C CA . SER A 1 326 ? -13.797 4.246 -7.761 1.00 79.12 326 SER A CA 1
ATOM 2473 C C . SER A 1 326 ? -12.946 4.076 -9.014 1.00 79.12 326 SER A C 1
ATOM 2475 O O . SER A 1 326 ? -11.814 4.554 -9.078 1.00 79.12 326 SER A O 1
ATOM 2477 N N . VAL A 1 327 ? -13.502 3.443 -10.052 1.00 84.00 327 VAL A N 1
ATOM 2478 C CA . VAL A 1 327 ? -12.844 3.335 -11.361 1.00 84.00 327 VAL A CA 1
ATOM 2479 C C . VAL A 1 327 ? -12.577 4.724 -11.946 1.00 84.00 327 VAL A C 1
ATOM 2481 O O . VAL A 1 327 ? -11.470 4.972 -12.423 1.00 84.00 327 VAL A O 1
ATOM 2484 N N . LYS A 1 328 ? -13.554 5.638 -11.899 1.00 81.81 328 LYS A N 1
ATOM 2485 C CA . LYS A 1 328 ? -13.409 7.019 -12.391 1.00 81.81 328 LYS A CA 1
ATOM 2486 C C . LYS A 1 328 ? -12.339 7.774 -11.607 1.00 81.81 328 LYS A C 1
ATOM 2488 O O . LYS A 1 328 ? -11.483 8.399 -12.220 1.00 81.81 328 LYS A O 1
ATOM 2493 N N . GLN A 1 329 ? -12.341 7.664 -10.279 1.00 75.94 329 GLN A N 1
ATOM 2494 C CA . GLN A 1 329 ? -11.363 8.342 -9.422 1.00 75.94 329 GLN A CA 1
ATOM 2495 C C . GLN A 1 329 ? -9.918 7.902 -9.690 1.00 75.94 329 GLN A C 1
ATOM 2497 O O . GLN A 1 329 ? -9.020 8.730 -9.595 1.00 75.94 329 GLN A O 1
ATOM 2502 N N . ILE A 1 330 ? -9.698 6.631 -10.043 1.00 77.69 330 ILE A N 1
ATOM 2503 C CA . ILE A 1 330 ? -8.357 6.044 -10.216 1.00 77.69 330 ILE A CA 1
ATOM 2504 C C . ILE A 1 330 ? -7.853 6.125 -11.654 1.00 77.69 330 ILE A C 1
ATOM 2506 O O . ILE A 1 330 ? -6.646 6.191 -11.885 1.00 77.69 330 ILE A O 1
ATOM 2510 N N . ARG A 1 331 ? -8.749 6.095 -12.646 1.00 74.25 331 ARG A N 1
ATOM 2511 C CA . ARG A 1 331 ? -8.350 6.146 -14.061 1.00 74.25 331 ARG A CA 1
ATOM 2512 C C . ARG A 1 331 ? -7.650 7.446 -14.435 1.00 74.25 331 ARG A C 1
ATOM 2514 O O . ARG A 1 331 ? -6.764 7.387 -15.282 1.00 74.25 331 ARG A O 1
ATOM 2521 N N . ASP A 1 332 ? -8.005 8.558 -13.791 1.00 67.12 332 ASP A N 1
ATOM 2522 C CA . ASP A 1 332 ? -7.298 9.838 -13.943 1.00 67.12 332 ASP A CA 1
ATOM 2523 C C . ASP A 1 332 ? -5.805 9.709 -13.582 1.00 67.12 332 ASP A C 1
ATOM 2525 O O . ASP A 1 332 ? -4.961 10.337 -14.215 1.00 67.12 332 ASP A O 1
ATOM 2529 N N . ASP A 1 333 ? -5.483 8.857 -12.602 1.00 66.50 333 ASP A N 1
ATOM 2530 C CA . ASP A 1 333 ? -4.144 8.731 -12.015 1.00 66.50 333 ASP A CA 1
ATOM 2531 C C . ASP A 1 333 ? -3.334 7.544 -12.584 1.00 66.50 333 ASP A C 1
ATOM 2533 O O . ASP A 1 333 ? -2.136 7.417 -12.322 1.00 66.50 333 ASP A O 1
ATOM 2537 N N . PHE A 1 334 ? -3.949 6.651 -13.370 1.00 70.56 334 PHE A N 1
ATOM 2538 C CA . PHE A 1 334 ? -3.298 5.446 -13.899 1.00 70.56 334 PHE A CA 1
ATOM 2539 C C . PHE A 1 334 ? -3.366 5.344 -15.430 1.00 70.56 334 PHE A C 1
ATOM 2541 O O . PHE A 1 334 ? -2.642 6.037 -16.142 1.00 70.56 334 PHE A O 1
ATOM 2548 N N . ASP A 1 335 ? -4.160 4.407 -15.936 1.00 69.50 335 ASP A N 1
ATOM 2549 C CA . ASP A 1 335 ? -4.241 4.013 -17.333 1.00 69.50 335 ASP A CA 1
ATOM 2550 C C . ASP A 1 335 ? -5.689 3.646 -17.647 1.00 69.50 335 ASP A C 1
ATOM 2552 O O . ASP A 1 335 ? -6.301 2.824 -16.956 1.00 69.50 335 ASP A O 1
ATOM 2556 N N . THR A 1 336 ? -6.236 4.235 -18.707 1.00 64.50 336 THR A N 1
ATOM 2557 C CA . THR A 1 336 ? -7.637 4.063 -19.106 1.00 64.50 336 THR A CA 1
ATOM 2558 C C . THR A 1 336 ? -7.991 2.617 -19.462 1.00 64.50 336 THR A C 1
ATOM 2560 O O . THR A 1 336 ? -9.164 2.246 -19.374 1.00 64.50 336 THR A O 1
ATOM 2563 N N . LYS A 1 337 ? -7.000 1.786 -19.813 1.00 71.50 337 LYS A N 1
ATOM 2564 C CA . LYS A 1 337 ? -7.173 0.363 -20.154 1.00 71.50 337 LYS A CA 1
ATOM 2565 C C . LYS A 1 337 ? -6.887 -0.597 -18.991 1.00 71.50 337 LYS A C 1
ATOM 2567 O O . LYS A 1 337 ? -6.990 -1.810 -19.170 1.00 71.50 337 LYS A O 1
ATOM 2572 N N . GLY A 1 338 ? -6.521 -0.088 -17.814 1.00 77.56 338 GLY A N 1
ATOM 2573 C CA . GLY A 1 338 ? -6.284 -0.911 -16.628 1.00 77.56 338 GLY A CA 1
ATOM 2574 C C . GLY A 1 338 ? -7.564 -1.565 -16.095 1.00 77.56 338 GLY A C 1
ATOM 2575 O O . GLY A 1 338 ? -8.643 -0.964 -16.110 1.00 77.56 338 GLY A O 1
ATOM 2576 N N . LYS A 1 339 ? -7.437 -2.793 -15.584 1.00 86.62 339 LYS A N 1
ATOM 2577 C CA . LYS A 1 339 ? -8.451 -3.417 -14.724 1.00 86.62 339 LYS A CA 1
ATOM 2578 C C . LYS A 1 339 ? -8.347 -2.788 -13.339 1.00 86.62 339 LYS A C 1
ATOM 2580 O O . LYS A 1 339 ? -7.239 -2.536 -12.872 1.00 86.62 339 LYS A O 1
ATOM 2585 N N . VAL A 1 340 ? -9.483 -2.575 -12.682 1.00 89.50 340 VAL A N 1
ATOM 2586 C CA . VAL A 1 340 ? -9.537 -2.041 -11.317 1.00 89.50 340 VAL A CA 1
ATOM 2587 C C . VAL A 1 340 ? -10.281 -3.039 -10.443 1.00 89.50 340 VAL A C 1
ATOM 2589 O O . VAL A 1 340 ? -11.422 -3.398 -10.736 1.00 89.50 340 VAL A O 1
ATOM 2592 N N . LYS A 1 341 ? -9.625 -3.513 -9.387 1.00 91.25 341 LYS A N 1
ATOM 2593 C CA . LYS A 1 341 ? -10.181 -4.483 -8.443 1.00 91.25 341 LYS A CA 1
ATOM 2594 C C . LYS A 1 341 ? -10.155 -3.920 -7.036 1.00 91.25 341 LYS A C 1
ATOM 2596 O O . LYS A 1 341 ? -9.202 -3.246 -6.656 1.00 91.25 341 LYS A O 1
ATOM 2601 N N . ARG A 1 342 ? -11.180 -4.247 -6.262 1.00 92.00 342 ARG A N 1
ATOM 2602 C CA . ARG A 1 342 ? -11.284 -3.954 -4.836 1.00 92.00 342 ARG A CA 1
ATOM 2603 C C . ARG A 1 342 ? -11.045 -5.224 -4.037 1.00 92.00 342 ARG A C 1
ATOM 2605 O O . ARG A 1 342 ? -11.444 -6.305 -4.455 1.00 92.00 342 ARG A O 1
ATOM 2612 N N . PHE A 1 343 ? -10.441 -5.077 -2.875 1.00 92.69 343 PHE A N 1
ATOM 2613 C CA . PHE A 1 343 ? -10.387 -6.107 -1.853 1.00 92.69 343 PHE A CA 1
ATOM 2614 C C . PHE A 1 343 ? -10.407 -5.437 -0.480 1.00 92.69 343 PHE A C 1
ATOM 2616 O O . PHE A 1 343 ? -10.219 -4.228 -0.349 1.00 92.69 343 PHE A O 1
ATOM 2623 N N . TYR A 1 344 ? -10.676 -6.223 0.544 1.00 94.19 344 TYR A N 1
ATOM 2624 C CA . TYR A 1 344 ? -10.799 -5.754 1.917 1.00 94.19 344 TYR A CA 1
ATOM 2625 C C . TYR A 1 344 ? -9.781 -6.470 2.779 1.00 94.19 344 TYR A C 1
ATOM 2627 O O . TYR A 1 344 ? -9.660 -7.694 2.695 1.00 94.19 344 TYR A O 1
ATOM 2635 N N . VAL A 1 345 ? -9.091 -5.691 3.601 1.00 94.94 345 VAL A N 1
ATOM 2636 C CA . VAL A 1 345 ? -8.160 -6.168 4.617 1.00 94.94 345 VAL A CA 1
ATOM 2637 C C . VAL A 1 345 ? -8.737 -5.806 5.969 1.00 94.94 345 VAL A C 1
ATOM 2639 O O . VAL A 1 345 ? -9.056 -4.645 6.218 1.00 94.94 345 VAL A O 1
ATOM 2642 N N . SER A 1 346 ? -8.916 -6.790 6.836 1.00 96.19 346 SER A N 1
ATOM 2643 C CA . SER A 1 346 ? -9.632 -6.608 8.097 1.00 96.19 346 SER A CA 1
ATOM 2644 C C . SER A 1 346 ? -8.947 -7.317 9.247 1.00 96.19 346 SER A C 1
ATOM 2646 O O . SER A 1 346 ? -8.484 -8.445 9.096 1.00 96.19 346 SER A O 1
ATOM 2648 N N . LEU A 1 347 ? -8.929 -6.669 10.405 1.00 96.38 347 LEU A N 1
ATOM 2649 C CA . LEU A 1 347 ? -8.434 -7.257 11.640 1.00 96.38 347 LEU A CA 1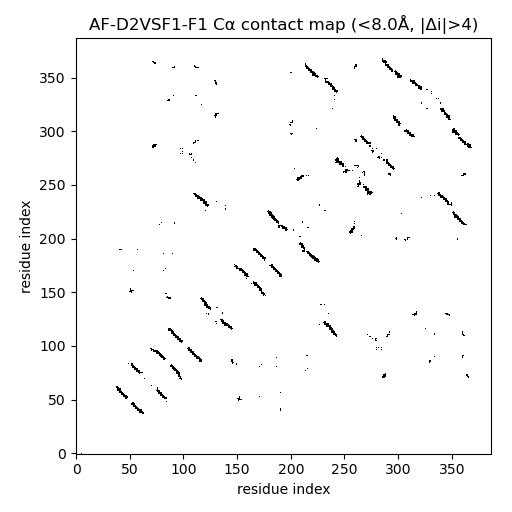
ATOM 2650 C C . LEU A 1 347 ? -9.367 -8.375 12.103 1.00 96.38 347 LEU A C 1
ATOM 2652 O O . LEU A 1 347 ? -10.588 -8.254 11.972 1.00 96.38 347 LEU A O 1
ATOM 2656 N N . LEU A 1 348 ? -8.782 -9.415 12.696 1.00 95.06 348 LEU A N 1
ATOM 2657 C CA . LEU A 1 348 ? -9.511 -10.516 13.340 1.00 95.06 348 LEU A CA 1
ATOM 2658 C C . LEU A 1 348 ? -9.713 -10.298 14.848 1.00 95.06 348 LEU A C 1
ATOM 2660 O O . LEU A 1 348 ? -10.367 -11.085 15.523 1.00 95.06 348 LEU A O 1
ATOM 2664 N N . GLU A 1 349 ? -9.156 -9.216 15.385 1.00 94.81 349 GLU A N 1
ATOM 2665 C CA . GLU A 1 349 ? -9.263 -8.826 16.787 1.00 94.81 349 GLU A CA 1
ATOM 2666 C C . GLU A 1 349 ? -9.217 -7.300 16.927 1.00 94.81 349 GLU A C 1
ATOM 2668 O O . GLU A 1 349 ? -8.859 -6.570 15.999 1.00 94.81 349 GLU A O 1
ATOM 2673 N N . ARG A 1 350 ? -9.579 -6.807 18.111 1.00 94.62 350 ARG A N 1
ATOM 2674 C CA . ARG A 1 350 ? -9.468 -5.385 18.435 1.00 94.62 350 ARG A CA 1
ATOM 2675 C C . ARG A 1 350 ? -8.032 -5.013 18.748 1.00 94.62 350 ARG A C 1
ATOM 2677 O O . ARG A 1 350 ? -7.347 -5.706 19.495 1.00 94.62 350 ARG A O 1
ATOM 2684 N N . VAL A 1 351 ? -7.623 -3.863 18.233 1.00 94.62 351 VAL A N 1
ATOM 2685 C CA . VAL A 1 351 ? -6.321 -3.256 18.517 1.00 94.62 351 VAL A CA 1
ATOM 2686 C C . VAL A 1 351 ? -6.479 -1.754 18.737 1.00 94.62 351 VAL A C 1
ATOM 2688 O O . VAL A 1 351 ? -7.352 -1.134 18.123 1.00 94.62 351 VAL A O 1
ATOM 2691 N N . ASP A 1 352 ? -5.613 -1.180 19.571 1.00 93.62 352 ASP A N 1
ATOM 2692 C CA . ASP A 1 352 ? -5.572 0.267 19.829 1.00 93.62 352 ASP A CA 1
ATOM 2693 C C . ASP A 1 352 ? -4.792 1.013 18.744 1.00 93.62 352 ASP A C 1
ATOM 2695 O O . ASP A 1 352 ? -5.159 2.113 18.325 1.00 93.62 352 ASP A O 1
ATOM 2699 N N . ASN A 1 353 ? -3.687 0.407 18.306 1.00 95.81 353 ASN A N 1
ATOM 2700 C CA . ASN A 1 353 ? -2.803 0.934 17.283 1.00 95.81 353 ASN A CA 1
ATOM 2701 C C . ASN A 1 353 ? -2.230 -0.220 16.468 1.00 95.81 353 ASN A C 1
ATOM 2703 O O . ASN A 1 353 ? -1.950 -1.293 17.017 1.00 95.81 353 ASN A O 1
ATOM 2707 N N . PHE A 1 354 ? -2.008 0.011 15.179 1.00 96.31 354 PHE A N 1
ATOM 2708 C CA . PHE A 1 354 ? -1.293 -0.939 14.343 1.00 96.31 354 PHE A CA 1
ATOM 2709 C C . PHE A 1 354 ? -0.575 -0.279 13.171 1.00 96.31 354 PHE A C 1
ATOM 2711 O O . PHE A 1 354 ? -0.959 0.797 12.712 1.00 96.31 354 PHE A O 1
ATOM 2718 N N . VAL A 1 355 ? 0.437 -0.980 12.661 1.00 95.44 355 VAL A N 1
ATOM 2719 C CA . VAL A 1 355 ? 1.080 -0.707 11.375 1.00 95.44 355 VAL A CA 1
ATOM 2720 C C . VAL A 1 355 ? 0.867 -1.892 10.441 1.00 95.44 355 VAL A C 1
ATOM 2722 O O . VAL A 1 355 ? 1.149 -3.036 10.806 1.00 95.44 355 VAL A O 1
ATOM 2725 N N . TRP A 1 356 ? 0.396 -1.602 9.234 1.00 94.38 356 TRP A N 1
ATOM 2726 C CA . TRP A 1 356 ? 0.345 -2.519 8.101 1.00 94.38 356 TRP A CA 1
ATOM 2727 C C . TRP A 1 356 ? 1.283 -2.025 7.000 1.00 94.38 356 TRP A C 1
ATOM 2729 O O . TRP A 1 356 ? 1.395 -0.818 6.792 1.00 94.38 356 TRP A O 1
ATOM 2739 N N . ASP A 1 357 ? 1.962 -2.923 6.296 1.00 90.06 357 ASP A N 1
ATOM 2740 C CA . ASP A 1 357 ? 3.079 -2.585 5.412 1.00 90.06 357 ASP A CA 1
ATOM 2741 C C . ASP A 1 357 ? 2.928 -3.090 3.955 1.00 90.06 357 ASP A C 1
ATOM 2743 O O . ASP A 1 357 ? 3.720 -3.907 3.470 1.00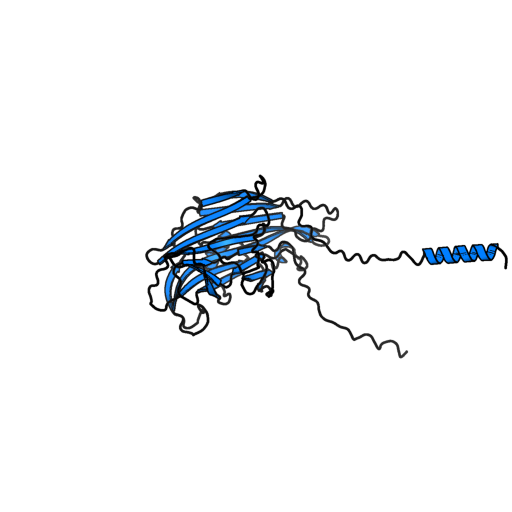 90.06 357 ASP A O 1
ATOM 2747 N N . PRO A 1 358 ? 1.921 -2.595 3.211 1.00 92.06 358 PRO A N 1
ATOM 2748 C CA . PRO A 1 358 ? 1.768 -2.904 1.794 1.00 92.06 358 PRO A CA 1
ATOM 2749 C C . PRO A 1 358 ? 2.925 -2.364 0.942 1.00 92.06 358 PRO A C 1
ATOM 2751 O O . PRO A 1 358 ? 3.590 -1.400 1.297 1.00 92.06 358 PRO A O 1
ATOM 2754 N N . THR A 1 359 ? 3.170 -2.953 -0.222 1.00 90.62 359 THR A N 1
ATOM 2755 C CA . THR A 1 359 ? 4.242 -2.564 -1.145 1.00 90.62 359 THR A CA 1
ATOM 2756 C C . THR A 1 359 ? 3.784 -2.709 -2.592 1.00 90.62 359 THR A C 1
ATOM 2758 O O . THR A 1 359 ? 3.095 -3.660 -2.955 1.00 90.62 359 THR A O 1
ATOM 2761 N N . VAL A 1 360 ? 4.181 -1.763 -3.442 1.00 90.19 360 VAL A N 1
ATOM 2762 C CA . VAL A 1 360 ? 4.029 -1.858 -4.902 1.00 90.19 360 VAL A CA 1
ATOM 2763 C C . VAL A 1 360 ? 5.395 -1.817 -5.560 1.00 90.19 360 VAL A C 1
ATOM 2765 O O . VAL A 1 360 ? 6.293 -1.105 -5.110 1.00 90.19 360 VAL A O 1
ATOM 2768 N N . GLY A 1 361 ? 5.579 -2.552 -6.646 1.00 87.75 361 GLY A N 1
ATOM 2769 C CA . GLY A 1 361 ? 6.865 -2.549 -7.328 1.00 87.75 361 GLY A CA 1
ATOM 2770 C C . GLY A 1 361 ? 6.878 -3.361 -8.602 1.00 87.75 361 GLY A C 1
ATOM 2771 O O . GLY A 1 361 ? 5.836 -3.748 -9.126 1.00 87.75 361 GLY A O 1
ATOM 2772 N N . SER A 1 362 ? 8.079 -3.579 -9.122 1.00 82.69 362 SER A N 1
ATOM 2773 C CA . SER A 1 362 ? 8.339 -4.501 -10.220 1.00 82.69 362 SER A CA 1
ATOM 2774 C C . SER A 1 362 ? 9.430 -5.477 -9.828 1.00 82.69 362 SER A C 1
ATOM 2776 O O . SER A 1 362 ? 10.409 -5.087 -9.181 1.00 82.69 362 SER A O 1
ATOM 2778 N N . SER A 1 363 ? 9.297 -6.721 -10.289 1.00 76.38 363 SER A N 1
ATOM 2779 C CA . SER A 1 363 ? 10.405 -7.667 -10.268 1.00 76.38 363 SER A CA 1
ATOM 2780 C C . SER A 1 363 ? 11.608 -7.065 -10.999 1.00 76.38 363 SER A C 1
ATOM 2782 O O . SER A 1 363 ? 11.467 -6.263 -11.927 1.00 76.38 363 SER A O 1
ATOM 2784 N N . THR A 1 364 ? 12.812 -7.419 -10.567 1.00 60.44 364 THR A N 1
ATOM 2785 C CA . THR A 1 364 ? 14.063 -6.895 -11.144 1.00 60.44 364 THR A CA 1
ATOM 2786 C C . THR A 1 364 ? 14.424 -7.554 -12.478 1.00 60.44 364 THR A C 1
ATOM 2788 O O . THR A 1 364 ? 15.234 -7.020 -13.229 1.00 60.44 364 THR A O 1
ATOM 2791 N N . SER A 1 365 ? 13.794 -8.687 -12.799 1.00 57.41 365 SER A N 1
ATOM 2792 C CA . SER A 1 365 ? 13.921 -9.399 -14.071 1.00 57.41 365 SER A CA 1
ATOM 2793 C C . SER A 1 365 ? 12.564 -9.936 -14.532 1.00 57.41 365 SER A C 1
ATOM 2795 O O . SER A 1 365 ? 11.678 -10.215 -13.716 1.00 57.41 365 SER A O 1
ATOM 2797 N N . GLY A 1 366 ? 12.390 -10.081 -15.847 1.00 47.34 366 GLY A N 1
ATOM 2798 C CA . GLY A 1 366 ? 11.313 -10.896 -16.401 1.00 47.34 366 GLY A CA 1
ATOM 2799 C C . GLY A 1 366 ? 11.641 -12.365 -16.153 1.00 47.34 366 GLY A C 1
ATOM 2800 O O . GLY A 1 366 ? 12.544 -12.913 -16.784 1.00 47.34 366 GLY A O 1
ATOM 2801 N N . SER A 1 367 ? 10.979 -12.994 -15.183 1.00 41.84 367 SER A N 1
ATOM 2802 C CA . SER A 1 367 ? 11.235 -14.396 -14.862 1.00 41.84 367 SER A CA 1
ATOM 2803 C C . SER A 1 367 ? 10.609 -15.308 -15.917 1.00 41.84 367 SER A C 1
ATOM 2805 O O . SER A 1 367 ? 9.410 -15.238 -16.199 1.00 41.84 367 SER A O 1
ATOM 2807 N N . ASN A 1 368 ? 11.415 -16.218 -16.470 1.00 36.25 368 ASN A N 1
ATOM 2808 C CA . ASN A 1 368 ? 10.909 -17.389 -17.177 1.00 36.25 368 ASN A CA 1
ATOM 2809 C C . ASN A 1 368 ? 10.240 -18.311 -16.156 1.00 36.25 368 ASN A C 1
ATOM 2811 O O . ASN A 1 368 ? 10.849 -19.229 -15.612 1.00 36.25 368 ASN A O 1
ATOM 2815 N N . GLY A 1 369 ? 8.957 -18.084 -15.906 1.00 29.61 369 GLY A N 1
ATOM 2816 C CA . GLY A 1 369 ? 8.082 -19.096 -15.337 1.00 29.61 369 GLY A CA 1
ATOM 2817 C C . GLY A 1 369 ? 7.783 -20.184 -16.368 1.00 29.61 369 GLY A C 1
ATOM 2818 O O . GLY A 1 369 ? 6.639 -20.319 -16.782 1.00 29.61 369 GLY A O 1
ATOM 2819 N N . ILE A 1 370 ? 8.788 -20.962 -16.779 1.00 26.66 370 ILE A N 1
ATOM 2820 C CA . ILE A 1 370 ? 8.571 -22.292 -17.358 1.00 26.66 370 ILE A CA 1
ATOM 2821 C C . ILE A 1 370 ? 9.236 -23.301 -16.424 1.00 26.66 370 ILE A C 1
ATOM 2823 O O . ILE A 1 370 ? 10.309 -23.834 -16.686 1.00 26.66 370 ILE A O 1
ATOM 2827 N N . TRP A 1 371 ? 8.545 -23.599 -15.324 1.00 29.56 371 TRP A N 1
ATOM 2828 C CA . TRP A 1 371 ? 8.582 -24.952 -14.789 1.00 29.56 371 TRP A CA 1
ATOM 2829 C C . TRP A 1 371 ? 7.925 -25.859 -15.837 1.00 29.56 371 TRP A C 1
ATOM 2831 O O . TRP A 1 371 ? 6.706 -25.986 -15.895 1.00 29.56 371 TRP A O 1
ATOM 2841 N N . ARG A 1 372 ? 8.736 -26.480 -16.694 1.00 26.50 372 ARG A N 1
ATOM 2842 C CA . ARG A 1 372 ? 8.386 -27.748 -17.344 1.00 26.50 372 ARG A CA 1
ATOM 2843 C C . ARG A 1 372 ? 9.210 -28.847 -16.693 1.00 26.50 372 ARG A C 1
ATOM 2845 O O . ARG A 1 372 ? 10.043 -29.491 -17.313 1.00 26.50 372 ARG A O 1
ATOM 2852 N N . GLY A 1 373 ? 8.941 -29.054 -15.408 1.00 28.48 373 GLY A N 1
ATOM 2853 C CA . GLY A 1 373 ? 9.070 -30.374 -14.819 1.00 28.48 373 GLY A CA 1
ATOM 2854 C C . GLY A 1 373 ? 7.886 -31.208 -15.291 1.00 28.48 373 GLY A C 1
ATOM 2855 O O . GLY A 1 373 ? 6.874 -31.271 -14.608 1.00 28.48 373 GLY A O 1
ATOM 2856 N N . PHE A 1 374 ? 7.998 -31.800 -16.476 1.00 24.09 374 PHE A N 1
ATOM 2857 C CA . PHE A 1 374 ? 7.325 -33.058 -16.774 1.00 24.09 374 PHE A CA 1
ATOM 2858 C C . PHE A 1 374 ? 8.303 -33.931 -17.544 1.00 24.09 374 PHE A C 1
ATOM 2860 O O . PHE A 1 374 ? 8.597 -33.700 -18.716 1.00 24.09 374 PHE A O 1
ATOM 2867 N N . SER A 1 375 ? 8.808 -34.932 -16.826 1.00 30.67 375 SER A N 1
ATOM 2868 C CA . SER A 1 375 ? 9.259 -36.190 -17.390 1.00 30.67 375 SER A CA 1
ATOM 2869 C C . SER A 1 375 ? 8.284 -36.649 -18.469 1.00 30.67 375 SER A C 1
ATOM 2871 O O . SER A 1 375 ? 7.144 -36.996 -18.171 1.00 30.67 375 SER A O 1
ATOM 2873 N N . VAL A 1 376 ? 8.767 -36.724 -19.702 1.00 27.16 376 VAL A N 1
ATOM 2874 C CA . VAL A 1 376 ? 8.399 -37.809 -20.611 1.00 27.16 376 VAL A CA 1
ATOM 2875 C C . VAL A 1 376 ? 9.695 -38.539 -20.929 1.00 27.16 376 VAL A C 1
ATOM 2877 O O . VAL A 1 376 ? 10.297 -38.405 -21.988 1.00 27.16 376 VAL A O 1
ATOM 2880 N N . VAL A 1 377 ? 10.157 -39.306 -19.943 1.00 32.72 377 VAL A N 1
ATOM 2881 C CA . VAL A 1 377 ? 10.704 -40.617 -20.274 1.00 32.72 377 VAL A CA 1
ATOM 2882 C C . VAL A 1 377 ? 9.511 -41.416 -20.796 1.00 32.72 377 VAL A C 1
ATOM 2884 O O . VAL A 1 377 ? 8.456 -41.392 -20.165 1.00 32.72 377 VAL A O 1
ATOM 2887 N N . LEU A 1 378 ? 9.716 -42.114 -21.917 1.00 31.47 378 LEU A N 1
ATOM 2888 C CA . LEU A 1 378 ? 8.815 -43.089 -22.546 1.00 31.47 378 LEU A CA 1
ATOM 2889 C C . LEU A 1 378 ? 7.899 -42.556 -23.668 1.00 31.47 378 LEU A C 1
ATOM 2891 O O . LEU A 1 378 ? 6.718 -42.335 -23.442 1.00 31.47 378 LEU A O 1
ATOM 2895 N N . MET A 1 379 ? 8.427 -42.449 -24.899 1.00 29.06 379 MET A N 1
ATOM 2896 C CA . MET A 1 379 ? 7.804 -43.058 -26.098 1.00 29.06 379 MET A CA 1
ATOM 2897 C C . MET A 1 379 ? 8.642 -42.873 -27.383 1.00 29.06 379 MET A C 1
ATOM 2899 O O . MET A 1 379 ? 8.179 -42.258 -28.326 1.00 29.06 379 MET A O 1
ATOM 2903 N N . ILE A 1 380 ? 9.860 -43.427 -27.466 1.00 29.86 380 ILE A N 1
ATOM 2904 C CA . ILE A 1 380 ? 10.423 -43.907 -28.752 1.00 29.86 380 ILE A CA 1
ATOM 2905 C C . ILE A 1 380 ? 11.276 -45.151 -28.460 1.00 29.86 380 ILE A C 1
ATOM 2907 O O . ILE A 1 380 ? 12.501 -45.143 -28.460 1.00 29.86 380 ILE A O 1
ATOM 2911 N N . CYS A 1 381 ? 10.594 -46.246 -28.150 1.00 32.31 381 CYS A N 1
ATOM 2912 C CA . CYS A 1 381 ? 11.026 -47.583 -28.537 1.00 32.31 381 CYS A CA 1
ATOM 2913 C C . CYS A 1 381 ? 9.839 -48.160 -29.308 1.00 32.31 381 CYS A C 1
ATOM 2915 O O . CYS A 1 381 ? 8.715 -48.045 -28.829 1.00 32.31 381 CYS A O 1
ATOM 2917 N N . PHE A 1 382 ? 10.116 -48.739 -30.477 1.00 33.03 382 PHE A N 1
ATOM 2918 C CA . PHE A 1 382 ? 9.186 -49.216 -31.516 1.00 33.03 382 PHE A CA 1
ATOM 2919 C C . PHE A 1 382 ? 8.794 -48.219 -32.612 1.00 33.03 382 PHE A C 1
ATOM 2921 O O . PHE A 1 382 ? 7.640 -47.831 -32.739 1.00 33.03 382 PHE A O 1
ATOM 2928 N N . ALA A 1 383 ? 9.760 -47.912 -33.483 1.00 30.11 383 ALA A N 1
ATOM 2929 C CA . ALA A 1 383 ? 9.518 -47.831 -34.928 1.00 30.11 383 ALA A CA 1
ATOM 2930 C C . ALA A 1 383 ? 10.832 -48.023 -35.711 1.00 30.11 383 ALA A C 1
ATOM 2932 O O . ALA A 1 383 ? 11.255 -47.151 -36.454 1.00 30.11 383 ALA A O 1
ATOM 2933 N N . PHE A 1 384 ? 11.505 -49.158 -35.500 1.00 30.86 384 PHE A N 1
ATOM 2934 C CA . PHE A 1 384 ? 12.396 -49.769 -36.495 1.00 30.86 384 PHE A CA 1
ATOM 2935 C C . PHE A 1 384 ? 12.424 -51.281 -36.252 1.00 30.86 384 PHE A C 1
ATOM 2937 O O . PHE A 1 384 ? 13.370 -51.833 -35.708 1.00 30.86 384 PHE A O 1
ATOM 2944 N N . PHE A 1 385 ? 11.310 -51.927 -36.590 1.00 32.31 385 PHE A N 1
ATOM 2945 C CA . PHE A 1 385 ? 11.255 -53.305 -37.074 1.00 32.31 385 PHE A CA 1
ATOM 2946 C C . PHE A 1 385 ? 9.977 -53.425 -37.915 1.00 32.31 385 PHE A C 1
ATOM 2948 O O . PHE A 1 385 ? 8.914 -53.016 -37.458 1.00 32.31 385 PHE A O 1
ATOM 2955 N N . MET A 1 386 ? 10.116 -53.992 -39.118 1.00 33.00 386 MET A N 1
ATOM 2956 C CA . MET A 1 386 ? 9.142 -54.096 -40.223 1.00 33.00 386 MET A CA 1
ATOM 2957 C C . MET A 1 386 ? 9.052 -52.881 -41.163 1.00 33.00 386 MET A C 1
ATOM 2959 O O . MET A 1 386 ? 8.086 -52.125 -41.129 1.00 33.00 386 MET A O 1
ATOM 2963 N N . LEU A 1 387 ? 10.038 -52.709 -42.047 1.00 35.81 387 LEU A N 1
ATOM 2964 C CA . LEU A 1 387 ? 10.085 -53.316 -43.391 1.00 35.81 387 LEU A CA 1
ATOM 2965 C C . LEU A 1 387 ? 11.413 -52.982 -44.078 1.00 35.81 387 LEU A C 1
ATOM 2967 O O . LEU A 1 387 ? 11.841 -51.811 -43.976 1.00 35.81 387 LEU A O 1
#

Nearest PDB structures (foldseek):
  5o68-assembly1_A  TM=1.604E-01  e=9.900E-01  Pseudomonas sp. UK4
  6r2q-assembly1_B  TM=9.910E-02  e=6.234E+00  Shewanella baltica

Mean predicted aligned error: 12.26 Å

Radius of gyration: 27.27 Å; Cα contacts (8 Å, |Δi|>4): 865; chains: 1; bounding box: 84×76×70 Å

Sequence (387 aa):
MSKLRIILAVVLVCMVAACCIAETTESGEWKVKLRNEDCKREMKFSLSDSNKVAEIESTGGCKSKDPEGLIQGSIANIEFQFNVKKVPLVRMKAHTAVKVDNGPTKVVNMGGLFGFERLFEYINNDGKDGYQVNGTDTIVRSIDLSTVSWSQITVQKTVLNGSSNSFIYEASSQATIANWCTFKMSAVVSTSEVQVTSNKTLSRSGVIQVLTPSSLKVNVELTNIQYTAGNSLLGISSITAYRGNLKEKPTQDKPVEEKPDDASPDQAVNQFDGDVTDQTGSSAVVLPKAFFSFQTFVSKYPTSSPTSISRSTLGVSPFVDANEDSVKQIRDDFDTKGKVKRFYVSLLERVDNFVWDPTVGSSTSGSNGIWRGFSVVLMICFAFFML

Solvent-accessible surface area (backbone atoms only — not comparable to full-atom values): 21615 Å² total; per-residue (Å²): 133,60,73,66,58,53,51,51,50,52,51,50,51,51,51,51,54,61,73,70,69,76,81,71,72,73,76,65,76,77,72,76,72,82,74,83,79,57,59,56,44,51,76,48,75,51,71,40,79,88,30,26,32,40,39,42,38,33,44,36,56,58,70,79,87,62,94,80,72,78,54,74,32,50,68,42,32,38,38,35,38,44,33,48,71,47,54,38,31,40,36,36,42,32,36,27,56,38,70,46,90,100,52,71,73,35,76,42,81,49,41,38,35,42,32,42,49,30,48,33,32,28,34,86,64,68,85,60,81,26,65,49,90,90,52,70,47,42,77,78,46,74,46,56,40,52,78,52,73,53,46,61,54,46,76,47,80,44,73,39,93,85,37,98,81,30,38,39,41,40,39,34,36,38,30,76,44,84,92,32,30,37,45,34,42,35,40,36,39,31,55,44,76,42,78,63,84,56,89,64,53,78,72,61,89,87,38,47,41,38,45,41,55,54,32,38,42,31,41,41,35,41,35,70,47,51,79,89,60,96,76,46,26,46,34,35,38,32,38,36,35,35,43,59,44,86,42,76,50,77,68,42,91,79,60,62,58,43,46,69,80,49,18,29,90,58,24,50,21,34,34,26,53,60,67,45,37,91,66,67,77,43,83,84,71,63,50,43,35,21,34,42,19,30,48,46,40,29,19,28,26,45,88,92,41,70,80,54,72,43,81,42,59,47,16,67,39,75,78,38,79,47,55,70,68,60,46,56,68,44,36,81,79,69,49,87,81,41,51,51,33,26,34,35,45,13,39,72,55,80,68,40,21,36,32,36,54,38,31,42,30,40,47,94,52,43,75,83,85,70,85,74,88,65,88,75,80,84,86,89,82,88,89,86,80,91,132

pLDDT: mean 76.26, std 21.04, range [23.14, 97.94]